Protein AF-0000000086876613 (afdb_homodimer)

pLDDT: mean 96.6, std 3.82, range [66.5, 98.94]

Sequence (530 aa):
MKITVQDLIHHLTAHVELRENTVDQLISGSMEQLVTGVIVTFMPSQHVIEQAIHQGANLIIAHEPPFYNHHSHTEWLTEDPVYQTKRSLIEKAGIAIYRCHDSIHQIQPDGITEGLIQALGWSSYVVQRKPEADIISFDDHMTVQRIAEHIKRTLGVEYVRIAGSLEMTCKRAAVLVGFRGNGNLTIPLLHNETLDLIIAGEGFEWETPEYIRDAVQQGKQKALIMMGHAESEAAGMKLLAARLDQAFPRLPVHFVGEQPVYKVLMKITVQDLIHHLTAHVELRENTVDQLISGSMEQLVTGVIVTFMPSQHVIEQAIHQGANLIIAHEPPFYNHHSHTEWLTEDPVYQTKRSLIEKAGIAIYRCHDSIHQIQPDGITEGLIQALGWSSYVVQRKPEADIISFDDHMTVQRIAEHIKRTLGVEYVRIAGSLEMTCKRAAVLVGFRGNGNLTIPLLHNETLDLIIAGEGFEWETPEYIRDAVQQGKQKALIMMGHAESEAAGMKLLAARLDQAFPRLPVHFVGEQPVYKVL

Nearest PDB structures (foldseek):
  2nyd-assembly1_A-3  TM=7.414E-01  e=5.413E-17  Staphylococcus aureus subsp. aureus N315
  2gx8-assembly1_C-2  TM=7.401E-01  e=8.948E-17  Bacillus cereus ATCC 14579
  2nyd-assembly1_B-3  TM=7.398E-01  e=1.389E-16  Staphylococcus aureus subsp. aureus N315
  2gx8-assembly1_B  TM=7.354E-01  e=1.080E-16  Bacillus cereus ATCC 14579
  3lnl-assembly1_B  TM=7.396E-01  e=2.297E-16  Staphylococcus aureus subsp. aureus N315

Organism: NCBI:txid248903

InterPro domains:
  IPR002678 DUF34/NIF3 [PF01784] (26-256)
  IPR002678 DUF34/NIF3 [PTHR13799] (30-250)
  IPR036069 DUF34/NIF3 superfamily [SSF102705] (26-256)

Structure (mmCIF, N/CA/C/O backbone):
data_AF-0000000086876613-model_v1
#
loop_
_entity.id
_entity.type
_entity.pdbx_description
1 polymer 'GTP cyclohydrolase 1 type 2 homolog'
#
loop_
_atom_site.group_PDB
_atom_site.id
_atom_site.type_symbol
_atom_site.label_atom_id
_atom_site.label_alt_id
_atom_site.label_comp_id
_atom_site.label_asym_id
_atom_site.label_entity_id
_atom_site.label_seq_id
_atom_site.pdbx_PDB_ins_code
_atom_site.Cartn_x
_atom_site.Cartn_y
_atom_site.Cartn_z
_atom_site.occupancy
_atom_site.B_iso_or_equiv
_atom_site.auth_seq_id
_atom_site.auth_comp_id
_atom_site.auth_asym_id
_atom_site.auth_atom_id
_atom_site.pdbx_PDB_model_num
ATOM 1 N N . MET A 1 1 ? -5.762 36.562 25.656 1 66.5 1 MET A N 1
ATOM 2 C CA . MET A 1 1 ? -5.188 35.562 26.547 1 66.5 1 MET A CA 1
ATOM 3 C C . MET A 1 1 ? -4.062 34.812 25.844 1 66.5 1 MET A C 1
ATOM 5 O O . MET A 1 1 ? -4.082 34.656 24.625 1 66.5 1 MET A O 1
ATOM 9 N N . LYS A 1 2 ? -2.816 34.594 26.422 1 91.56 2 LYS A N 1
ATOM 10 C CA . LYS A 1 2 ? -1.69 33.844 25.844 1 91.56 2 LYS A CA 1
ATOM 11 C C . LYS A 1 2 ? -2.01 32.375 25.703 1 91.56 2 LYS A C 1
ATOM 13 O O . LYS A 1 2 ? -2.541 31.75 26.641 1 91.56 2 LYS A O 1
ATOM 18 N N . ILE A 1 3 ? -1.967 31.859 24.531 1 97.06 3 ILE A N 1
ATOM 19 C CA . ILE A 1 3 ? -2.287 30.469 24.234 1 97.06 3 ILE A CA 1
ATOM 20 C C . ILE A 1 3 ? -1 29.656 24.125 1 97.06 3 ILE A C 1
ATOM 22 O O . ILE A 1 3 ? -0.06 30.062 23.438 1 97.06 3 ILE A O 1
ATOM 26 N N . THR A 1 4 ? -0.938 28.484 24.828 1 98.31 4 THR A N 1
ATOM 27 C CA . THR A 1 4 ? 0.245 27.641 24.797 1 98.31 4 THR A CA 1
ATOM 28 C C . THR A 1 4 ? -0.021 26.391 23.969 1 98.31 4 THR A C 1
ATOM 30 O O . THR A 1 4 ? -1.168 26.094 23.625 1 98.31 4 THR A O 1
ATOM 33 N N . VAL A 1 5 ? 1.027 25.688 23.672 1 98.69 5 VAL A N 1
ATOM 34 C CA . VAL A 1 5 ? 0.917 24.391 23 1 98.69 5 VAL A CA 1
ATOM 35 C C . VAL A 1 5 ? 0.046 23.453 23.828 1 98.69 5 VAL A C 1
ATOM 37 O O . VAL A 1 5 ? -0.807 22.75 23.281 1 98.69 5 VAL A O 1
ATOM 40 N N . GLN A 1 6 ? 0.227 23.516 25.094 1 98.31 6 GLN A N 1
ATOM 41 C CA . GLN A 1 6 ? -0.551 22.688 26 1 98.31 6 GLN A CA 1
ATOM 42 C C . GLN A 1 6 ? -2.045 22.969 25.875 1 98.31 6 GLN A C 1
ATOM 44 O O . GLN A 1 6 ? -2.863 22.047 25.891 1 98.31 6 GLN A O 1
ATOM 49 N N . ASP A 1 7 ? -2.371 24.188 25.797 1 98.12 7 ASP A N 1
ATOM 50 C CA . ASP A 1 7 ? -3.773 24.578 25.672 1 98.12 7 ASP A CA 1
ATOM 51 C C . ASP A 1 7 ? -4.41 23.938 24.453 1 98.12 7 ASP A C 1
ATOM 53 O O . ASP A 1 7 ? -5.531 23.438 24.516 1 98.12 7 ASP A O 1
ATOM 57 N N . LEU A 1 8 ? -3.713 23.984 23.344 1 98.44 8 LEU A N 1
ATOM 58 C CA . LEU A 1 8 ? -4.23 23.422 22.109 1 98.44 8 LEU A CA 1
ATOM 59 C C . LEU A 1 8 ? -4.332 21.906 22.203 1 98.44 8 LEU A C 1
ATOM 61 O O . LEU A 1 8 ? -5.332 21.312 21.797 1 98.44 8 LEU A O 1
ATOM 65 N N . ILE A 1 9 ? -3.322 21.266 22.781 1 98.31 9 ILE A N 1
ATOM 66 C CA . ILE A 1 9 ? -3.324 19.812 22.922 1 98.31 9 ILE A CA 1
ATOM 67 C C . ILE A 1 9 ? -4.477 19.391 23.828 1 98.31 9 ILE A C 1
ATOM 69 O O . ILE A 1 9 ? -5.172 18.406 23.547 1 98.31 9 ILE A O 1
ATOM 73 N N . HIS A 1 10 ? -4.656 20.141 24.875 1 97.69 10 HIS A N 1
ATOM 74 C CA . HIS A 1 10 ? -5.773 19.859 25.766 1 97.69 10 HIS A CA 1
ATOM 75 C C . HIS A 1 10 ? -7.105 19.969 25.031 1 97.69 10 HIS A C 1
ATOM 77 O O . HIS A 1 10 ? -7.992 19.125 25.219 1 97.69 10 HIS A O 1
ATOM 83 N N . HIS A 1 11 ? -7.238 20.984 24.297 1 97.75 11 HIS A N 1
ATOM 84 C CA . HIS A 1 11 ? -8.453 21.172 23.516 1 97.75 11 HIS A CA 1
ATOM 85 C C . HIS A 1 11 ? -8.695 19.984 22.594 1 97.75 11 HIS A C 1
ATOM 87 O O . HIS A 1 11 ? -9.82 19.484 22.484 1 97.75 11 HIS A O 1
ATOM 93 N N . LEU A 1 12 ? -7.676 19.484 21.953 1 97.94 12 LEU A N 1
ATOM 94 C CA . LEU A 1 12 ? -7.762 18.422 20.953 1 97.94 12 LEU A CA 1
ATOM 95 C C . LEU A 1 12 ? -8.086 17.078 21.625 1 97.94 12 LEU A C 1
ATOM 97 O O . LEU A 1 12 ? -8.656 16.188 21 1 97.94 12 LEU A O 1
ATOM 101 N N . THR A 1 13 ? -7.73 16.969 22.875 1 96.94 13 THR A N 1
ATOM 102 C CA . THR A 1 13 ? -7.824 15.656 23.5 1 96.94 13 THR A CA 1
ATOM 103 C C . THR A 1 13 ? -8.898 15.656 24.594 1 96.94 13 THR A C 1
ATOM 105 O O . THR A 1 13 ? -9.102 14.648 25.281 1 96.94 13 THR A O 1
ATOM 108 N N . ALA A 1 14 ? -9.555 16.719 24.766 1 94.81 14 ALA A N 1
ATOM 109 C CA . ALA A 1 14 ? -10.453 16.938 25.891 1 94.81 14 ALA A CA 1
ATOM 110 C C . ALA A 1 14 ? -11.578 15.906 25.891 1 94.81 14 ALA A C 1
ATOM 112 O O . ALA A 1 14 ? -12.078 15.523 26.953 1 94.81 14 ALA A O 1
ATOM 113 N N . HIS A 1 15 ? -11.914 15.383 24.781 1 92.12 15 HIS A N 1
ATOM 114 C CA . HIS A 1 15 ? -13.109 14.555 24.734 1 92.12 15 HIS A CA 1
ATOM 115 C C . HIS A 1 15 ? -12.766 13.109 24.391 1 92.12 15 HIS A C 1
ATOM 117 O O . HIS A 1 15 ? -13.625 12.336 23.969 1 92.12 15 HIS A O 1
ATOM 123 N N . VAL A 1 16 ? -11.492 12.812 24.484 1 94.31 16 VAL A N 1
ATOM 124 C CA . VAL A 1 16 ? -11.117 11.43 24.203 1 94.31 16 VAL A CA 1
ATOM 125 C C . VAL A 1 16 ? -10.164 10.922 25.281 1 94.31 16 VAL A C 1
ATOM 127 O O . VAL A 1 16 ? -9.516 11.711 25.969 1 94.31 16 VAL A O 1
ATOM 130 N N . GLU A 1 17 ? -10.227 9.641 25.484 1 92.69 17 GLU A N 1
ATOM 131 C CA . GLU A 1 17 ? -9.25 8.953 26.312 1 92.69 17 GLU A CA 1
ATOM 132 C C . GLU A 1 17 ? -8.203 8.242 25.469 1 92.69 17 GLU A C 1
ATOM 134 O O . GLU A 1 17 ? -8.492 7.211 24.844 1 92.69 17 GLU A O 1
ATOM 139 N N . LEU A 1 18 ? -7.074 8.797 25.469 1 92.12 18 LEU A N 1
ATOM 140 C CA . LEU A 1 18 ? -6.012 8.227 24.656 1 92.12 18 LEU A CA 1
ATOM 141 C C . LEU A 1 18 ? -5.457 6.953 25.281 1 92.12 18 LEU A C 1
ATOM 143 O O . LEU A 1 18 ? -5.32 6.871 26.5 1 92.12 18 LEU A O 1
ATOM 147 N N . ARG A 1 19 ? -5.188 5.941 24.453 1 88.94 19 ARG A N 1
ATOM 148 C CA . ARG A 1 19 ? -4.594 4.691 24.922 1 88.94 19 ARG A CA 1
ATOM 149 C C . ARG A 1 19 ? -3.131 4.887 25.297 1 88.94 19 ARG A C 1
ATOM 151 O O . ARG A 1 19 ? -2.494 5.848 24.875 1 88.94 19 ARG A O 1
ATOM 158 N N . GLU A 1 20 ? -2.715 3.922 26.062 1 89.31 20 GLU A N 1
ATOM 159 C CA . GLU A 1 20 ? -1.329 3.973 26.516 1 89.31 20 GLU A CA 1
ATOM 160 C C . GLU A 1 20 ? -0.358 3.941 25.344 1 89.31 20 GLU A C 1
ATOM 162 O O . GLU A 1 20 ? 0.686 4.598 25.375 1 89.31 20 GLU A O 1
ATOM 167 N N . ASN A 1 21 ? -0.734 3.254 24.281 1 91.69 21 ASN A N 1
ATOM 168 C CA . ASN A 1 21 ? 0.174 3.102 23.156 1 91.69 21 ASN A CA 1
ATOM 169 C C . ASN A 1 21 ? -0.148 4.094 22.047 1 91.69 21 ASN A C 1
ATOM 171 O O . ASN A 1 21 ? 0.181 3.854 20.875 1 91.69 21 ASN A O 1
ATOM 175 N N . THR A 1 22 ? -0.685 5.188 22.469 1 95 22 THR A N 1
ATOM 176 C CA . THR A 1 22 ? -1.024 6.207 21.484 1 95 22 THR A CA 1
ATOM 177 C C . THR A 1 22 ? 0.234 6.754 20.812 1 95 22 THR A C 1
ATOM 179 O O . THR A 1 22 ? 1.283 6.863 21.453 1 95 22 THR A O 1
ATOM 182 N N . VAL A 1 23 ? 0.011 7.062 19.531 1 95.88 23 VAL A N 1
ATOM 183 C CA . VAL A 1 23 ? 1.144 7.66 18.828 1 95.88 23 VAL A CA 1
ATOM 184 C C . VAL A 1 23 ? 1.046 9.18 18.875 1 95.88 23 VAL A C 1
ATOM 186 O O . VAL A 1 23 ? 1.945 9.883 18.422 1 95.88 23 VAL A O 1
ATOM 189 N N . ASP A 1 24 ? -0.09 9.711 19.453 1 97.31 24 ASP A N 1
ATOM 190 C CA . ASP A 1 24 ? -0.174 11.156 19.688 1 97.31 24 ASP A CA 1
ATOM 191 C C . ASP A 1 24 ? 0.939 11.625 20.609 1 97.31 24 ASP A C 1
ATOM 193 O O . ASP A 1 24 ? 1.152 11.047 21.688 1 97.31 24 ASP A O 1
ATOM 197 N N . GLN A 1 25 ? 1.639 12.641 20.203 1 96.75 25 GLN A N 1
ATOM 198 C CA . GLN A 1 25 ? 2.74 13.109 21.031 1 96.75 25 GLN A CA 1
ATOM 199 C C . GLN A 1 25 ? 3.293 14.43 20.516 1 96.75 25 GLN A C 1
ATOM 201 O O . GLN A 1 25 ? 3.23 14.711 19.328 1 96.75 25 GLN A O 1
ATOM 206 N N . LEU A 1 26 ? 3.752 15.211 21.438 1 97.75 26 LEU A N 1
ATOM 207 C CA . LEU A 1 26 ? 4.551 16.375 21.062 1 97.75 26 LEU A CA 1
ATOM 208 C C . LEU A 1 26 ? 5.941 15.945 20.609 1 97.75 26 LEU A C 1
ATOM 210 O O . LEU A 1 26 ? 6.742 15.453 21.406 1 97.75 26 LEU A O 1
ATOM 214 N N . ILE A 1 27 ? 6.23 16.141 19.375 1 97.06 27 ILE A N 1
ATOM 215 C CA . ILE A 1 27 ? 7.449 15.625 18.766 1 97.06 27 ILE A CA 1
ATOM 216 C C . ILE A 1 27 ? 8.586 16.625 18.969 1 97.06 27 ILE A C 1
ATOM 218 O O . ILE A 1 27 ? 9.734 16.234 19.172 1 97.06 27 ILE A O 1
ATOM 222 N N . SER A 1 28 ? 8.32 17.859 18.812 1 97.31 28 SER A N 1
ATOM 223 C CA . SER A 1 28 ? 9.258 18.953 19.062 1 97.31 28 SER A CA 1
ATOM 224 C C . SER A 1 28 ? 8.586 20.094 19.812 1 97.31 28 SER A C 1
ATOM 226 O O . SER A 1 28 ? 7.355 20.203 19.812 1 97.31 28 SER A O 1
ATOM 228 N N . GLY A 1 29 ? 9.375 20.906 20.469 1 97.88 29 GLY A N 1
ATOM 229 C CA . GLY A 1 29 ? 8.859 22.047 21.234 1 97.88 29 GLY A CA 1
ATOM 230 C C . GLY A 1 29 ? 8.508 21.688 22.672 1 97.88 29 GLY A C 1
ATOM 231 O O . GLY A 1 29 ? 9.008 20.688 23.203 1 97.88 29 GLY A O 1
ATOM 232 N N . SER A 1 30 ? 7.82 22.578 23.344 1 98.12 30 SER A N 1
ATOM 233 C CA . SER A 1 30 ? 7.449 22.359 24.734 1 98.12 30 SER A CA 1
ATOM 234 C C . SER A 1 30 ? 5.984 22.703 24.984 1 98.12 30 SER A C 1
ATOM 236 O O . SER A 1 30 ? 5.387 23.484 24.219 1 98.12 30 SER A O 1
ATOM 238 N N . MET A 1 31 ? 5.531 22.156 26.031 1 98.19 31 MET A N 1
ATOM 239 C CA . MET A 1 31 ? 4.133 22.359 26.391 1 98.19 31 MET A CA 1
ATOM 240 C C . MET A 1 31 ? 3.871 23.812 26.766 1 98.19 31 MET A C 1
ATOM 242 O O . MET A 1 31 ? 2.779 24.328 26.531 1 98.19 31 MET A O 1
ATOM 246 N N . GLU A 1 32 ? 4.867 24.453 27.188 1 98 32 GLU A N 1
ATOM 247 C CA . GLU A 1 32 ? 4.711 25.812 27.719 1 98 32 GLU A CA 1
ATOM 248 C C . GLU A 1 32 ? 4.918 26.859 26.625 1 98 32 GLU A C 1
ATOM 250 O O . GLU A 1 32 ? 4.613 28.031 26.828 1 98 32 GLU A O 1
ATOM 255 N N . GLN A 1 33 ? 5.312 26.406 25.531 1 97.94 33 GLN A N 1
ATOM 256 C CA . GLN A 1 33 ? 5.598 27.312 24.422 1 97.94 33 GLN A CA 1
ATOM 257 C C . GLN A 1 33 ? 4.359 28.125 24.047 1 97.94 33 GLN A C 1
ATOM 259 O O . GLN A 1 33 ? 3.268 27.562 23.922 1 97.94 33 GLN A O 1
ATOM 264 N N . LEU A 1 34 ? 4.559 29.5 23.953 1 98.19 34 LEU A N 1
ATOM 265 C CA . LEU A 1 34 ? 3.48 30.344 23.453 1 98.19 34 LEU A CA 1
ATOM 266 C C . LEU A 1 34 ? 3.291 30.172 21.953 1 98.19 34 LEU A C 1
ATOM 268 O O . LEU A 1 34 ? 4.27 30.109 21.203 1 98.19 34 LEU A O 1
ATOM 272 N N . VAL A 1 35 ? 2.043 30.125 21.547 1 98.5 35 VAL A N 1
ATOM 273 C CA . VAL A 1 35 ? 1.738 29.844 20.141 1 98.5 35 VAL A CA 1
ATOM 274 C C . VAL A 1 35 ? 1.438 31.141 19.406 1 98.5 35 VAL A C 1
ATOM 276 O O . VAL A 1 35 ? 0.6 31.938 19.844 1 98.5 35 VAL A O 1
ATOM 279 N N . THR A 1 36 ? 2.113 31.312 18.297 1 98.12 36 THR A N 1
ATOM 280 C CA . THR A 1 36 ? 1.916 32.531 17.484 1 98.12 36 THR A CA 1
ATOM 281 C C . THR A 1 36 ? 1.062 32.219 16.266 1 98.12 36 THR A C 1
ATOM 283 O O . THR A 1 36 ? 0.513 33.125 15.641 1 98.12 36 THR A O 1
ATOM 286 N N . GLY A 1 37 ? 0.945 31.078 15.867 1 98.38 37 GLY A N 1
ATOM 287 C CA . GLY A 1 37 ? 0.168 30.578 14.75 1 98.38 37 GLY A CA 1
ATOM 288 C C . GLY A 1 37 ? 0.213 29.062 14.625 1 98.38 37 GLY A C 1
ATOM 289 O O . GLY A 1 37 ? 1.131 28.422 15.141 1 98.38 37 GLY A O 1
ATOM 290 N N . VAL A 1 38 ? -0.82 28.516 13.953 1 98.88 38 VAL A N 1
ATOM 291 C CA . VAL A 1 38 ? -0.946 27.062 13.844 1 98.88 38 VAL A CA 1
ATOM 292 C C . VAL A 1 38 ? -1.085 26.656 12.375 1 98.88 38 VAL A C 1
ATOM 294 O O . VAL A 1 38 ? -1.87 27.266 11.633 1 98.88 38 VAL A O 1
ATOM 297 N N . ILE A 1 39 ? -0.288 25.734 11.977 1 98.88 39 ILE A N 1
ATOM 298 C CA . ILE A 1 39 ? -0.495 25.047 10.711 1 98.88 39 ILE A CA 1
ATOM 299 C C . ILE A 1 39 ? -1.024 23.641 10.969 1 98.88 39 ILE A C 1
ATOM 301 O O . ILE A 1 39 ? -0.466 22.891 11.789 1 98.88 39 ILE A O 1
ATOM 305 N N . VAL A 1 40 ? -2.145 23.297 10.367 1 98.94 40 VAL A N 1
ATOM 306 C CA . VAL A 1 40 ? -2.693 21.938 10.398 1 98.94 40 VAL A CA 1
ATOM 307 C C . VAL A 1 40 ? -2.426 21.234 9.07 1 98.94 40 VAL A C 1
ATOM 309 O O . VAL A 1 40 ? -2.592 21.844 8 1 98.94 40 VAL A O 1
ATOM 312 N N . THR A 1 41 ? -1.963 20.016 9.094 1 98.81 41 THR A N 1
ATOM 313 C CA . THR A 1 41 ? -1.574 19.312 7.875 1 98.81 41 THR A CA 1
ATOM 314 C C . THR A 1 41 ? -1.675 17.797 8.055 1 98.81 41 THR A C 1
ATOM 316 O O . THR A 1 41 ? -1.803 17.312 9.18 1 98.81 41 THR A O 1
ATOM 319 N N . PHE A 1 42 ? -1.713 17.125 6.953 1 98.38 42 PHE A N 1
ATOM 320 C CA . PHE A 1 42 ? -1.618 15.672 6.992 1 98.38 42 PHE A CA 1
ATOM 321 C C . PHE A 1 42 ? -0.217 15.234 7.398 1 98.38 42 PHE A C 1
ATOM 323 O O . PHE A 1 42 ? -0.055 14.438 8.328 1 98.38 42 PHE A O 1
ATOM 330 N N . MET A 1 43 ? 0.735 15.773 6.742 1 96.94 43 MET A N 1
ATOM 331 C CA . MET A 1 43 ? 2.145 15.43 6.902 1 96.94 43 MET A CA 1
ATOM 332 C C . MET A 1 43 ? 3.002 16.688 7.023 1 96.94 43 MET A C 1
ATOM 334 O O . MET A 1 43 ? 2.902 17.594 6.195 1 96.94 43 MET A O 1
ATOM 338 N N . PRO A 1 44 ? 3.811 16.75 8.125 1 97.69 44 PRO A N 1
ATOM 339 C CA . PRO A 1 44 ? 4.73 17.875 8.211 1 97.69 44 PRO A CA 1
ATOM 340 C C . PRO A 1 44 ? 5.945 17.719 7.301 1 97.69 44 PRO A C 1
ATOM 342 O O . PRO A 1 44 ? 7.074 17.625 7.781 1 97.69 44 PRO A O 1
ATOM 345 N N . SER A 1 45 ? 5.758 17.828 6.012 1 98 45 SER A N 1
ATOM 346 C CA . SER A 1 45 ? 6.812 17.734 5.004 1 98 45 SER A CA 1
ATOM 347 C C . SER A 1 45 ? 7.742 18.938 5.066 1 98 45 SER A C 1
ATOM 349 O O . SER A 1 45 ? 7.465 19.906 5.777 1 98 45 SER A O 1
ATOM 351 N N . GLN A 1 46 ? 8.859 18.875 4.336 1 98.19 46 GLN A N 1
ATOM 352 C CA . GLN A 1 46 ? 9.766 20.016 4.184 1 98.19 46 GLN A CA 1
ATOM 353 C C . GLN A 1 46 ? 9.016 21.266 3.74 1 98.19 46 GLN A C 1
ATOM 355 O O . GLN A 1 46 ? 9.203 22.344 4.309 1 98.19 46 GLN A O 1
ATOM 360 N N . HIS A 1 47 ? 8.164 21.094 2.807 1 97.94 47 HIS A N 1
ATOM 361 C CA . HIS A 1 47 ? 7.359 22.188 2.273 1 97.94 47 HIS A CA 1
ATOM 362 C C . HIS A 1 47 ? 6.469 22.797 3.354 1 97.94 47 HIS A C 1
ATOM 364 O O . HIS A 1 47 ? 6.414 24.016 3.508 1 97.94 47 HIS A O 1
ATOM 370 N N . VAL A 1 48 ? 5.797 22 4.133 1 98.44 48 VAL A N 1
ATOM 371 C CA . VAL A 1 48 ? 4.871 22.453 5.164 1 98.44 48 VAL A CA 1
ATOM 372 C C . VAL A 1 48 ? 5.633 23.219 6.238 1 98.44 48 VAL A C 1
ATOM 374 O O . VAL A 1 48 ? 5.176 24.266 6.699 1 98.44 48 VAL A O 1
ATOM 377 N N . ILE A 1 49 ? 6.754 22.703 6.605 1 98.56 49 ILE A N 1
ATOM 378 C CA . ILE A 1 49 ? 7.57 23.344 7.625 1 98.56 49 ILE A CA 1
ATOM 379 C C . ILE A 1 49 ? 8.023 24.719 7.129 1 98.56 49 ILE A C 1
ATOM 381 O O . ILE A 1 49 ? 7.945 25.703 7.863 1 98.56 49 ILE A O 1
ATOM 385 N N . GLU A 1 50 ? 8.453 24.797 5.91 1 98.5 50 GLU A N 1
ATOM 386 C CA . GLU A 1 50 ? 8.859 26.078 5.328 1 98.5 50 GLU A CA 1
ATOM 387 C C . GLU A 1 50 ? 7.695 27.047 5.27 1 98.5 50 GLU A C 1
ATOM 389 O O . GLU A 1 50 ? 7.871 28.25 5.523 1 98.5 50 GLU A O 1
ATOM 394 N N . GLN A 1 51 ? 6.52 26.578 4.961 1 98.31 51 GLN A N 1
ATOM 395 C CA . GLN A 1 51 ? 5.332 27.422 4.945 1 98.31 51 GLN A CA 1
ATOM 396 C C . GLN A 1 51 ? 5.016 27.953 6.344 1 98.31 51 GLN A C 1
ATOM 398 O O . GLN A 1 51 ? 4.621 29.109 6.5 1 98.31 51 GLN A O 1
ATOM 403 N N . ALA A 1 52 ? 5.129 27.094 7.324 1 98.38 52 ALA A N 1
ATOM 404 C CA . ALA A 1 52 ? 4.914 27.516 8.703 1 98.38 52 ALA A CA 1
ATOM 405 C C . ALA A 1 52 ? 5.844 28.672 9.078 1 98.38 52 ALA A C 1
ATOM 407 O O . ALA A 1 52 ? 5.402 29.672 9.625 1 98.38 52 ALA A O 1
ATOM 408 N N . ILE A 1 53 ? 7.105 28.516 8.734 1 98.25 53 ILE A N 1
ATOM 409 C CA . ILE A 1 53 ? 8.109 29.531 9.016 1 98.25 53 ILE A CA 1
ATOM 410 C C . ILE A 1 53 ? 7.73 30.828 8.305 1 98.25 53 ILE A C 1
ATOM 412 O O . ILE A 1 53 ? 7.715 31.906 8.922 1 98.25 53 ILE A O 1
ATOM 416 N N . HIS A 1 54 ? 7.383 30.719 7.051 1 98.12 54 HIS A N 1
ATOM 417 C CA . HIS A 1 54 ? 7.043 31.875 6.234 1 98.12 54 HIS A CA 1
ATOM 418 C C . HIS A 1 54 ? 5.836 32.625 6.805 1 98.12 54 HIS A C 1
ATOM 420 O O . HIS A 1 54 ? 5.766 33.844 6.734 1 98.12 54 HIS A O 1
ATOM 426 N N . GLN A 1 55 ? 4.91 31.906 7.41 1 97.56 55 GLN A N 1
ATOM 427 C CA . GLN A 1 55 ? 3.662 32.469 7.898 1 97.56 55 GLN A CA 1
ATOM 428 C C . GLN A 1 55 ? 3.783 32.906 9.359 1 97.56 55 GLN A C 1
ATOM 430 O O . GLN A 1 55 ? 2.83 33.406 9.945 1 97.56 55 GLN A O 1
ATOM 435 N N . GLY A 1 56 ? 4.898 32.594 9.938 1 97.5 56 GLY A N 1
ATOM 436 C CA . GLY A 1 56 ? 5.129 32.969 11.328 1 97.5 56 GLY A CA 1
ATOM 437 C C . GLY A 1 56 ? 4.43 32.031 12.312 1 97.5 56 GLY A C 1
ATOM 438 O O . GLY A 1 56 ? 4.207 32.406 13.461 1 97.5 56 GLY A O 1
ATOM 439 N N . ALA A 1 57 ? 3.986 30.906 11.82 1 98.5 57 ALA A N 1
ATOM 440 C CA . ALA A 1 57 ? 3.379 29.906 12.688 1 98.5 57 ALA A CA 1
ATOM 441 C C . ALA A 1 57 ? 4.445 29.078 13.391 1 98.5 57 ALA A C 1
ATOM 443 O O . ALA A 1 57 ? 5.402 28.609 12.766 1 98.5 57 ALA A O 1
ATOM 444 N N . ASN A 1 58 ? 4.246 28.875 14.703 1 98.69 58 ASN A N 1
ATOM 445 C CA . ASN A 1 58 ? 5.273 28.156 15.438 1 98.69 58 ASN A CA 1
ATOM 446 C C . ASN A 1 58 ? 4.727 26.859 16.031 1 98.69 58 ASN A C 1
ATOM 448 O O . ASN A 1 58 ? 5.355 26.25 16.906 1 98.69 58 ASN A O 1
ATOM 452 N N . LEU A 1 59 ? 3.52 26.391 15.609 1 98.88 59 LEU A N 1
ATOM 453 C CA . LEU A 1 59 ? 2.955 25.094 15.945 1 98.88 59 LEU A CA 1
ATOM 454 C C . LEU A 1 59 ? 2.385 24.406 14.703 1 98.88 59 LEU A C 1
ATOM 456 O O . LEU A 1 59 ? 1.59 25 13.977 1 98.88 59 LEU A O 1
ATOM 460 N N . ILE A 1 60 ? 2.836 23.219 14.469 1 98.88 60 ILE A N 1
ATOM 461 C CA . ILE A 1 60 ? 2.258 22.375 13.43 1 98.88 60 ILE A CA 1
ATOM 462 C C . ILE A 1 60 ? 1.504 21.203 14.078 1 98.88 60 ILE A C 1
ATOM 464 O O . ILE A 1 60 ? 2.062 20.469 14.898 1 98.88 60 ILE A O 1
ATOM 468 N N . ILE A 1 61 ? 0.252 21.094 13.812 1 98.88 61 ILE A N 1
ATOM 469 C CA . ILE A 1 61 ? -0.559 19.938 14.164 1 98.88 61 ILE A CA 1
ATOM 470 C C . ILE A 1 61 ? -0.707 19.031 12.953 1 98.88 61 ILE A C 1
ATOM 472 O O . ILE A 1 61 ? -1.334 19.391 11.961 1 98.88 61 ILE A O 1
ATOM 476 N N . ALA A 1 62 ? -0.113 17.859 13.031 1 98.62 62 ALA A N 1
ATOM 477 C CA . ALA A 1 62 ? -0.058 16.969 11.883 1 98.62 62 ALA A CA 1
ATOM 478 C C . ALA A 1 62 ? -0.672 15.609 12.219 1 98.62 62 ALA A C 1
ATOM 480 O O . ALA A 1 62 ? -0.625 15.172 13.367 1 98.62 62 ALA A O 1
ATOM 481 N N . HIS A 1 63 ? -1.2 14.953 11.188 1 98.56 63 HIS A N 1
ATOM 482 C CA . HIS A 1 63 ? -1.759 13.617 11.367 1 98.56 63 HIS A CA 1
ATOM 483 C C . HIS A 1 63 ? -0.659 12.562 11.414 1 98.56 63 HIS A C 1
ATOM 485 O O . HIS A 1 63 ? -0.686 11.672 12.266 1 98.56 63 HIS A O 1
ATOM 491 N N . GLU A 1 64 ? 0.274 12.602 10.477 1 97.75 64 GLU A N 1
ATOM 492 C CA . GLU A 1 64 ? 1.397 11.672 10.406 1 97.75 64 GLU A CA 1
ATOM 493 C C . GLU A 1 64 ? 2.666 12.297 10.977 1 97.75 64 GLU A C 1
ATOM 495 O O . GLU A 1 64 ? 2.76 13.516 11.109 1 97.75 64 GLU A O 1
ATOM 500 N N . PRO A 1 65 ? 3.656 11.516 11.352 1 95.56 65 PRO A N 1
ATOM 501 C CA . PRO A 1 65 ? 4.891 12.062 11.922 1 95.56 65 PRO A CA 1
ATOM 502 C C . PRO A 1 65 ? 5.812 12.664 10.859 1 95.56 65 PRO A C 1
ATOM 504 O O . PRO A 1 65 ? 5.695 12.336 9.68 1 95.56 65 PRO A O 1
ATOM 507 N N . PRO A 1 66 ? 6.73 13.43 11.336 1 96.12 66 PRO A N 1
ATOM 508 C CA . PRO A 1 66 ? 7.602 14.109 10.383 1 96.12 66 PRO A CA 1
ATOM 509 C C . PRO A 1 66 ? 8.68 13.203 9.805 1 96.12 66 PRO A C 1
ATOM 511 O O . PRO A 1 66 ? 9.273 13.516 8.766 1 96.12 66 PRO A O 1
ATOM 514 N N . PHE A 1 67 ? 9.016 12.016 10.461 1 95.38 67 PHE A N 1
ATOM 515 C CA . PHE A 1 67 ? 10.25 11.336 10.094 1 95.38 67 PHE A CA 1
ATOM 516 C C . PHE A 1 67 ? 9.977 9.891 9.703 1 95.38 67 PHE A C 1
ATOM 518 O O . PHE A 1 67 ? 10.648 8.969 10.18 1 95.38 67 PHE A O 1
ATOM 525 N N . TYR A 1 68 ? 9.086 9.555 8.945 1 93 68 TYR A N 1
ATOM 526 C CA . TYR A 1 68 ? 8.883 8.5 7.953 1 93 68 TYR A CA 1
ATOM 527 C C . TYR A 1 68 ? 8.672 7.152 8.625 1 93 68 TYR A C 1
ATOM 529 O O . TYR A 1 68 ? 9.148 6.125 8.133 1 93 68 TYR A O 1
ATOM 537 N N . ASN A 1 69 ? 8.211 7.055 9.758 1 85.44 69 ASN A N 1
ATOM 538 C CA . ASN A 1 69 ? 7.723 5.828 10.391 1 85.44 69 ASN A CA 1
ATOM 539 C C . ASN A 1 69 ? 6.586 6.113 11.367 1 85.44 69 ASN A C 1
ATOM 541 O O . ASN A 1 69 ? 6.512 7.203 11.945 1 85.44 69 ASN A O 1
ATOM 545 N N . HIS A 1 70 ? 5.867 5.109 11.602 1 81.81 70 HIS A N 1
ATOM 546 C CA . HIS A 1 70 ? 4.613 5.273 12.328 1 81.81 70 HIS A CA 1
ATOM 547 C C . HIS A 1 70 ? 4.867 5.598 13.797 1 81.81 70 HIS A C 1
ATOM 549 O O . HIS A 1 70 ? 4.141 6.398 14.398 1 81.81 70 HIS A O 1
ATOM 555 N N . HIS A 1 71 ? 5.906 5.07 14.352 1 80.62 71 HIS A N 1
ATOM 556 C CA . HIS A 1 71 ? 6.094 5.207 15.789 1 80.62 71 HIS A CA 1
ATOM 557 C C . HIS A 1 71 ? 7.09 6.316 16.109 1 80.62 71 HIS A C 1
ATOM 559 O O . HIS A 1 71 ? 7.5 6.473 17.266 1 80.62 71 HIS A O 1
ATOM 565 N N . SER A 1 72 ? 7.551 6.969 15.156 1 81.31 72 SER A N 1
ATOM 566 C CA . SER A 1 72 ? 8.367 8.172 15.289 1 81.31 72 SER A CA 1
ATOM 567 C C . SER A 1 72 ? 9.742 7.844 15.852 1 81.31 72 SER A C 1
ATOM 569 O O . SER A 1 72 ? 10.352 8.672 16.531 1 81.31 72 SER A O 1
ATOM 571 N N . HIS A 1 73 ? 10.141 6.609 15.609 1 83 73 HIS A N 1
ATOM 572 C CA . HIS A 1 73 ? 11.508 6.25 15.977 1 83 73 HIS A CA 1
ATOM 573 C C . HIS A 1 73 ? 12.516 6.84 14.992 1 83 73 HIS A C 1
ATOM 575 O O . HIS A 1 73 ? 12.344 6.715 13.773 1 83 73 HIS A O 1
ATOM 581 N N . THR A 1 74 ? 13.578 7.488 15.531 1 87.31 74 THR A N 1
ATOM 582 C CA . THR A 1 74 ? 14.477 8.18 14.609 1 87.31 74 THR A CA 1
ATOM 583 C C . THR A 1 74 ? 15.914 7.699 14.797 1 87.31 74 THR A C 1
ATOM 585 O O . THR A 1 74 ? 16.828 8.234 14.18 1 87.31 74 THR A O 1
ATOM 588 N N . GLU A 1 75 ? 16.062 6.703 15.602 1 88.81 75 GLU A N 1
ATOM 589 C CA . GLU A 1 75 ? 17.422 6.262 15.906 1 88.81 75 GLU A CA 1
ATOM 590 C C . GLU A 1 75 ? 18.156 5.797 14.648 1 88.81 75 GLU A C 1
ATOM 592 O O . GLU A 1 75 ? 19.359 6 14.508 1 88.81 75 GLU A O 1
ATOM 597 N N . TRP A 1 76 ? 17.453 5.234 13.797 1 89.31 76 TRP A N 1
ATOM 598 C CA . TRP A 1 76 ? 18.047 4.664 12.594 1 89.31 76 TRP A CA 1
ATOM 599 C C . TRP A 1 76 ? 18.25 5.73 11.523 1 89.31 76 TRP A C 1
ATOM 601 O O . TRP A 1 76 ? 18.875 5.469 10.492 1 89.31 76 TRP A O 1
ATOM 611 N N . LEU A 1 77 ? 17.766 6.98 11.828 1 92.56 77 LEU A N 1
ATOM 612 C CA . LEU A 1 77 ? 17.812 8.062 10.844 1 92.56 77 LEU A CA 1
ATOM 613 C C . LEU A 1 77 ? 18.906 9.07 11.188 1 92.56 77 LEU A C 1
ATOM 615 O O . LEU A 1 77 ? 19.156 9.992 10.422 1 92.56 77 LEU A O 1
ATOM 619 N N . THR A 1 78 ? 19.641 8.938 12.266 1 91.44 78 THR A N 1
ATOM 620 C CA . THR A 1 78 ? 20.438 9.992 12.867 1 91.44 78 THR A CA 1
ATOM 621 C C . THR A 1 78 ? 21.5 10.477 11.891 1 91.44 78 THR A C 1
ATOM 623 O O . THR A 1 78 ? 21.875 11.656 11.906 1 91.44 78 THR A O 1
ATOM 626 N N . GLU A 1 79 ? 21.953 9.648 11.016 1 92.69 79 GLU A N 1
ATOM 627 C CA . GLU A 1 79 ? 23.016 10.047 10.109 1 92.69 79 GLU A CA 1
ATOM 628 C C . GLU A 1 79 ? 22.469 10.383 8.727 1 92.69 79 GLU A C 1
ATOM 630 O O . GLU A 1 79 ? 23.234 10.727 7.82 1 92.69 79 GLU A O 1
ATOM 635 N N . ASP A 1 80 ? 21.219 10.297 8.562 1 95.56 80 ASP A N 1
ATOM 636 C CA . ASP A 1 80 ? 20.594 10.555 7.262 1 95.56 80 ASP A CA 1
ATOM 637 C C . ASP A 1 80 ? 20.531 12.047 6.969 1 95.56 80 ASP A C 1
ATOM 639 O O . ASP A 1 80 ? 20.031 12.828 7.781 1 95.56 80 ASP A O 1
ATOM 643 N N . PRO A 1 81 ? 21 12.438 5.836 1 96.12 81 PRO A N 1
ATOM 644 C CA . PRO A 1 81 ? 21.078 13.875 5.562 1 96.12 81 PRO A CA 1
ATOM 645 C C . PRO A 1 81 ? 19.719 14.539 5.414 1 96.12 81 PRO A C 1
ATOM 647 O O . PRO A 1 81 ? 19.547 15.703 5.77 1 96.12 81 PRO A O 1
ATOM 650 N N . VAL A 1 82 ? 18.734 13.828 4.836 1 97.38 82 VAL A N 1
ATOM 651 C CA . VAL A 1 82 ? 17.391 14.375 4.68 1 97.38 82 VAL A CA 1
ATOM 652 C C . VAL A 1 82 ? 16.766 14.617 6.051 1 97.38 82 VAL A C 1
ATOM 654 O O . VAL A 1 82 ? 16.188 15.688 6.301 1 97.38 82 VAL A O 1
ATOM 657 N N . TYR A 1 83 ? 16.922 13.633 6.93 1 97 83 TYR A N 1
ATOM 658 C CA . TYR A 1 83 ? 16.453 13.734 8.312 1 97 83 TYR A CA 1
ATOM 659 C C . TYR A 1 83 ? 17.125 14.898 9.031 1 97 83 TYR A C 1
ATOM 661 O O . TYR A 1 83 ? 16.453 15.727 9.656 1 97 83 TYR A O 1
ATOM 669 N N . GLN A 1 84 ? 18.453 15.008 8.922 1 97.38 84 GLN A N 1
ATOM 670 C CA . GLN A 1 84 ? 19.219 16.031 9.625 1 97.38 84 GLN A CA 1
ATOM 671 C C . GLN A 1 84 ? 18.828 17.438 9.164 1 97.38 84 GLN A C 1
ATOM 673 O O . GLN A 1 84 ? 18.672 18.344 9.977 1 97.38 84 GLN A O 1
ATOM 678 N N . THR A 1 85 ? 18.672 17.562 7.852 1 97.88 85 THR A N 1
ATOM 679 C CA . THR A 1 85 ? 18.297 18.859 7.297 1 97.88 85 THR A CA 1
ATOM 680 C C . THR A 1 85 ? 16.938 19.312 7.824 1 97.88 85 THR A C 1
ATOM 682 O O . THR A 1 85 ? 16.781 20.438 8.273 1 97.88 85 THR A O 1
ATOM 685 N N . LYS A 1 86 ? 16 18.484 7.797 1 97.75 86 LYS A N 1
ATOM 686 C CA . LYS A 1 86 ? 14.641 18.781 8.242 1 97.75 86 LYS A CA 1
ATOM 687 C C . LYS A 1 86 ? 14.602 19.047 9.742 1 97.75 86 LYS A C 1
ATOM 689 O O . LYS A 1 86 ? 13.969 20.016 10.188 1 97.75 86 LYS A O 1
ATOM 694 N N . ARG A 1 87 ? 15.25 18.156 10.484 1 97.06 87 ARG A N 1
ATOM 695 C CA . ARG A 1 87 ? 15.305 18.328 11.93 1 97.06 87 ARG A CA 1
ATOM 696 C C . ARG A 1 87 ? 15.93 19.656 12.305 1 97.06 87 ARG A C 1
ATOM 698 O O . ARG A 1 87 ? 15.414 20.375 13.172 1 97.06 87 ARG A O 1
ATOM 705 N N . SER A 1 88 ? 17.047 19.969 11.695 1 97.81 88 SER A N 1
ATOM 706 C CA . SER A 1 88 ? 17.719 21.234 11.953 1 97.81 88 SER A CA 1
ATOM 707 C C . SER A 1 88 ? 16.828 22.422 11.641 1 97.81 88 SER A C 1
ATOM 709 O O . SER A 1 88 ? 16.781 23.391 12.406 1 97.81 88 SER A O 1
ATOM 711 N N . LEU A 1 89 ? 16.109 22.344 10.562 1 98.25 89 LEU A N 1
ATOM 712 C CA . LEU A 1 89 ? 15.188 23.406 10.172 1 98.25 89 LEU A CA 1
ATOM 713 C C . LEU A 1 89 ? 14.117 23.625 11.242 1 98.25 89 LEU A C 1
ATOM 715 O O . LEU A 1 89 ? 13.828 24.75 11.617 1 98.25 89 LEU A O 1
ATOM 719 N N . ILE A 1 90 ? 13.539 22.547 11.742 1 98.12 90 ILE A N 1
ATOM 720 C CA . ILE A 1 90 ? 12.508 22.594 12.773 1 98.12 90 ILE A CA 1
ATOM 721 C C . ILE A 1 90 ? 13.062 23.234 14.039 1 98.12 90 ILE A C 1
ATOM 723 O O . ILE A 1 90 ? 12.438 24.141 14.609 1 98.12 90 ILE A O 1
ATOM 727 N N . GLU A 1 91 ? 14.219 22.812 14.438 1 97.5 91 GLU A N 1
ATOM 728 C CA . GLU A 1 91 ? 14.836 23.281 15.672 1 97.5 91 GLU A CA 1
ATOM 729 C C . GLU A 1 91 ? 15.188 24.766 15.57 1 97.5 91 GLU A C 1
ATOM 731 O O . GLU A 1 91 ? 14.898 25.531 16.484 1 97.5 91 GLU A O 1
ATOM 736 N N . LYS A 1 92 ? 15.82 25.125 14.523 1 98.06 92 LYS A N 1
ATOM 737 C CA . LYS A 1 92 ? 16.234 26.516 14.328 1 98.06 92 LYS A CA 1
ATOM 738 C C . LYS A 1 92 ? 15.039 27.453 14.297 1 98.06 92 LYS A C 1
ATOM 740 O O . LYS A 1 92 ? 15.109 28.594 14.781 1 98.06 92 LYS A O 1
ATOM 745 N N . ALA A 1 93 ? 13.938 27 13.766 1 98.06 93 ALA A N 1
ATOM 746 C CA . ALA A 1 93 ? 12.742 27.828 13.617 1 98.06 93 ALA A CA 1
ATOM 747 C C . ALA A 1 93 ? 11.945 27.859 14.914 1 98.06 93 ALA A C 1
ATOM 749 O O . ALA A 1 93 ? 11.047 28.703 15.07 1 98.06 93 ALA A O 1
ATOM 750 N N . GLY A 1 94 ? 12.242 26.953 15.781 1 98.06 94 GLY A N 1
ATOM 751 C CA . GLY A 1 94 ? 11.508 26.875 17.031 1 98.06 94 GLY A CA 1
ATOM 752 C C . GLY A 1 94 ? 10.07 26.422 16.859 1 98.06 94 GLY A C 1
ATOM 753 O O . GLY A 1 94 ? 9.164 26.922 17.547 1 98.06 94 GLY A O 1
ATOM 754 N N . ILE A 1 95 ? 9.859 25.578 15.945 1 98.5 95 ILE A N 1
ATOM 755 C CA . ILE A 1 95 ? 8.516 25.109 15.648 1 98.5 95 ILE A CA 1
ATOM 756 C C . ILE A 1 95 ? 8.188 23.891 16.5 1 98.5 95 ILE A C 1
ATOM 758 O O . ILE A 1 95 ? 8.984 22.953 16.594 1 98.5 95 ILE A O 1
ATOM 762 N N . ALA A 1 96 ? 7.078 23.953 17.172 1 98.81 96 ALA A N 1
ATOM 763 C CA . ALA A 1 96 ? 6.52 22.766 17.828 1 98.81 96 ALA A CA 1
ATOM 764 C C . ALA A 1 96 ? 5.695 21.938 16.844 1 98.81 96 ALA A C 1
ATOM 766 O O . ALA A 1 96 ? 4.965 22.484 16.016 1 98.81 96 ALA A O 1
ATOM 767 N N . ILE A 1 97 ? 5.848 20.609 16.938 1 98.75 97 ILE A N 1
ATOM 768 C CA . ILE A 1 97 ? 5.043 19.703 16.125 1 98.75 97 ILE A CA 1
ATOM 769 C C . ILE A 1 97 ? 4.293 18.719 17.031 1 98.75 97 ILE A C 1
ATOM 771 O O . ILE A 1 97 ? 4.906 17.984 17.812 1 98.75 97 ILE A O 1
ATOM 775 N N . TYR A 1 98 ? 2.998 18.75 16.953 1 98.69 98 TYR A N 1
ATOM 776 C CA . TYR A 1 98 ? 2.154 17.797 17.656 1 98.69 98 TYR A CA 1
ATOM 777 C C . TYR A 1 98 ? 1.518 16.812 16.688 1 98.69 98 TYR A C 1
ATOM 779 O O . TYR A 1 98 ? 0.837 17.203 15.734 1 98.69 98 TYR A O 1
ATOM 787 N N . ARG A 1 99 ? 1.854 15.57 16.891 1 98.12 99 ARG A N 1
ATOM 788 C CA . ARG A 1 99 ? 1.188 14.523 16.125 1 98.12 99 ARG A CA 1
ATOM 789 C C . ARG A 1 99 ? -0.197 14.227 16.688 1 98.12 99 ARG A C 1
ATOM 791 O O . ARG A 1 99 ? -0.32 13.695 17.797 1 98.12 99 ARG A O 1
ATOM 798 N N . CYS A 1 100 ? -1.175 14.617 15.984 1 98.12 100 CYS A N 1
ATOM 799 C CA . CYS A 1 100 ? -2.576 14.375 16.312 1 98.12 100 CYS A CA 1
ATOM 800 C C . CYS A 1 100 ? -3.17 13.289 15.43 1 98.12 100 CYS A C 1
ATOM 802 O O . CYS A 1 100 ? -3.74 13.586 14.375 1 98.12 100 CYS A O 1
ATOM 804 N N . HIS A 1 101 ? -3.025 12.047 15.852 1 98.12 101 HIS A N 1
ATOM 805 C CA . HIS A 1 101 ? -3.385 10.906 15.016 1 98.12 101 HIS A CA 1
ATOM 806 C C . HIS A 1 101 ? -4.559 10.133 15.609 1 98.12 101 HIS A C 1
ATOM 808 O O . HIS A 1 101 ? -5.625 10.047 14.992 1 98.12 101 HIS A O 1
ATOM 814 N N . ASP A 1 102 ? -4.363 9.656 16.797 1 97.31 102 ASP A N 1
ATOM 815 C CA . ASP A 1 102 ? -5.352 8.766 17.391 1 97.31 102 ASP A CA 1
ATOM 816 C C . ASP A 1 102 ? -6.551 9.547 17.922 1 97.31 102 ASP A C 1
ATOM 818 O O . ASP A 1 102 ? -7.699 9.133 17.766 1 97.31 102 ASP A O 1
ATOM 822 N N . SER A 1 103 ? -6.309 10.695 18.578 1 97.38 103 SER A N 1
ATOM 823 C CA . SER A 1 103 ? -7.371 11.477 19.203 1 97.38 103 SER A CA 1
ATOM 824 C C . SER A 1 103 ? -8.422 11.898 18.172 1 97.38 103 SER A C 1
ATOM 826 O O . SER A 1 103 ? -9.625 11.781 18.438 1 97.38 103 SER A O 1
ATOM 828 N N . ILE A 1 104 ? -7.984 12.344 17.047 1 97.94 104 ILE A N 1
ATOM 829 C CA . ILE A 1 104 ? -8.922 12.836 16.047 1 97.94 104 ILE A CA 1
ATOM 830 C C . ILE A 1 104 ? -9.742 11.672 15.492 1 97.94 104 ILE A C 1
ATOM 832 O O . ILE A 1 104 ? -10.898 11.844 15.117 1 97.94 104 ILE A O 1
ATOM 836 N N . HIS A 1 105 ? -9.18 10.484 15.438 1 97.62 105 HIS A N 1
ATOM 837 C CA . HIS A 1 105 ? -9.93 9.305 15.016 1 97.62 105 HIS A CA 1
ATOM 838 C C . HIS A 1 105 ? -10.93 8.875 16.078 1 97.62 105 HIS A C 1
ATOM 840 O O . HIS A 1 105 ? -11.898 8.172 15.781 1 97.62 105 HIS A O 1
ATOM 846 N N . GLN A 1 106 ? -10.727 9.281 17.281 1 95.88 106 GLN A N 1
ATOM 847 C CA . GLN A 1 106 ? -11.516 8.766 18.406 1 95.88 106 GLN A CA 1
ATOM 848 C C . GLN A 1 106 ? -12.711 9.664 18.688 1 95.88 106 GLN A C 1
ATOM 850 O O . GLN A 1 106 ? -13.633 9.266 19.406 1 95.88 106 GLN A O 1
ATOM 855 N N . ILE A 1 107 ? -12.695 10.883 18.219 1 95.19 107 ILE A N 1
ATOM 856 C CA . ILE A 1 107 ? -13.875 11.711 18.438 1 95.19 107 ILE A CA 1
ATOM 857 C C . ILE A 1 107 ? -15.047 11.18 17.609 1 95.19 107 ILE A C 1
ATOM 859 O O . ILE A 1 107 ? -14.852 10.383 16.688 1 95.19 107 ILE A O 1
ATOM 863 N N . GLN A 1 108 ? -16.219 11.602 17.984 1 93.31 108 GLN A N 1
ATOM 864 C CA . GLN A 1 108 ? -17.422 11.156 17.297 1 93.31 108 GLN A CA 1
ATOM 865 C C . GLN A 1 108 ? -18.203 12.336 16.734 1 93.31 108 GLN A C 1
ATOM 867 O O . GLN A 1 108 ? -18.625 13.234 17.469 1 93.31 108 GLN A O 1
ATOM 872 N N . PRO A 1 109 ? -18.438 12.281 15.492 1 95.62 109 PRO A N 1
ATOM 873 C CA . PRO A 1 109 ? -17.953 11.32 14.5 1 95.62 109 PRO A CA 1
ATOM 874 C C . PRO A 1 109 ? -16.438 11.391 14.297 1 95.62 109 PRO A C 1
ATOM 876 O O . PRO A 1 109 ? -15.812 12.391 14.672 1 95.62 109 PRO A O 1
ATOM 879 N N . ASP A 1 110 ? -15.82 10.242 13.781 1 97.75 110 ASP A N 1
ATOM 880 C CA . ASP A 1 110 ? -14.406 10.242 13.453 1 97.75 110 ASP A CA 1
ATOM 881 C C . ASP A 1 110 ? -14.016 11.5 12.68 1 97.75 110 ASP A C 1
ATOM 883 O O . ASP A 1 110 ? -14.555 11.758 11.594 1 97.75 110 ASP A O 1
ATOM 887 N N . GLY A 1 111 ? -13.078 12.266 13.219 1 98.06 111 GLY A N 1
ATOM 888 C CA . GLY A 1 111 ? -12.766 13.57 12.656 1 98.06 111 GLY A CA 1
ATOM 889 C C . GLY A 1 111 ? -12.18 13.492 11.258 1 98.06 111 GLY A C 1
ATOM 890 O O . GLY A 1 111 ? -12.422 14.375 10.43 1 98.06 111 GLY A O 1
ATOM 891 N N . ILE A 1 112 ? -11.43 12.461 10.992 1 98.75 112 ILE A N 1
ATOM 892 C CA . ILE A 1 112 ? -10.797 12.281 9.688 1 98.75 112 ILE A CA 1
ATOM 893 C C . ILE A 1 112 ? -11.844 11.859 8.656 1 98.75 112 ILE A C 1
ATOM 895 O O . ILE A 1 112 ? -11.977 12.484 7.602 1 98.75 112 ILE A O 1
ATOM 899 N N . THR A 1 113 ? -12.641 10.883 9.016 1 98.75 113 THR A N 1
ATOM 900 C CA . THR A 1 113 ? -13.664 10.383 8.102 1 98.75 113 THR A CA 1
ATOM 901 C C . THR A 1 113 ? -14.711 11.461 7.824 1 98.75 113 THR A C 1
ATOM 903 O O . THR A 1 113 ? -15.133 11.641 6.684 1 98.75 113 THR A O 1
ATOM 906 N N . GLU A 1 114 ? -15.062 12.188 8.852 1 98.56 114 GLU A N 1
ATOM 907 C CA . GLU A 1 114 ? -16.062 13.242 8.703 1 98.56 114 GLU A CA 1
ATOM 908 C C . GLU A 1 114 ? -15.586 14.305 7.711 1 98.56 114 GLU A C 1
ATOM 910 O O . GLU A 1 114 ? -16.375 14.773 6.879 1 98.56 114 GLU A O 1
ATOM 915 N N . GLY A 1 115 ? -14.336 14.695 7.84 1 98.75 115 GLY A N 1
ATOM 916 C CA . GLY A 1 115 ? -13.797 15.656 6.891 1 98.75 115 GLY A CA 1
ATOM 917 C C . GLY A 1 115 ? -13.875 15.188 5.449 1 98.75 115 GLY A C 1
ATOM 918 O O . GLY A 1 115 ? -14.227 15.961 4.555 1 98.75 115 GLY A O 1
ATOM 919 N N . LEU A 1 116 ? -13.602 13.938 5.223 1 98.88 116 LEU A N 1
ATOM 920 C CA . LEU A 1 116 ? -13.664 13.383 3.877 1 98.88 116 LEU A CA 1
ATOM 921 C C . LEU A 1 116 ? -15.102 13.336 3.371 1 98.88 116 LEU A C 1
ATOM 923 O O . LEU A 1 116 ? -15.375 13.742 2.24 1 98.88 116 LEU A O 1
ATOM 927 N N . ILE A 1 117 ? -16 12.852 4.195 1 98.81 117 ILE A N 1
ATOM 928 C CA . ILE A 1 117 ? -17.422 12.734 3.842 1 98.81 117 ILE A CA 1
ATOM 929 C C . ILE A 1 117 ? -17.969 14.109 3.475 1 98.81 117 ILE A C 1
ATOM 931 O O . ILE A 1 117 ? -18.656 14.258 2.455 1 98.81 117 ILE A O 1
ATOM 935 N N . GLN A 1 118 ? -17.625 15.117 4.293 1 98.75 118 GLN A N 1
ATOM 936 C CA . GLN A 1 118 ? -18.078 16.484 4.031 1 98.75 118 GLN A CA 1
ATOM 937 C C . GLN A 1 118 ? -17.484 17.016 2.732 1 98.75 118 GLN A C 1
ATOM 939 O O . GLN A 1 118 ? -18.203 17.609 1.917 1 98.75 118 GLN A O 1
ATOM 944 N N . ALA A 1 119 ? -16.25 16.812 2.559 1 98.62 119 ALA A N 1
ATOM 945 C CA . ALA A 1 119 ? -15.586 17.312 1.352 1 98.62 119 ALA A CA 1
ATOM 946 C C . ALA A 1 119 ? -16.219 16.719 0.098 1 98.62 119 ALA A C 1
ATOM 948 O O . ALA A 1 119 ? -16.375 17.406 -0.915 1 98.62 119 ALA A O 1
ATOM 949 N N . LEU A 1 120 ? -16.625 15.477 0.176 1 98.62 120 LEU A N 1
ATOM 950 C CA . LEU A 1 120 ? -17.172 14.773 -0.977 1 98.62 120 LEU A CA 1
ATOM 951 C C . LEU A 1 120 ? -18.656 15.094 -1.144 1 98.62 120 LEU A C 1
ATOM 953 O O . LEU A 1 120 ? -19.281 14.664 -2.117 1 98.62 120 LEU A O 1
ATOM 957 N N . GLY A 1 121 ? -19.219 15.789 -0.21 1 98.31 121 GLY A N 1
ATOM 958 C CA . GLY A 1 121 ? -20.641 16.109 -0.258 1 98.31 121 GLY A CA 1
ATOM 959 C C . GLY A 1 121 ? -21.531 14.914 0.034 1 98.31 121 GLY A C 1
ATOM 960 O O . GLY A 1 121 ? -22.625 14.797 -0.519 1 98.31 121 GLY A O 1
ATOM 961 N N . TRP A 1 122 ? -21.047 13.984 0.842 1 97.94 122 TRP A N 1
ATOM 962 C CA . TRP A 1 122 ? -21.75 12.719 1.021 1 97.94 122 TRP A CA 1
ATOM 963 C C . TRP A 1 122 ? -22.406 12.648 2.396 1 97.94 122 TRP A C 1
ATOM 965 O O . TRP A 1 122 ? -22.812 11.57 2.842 1 97.94 122 TRP A O 1
ATOM 975 N N . SER A 1 123 ? -22.516 13.758 3.115 1 98.25 123 SER A N 1
ATOM 976 C CA . SER A 1 123 ? -23.047 13.766 4.473 1 98.25 123 SER A CA 1
ATOM 977 C C . SER A 1 123 ? -24.453 13.188 4.516 1 98.25 123 SER A C 1
ATOM 979 O O . SER A 1 123 ? -24.797 12.422 5.422 1 98.25 123 SER A O 1
ATOM 981 N N . SER A 1 124 ? -25.234 13.508 3.531 1 97.31 124 SER A N 1
ATOM 982 C CA . SER A 1 124 ? -26.625 13.062 3.518 1 97.31 124 SER A CA 1
ATOM 983 C C . SER A 1 124 ? -26.734 11.586 3.141 1 97.31 124 SER A C 1
ATOM 985 O O . SER A 1 124 ? -27.781 10.969 3.318 1 97.31 124 SER A O 1
ATOM 987 N N . TYR A 1 125 ? -25.641 11.039 2.643 1 97.44 125 TYR A N 1
ATOM 988 C CA . TYR A 1 125 ? -25.656 9.656 2.199 1 97.44 125 TYR A CA 1
ATOM 989 C C . TYR A 1 125 ? -25.281 8.711 3.338 1 97.44 125 TYR A C 1
ATOM 991 O O . TYR A 1 125 ? -25.453 7.496 3.227 1 97.44 125 TYR A O 1
ATOM 999 N N . VAL A 1 126 ? -24.766 9.242 4.449 1 98.44 126 VAL A N 1
ATOM 1000 C CA . VAL A 1 126 ? -24.297 8.398 5.539 1 98.44 126 VAL A CA 1
ATOM 1001 C C . VAL A 1 126 ? -25.484 7.715 6.215 1 98.44 126 VAL A C 1
ATOM 1003 O O . VAL A 1 126 ? -26.422 8.383 6.66 1 98.44 126 VAL A O 1
ATOM 1006 N N . VAL A 1 127 ? -25.406 6.402 6.316 1 98.19 127 VAL A N 1
ATOM 1007 C CA . VAL A 1 127 ? -26.516 5.672 6.914 1 98.19 127 VAL A CA 1
ATOM 1008 C C . VAL A 1 127 ? -26.047 4.992 8.203 1 98.19 127 VAL A C 1
ATOM 1010 O O . VAL A 1 127 ? -26.875 4.586 9.031 1 98.19 127 VAL A O 1
ATOM 1013 N N . GLN A 1 128 ? -24.766 4.793 8.367 1 98.12 128 GLN A N 1
ATOM 1014 C CA . GLN A 1 128 ? -24.203 4.176 9.562 1 98.12 128 GLN A CA 1
ATOM 1015 C C . GLN A 1 128 ? -22.75 4.609 9.773 1 98.12 128 GLN A C 1
ATOM 1017 O O . GLN A 1 128 ? -21.984 4.699 8.82 1 98.12 128 GLN A O 1
ATOM 1022 N N . ARG A 1 129 ? -22.453 4.938 10.984 1 97.75 129 ARG A N 1
ATOM 1023 C CA . ARG A 1 129 ? -21.078 5.262 11.359 1 97.75 129 ARG A CA 1
ATOM 1024 C C . ARG A 1 129 ? -20.484 4.164 12.227 1 97.75 129 ARG A C 1
ATOM 1026 O O . ARG A 1 129 ? -21.047 3.807 13.266 1 97.75 129 ARG A O 1
ATOM 1033 N N . LYS A 1 130 ? -19.422 3.598 11.727 1 96.38 130 LYS A N 1
ATOM 1034 C CA . LYS A 1 130 ? -18.641 2.619 12.477 1 96.38 130 LYS A CA 1
ATOM 1035 C C . LYS A 1 130 ? -17.266 3.172 12.836 1 96.38 130 LYS A C 1
ATOM 1037 O O . LYS A 1 130 ? -16.797 4.137 12.227 1 96.38 130 LYS A O 1
ATOM 1042 N N . PRO A 1 131 ? -16.625 2.559 13.805 1 93.94 131 PRO A N 1
ATOM 1043 C CA . PRO A 1 131 ? -15.289 3.029 14.172 1 93.94 131 PRO A CA 1
ATOM 1044 C C . PRO A 1 131 ? -14.305 2.979 13 1 93.94 131 PRO A C 1
ATOM 1046 O O . PRO A 1 131 ? -13.469 3.869 12.859 1 93.94 131 PRO A O 1
ATOM 1049 N N . GLU A 1 132 ? -14.484 1.983 12.156 1 95.88 132 GLU A N 1
ATOM 1050 C CA . GLU A 1 132 ? -13.477 1.766 11.125 1 95.88 132 GLU A CA 1
ATOM 1051 C C . GLU A 1 132 ? -13.914 2.357 9.789 1 95.88 132 GLU A C 1
ATOM 1053 O O . GLU A 1 132 ? -13.109 2.494 8.867 1 95.88 132 GLU A O 1
ATOM 1058 N N . ALA A 1 133 ? -15.242 2.699 9.664 1 98 133 ALA A N 1
ATOM 1059 C CA . ALA A 1 133 ? -15.75 3.109 8.359 1 98 133 ALA A CA 1
ATOM 1060 C C . ALA A 1 133 ? -17.094 3.824 8.492 1 98 133 ALA A C 1
ATOM 1062 O O . ALA A 1 133 ? -17.844 3.584 9.438 1 98 133 ALA A O 1
ATOM 1063 N N . ASP A 1 134 ? -17.375 4.699 7.629 1 98.69 134 ASP A N 1
ATOM 1064 C CA . ASP A 1 134 ? -18.734 5.172 7.426 1 98.69 134 ASP A CA 1
ATOM 1065 C C . ASP A 1 134 ? -19.422 4.434 6.277 1 98.69 134 ASP A C 1
ATOM 1067 O O . ASP A 1 134 ? -18.828 4.277 5.203 1 98.69 134 ASP A O 1
ATOM 1071 N N . ILE A 1 135 ? -20.625 3.951 6.508 1 98.75 135 ILE A N 1
ATOM 1072 C CA . ILE A 1 135 ? -21.406 3.316 5.461 1 98.75 135 ILE A CA 1
ATOM 1073 C C . ILE A 1 135 ? -22.328 4.352 4.805 1 98.75 135 ILE A C 1
ATOM 1075 O O . ILE A 1 135 ? -23.031 5.098 5.496 1 98.75 135 ILE A O 1
ATOM 1079 N N . ILE A 1 136 ? -22.297 4.402 3.49 1 98.19 136 ILE A N 1
ATOM 1080 C CA . ILE A 1 136 ? -23.125 5.367 2.777 1 98.19 136 ILE A CA 1
ATOM 1081 C C . ILE A 1 136 ? -24.047 4.633 1.799 1 98.19 136 ILE A C 1
ATOM 1083 O O . ILE A 1 136 ? -23.734 3.529 1.352 1 98.19 136 ILE A O 1
ATOM 1087 N N . SER A 1 137 ? -25.156 5.23 1.53 1 97.5 137 SER A N 1
ATOM 1088 C CA . SER A 1 137 ? -26.109 4.766 0.524 1 97.5 137 SER A CA 1
ATOM 1089 C C . SER A 1 137 ? -26.391 5.852 -0.505 1 97.5 137 SER A C 1
ATOM 1091 O O . SER A 1 137 ? -26.906 6.918 -0.16 1 97.5 137 SER A O 1
ATOM 1093 N N . PHE A 1 138 ? -26.031 5.484 -1.732 1 95.69 138 PHE A N 1
ATOM 1094 C CA . PHE A 1 138 ? -26.281 6.441 -2.803 1 95.69 138 PHE A CA 1
ATOM 1095 C C . PHE A 1 138 ? -27.75 6.426 -3.209 1 95.69 138 PHE A C 1
ATOM 1097 O O . PHE A 1 138 ? -28.406 5.375 -3.17 1 95.69 138 PHE A O 1
ATOM 1104 N N . ASP A 1 139 ? -28.422 7.637 -3.543 1 84.12 139 ASP A N 1
ATOM 1105 C CA . ASP A 1 139 ? -29.812 7.73 -3.969 1 84.12 139 ASP A CA 1
ATOM 1106 C C . ASP A 1 139 ? -29.984 7.172 -5.379 1 84.12 139 ASP A C 1
ATOM 1108 O O . ASP A 1 139 ? -30.984 6.504 -5.664 1 84.12 139 ASP A O 1
ATOM 1112 N N . ASP A 1 140 ? -29.188 7.746 -6.344 1 76.31 140 ASP A N 1
ATOM 1113 C CA . ASP A 1 140 ? -29.344 7.398 -7.754 1 76.31 140 ASP A CA 1
ATOM 1114 C C . ASP A 1 140 ? -28.312 6.371 -8.188 1 76.31 140 ASP A C 1
ATOM 1116 O O . ASP A 1 140 ? -27.391 6.055 -7.438 1 76.31 140 ASP A O 1
ATOM 1120 N N . HIS A 1 141 ? -28.531 5.734 -9.297 1 77.5 141 HIS A N 1
ATOM 1121 C CA . HIS A 1 141 ? -27.656 4.707 -9.859 1 77.5 141 HIS A CA 1
ATOM 1122 C C . HIS A 1 141 ? -26.328 5.297 -10.312 1 77.5 141 HIS A C 1
ATOM 1124 O O . HIS A 1 141 ? -26.156 5.613 -11.492 1 77.5 141 HIS A O 1
ATOM 1130 N N . MET A 1 142 ? -25.453 5.484 -9.312 1 90.94 142 MET A N 1
ATOM 1131 C CA . MET A 1 142 ? -24.109 5.953 -9.617 1 90.94 142 MET A CA 1
ATOM 1132 C C . MET A 1 142 ? -23.188 4.781 -9.969 1 90.94 142 MET A C 1
ATOM 1134 O O . MET A 1 142 ? -23.156 3.785 -9.25 1 90.94 142 MET A O 1
ATOM 1138 N N . THR A 1 143 ? -22.562 4.926 -11.078 1 96.69 143 THR A N 1
ATOM 1139 C CA . THR A 1 143 ? -21.594 3.896 -11.445 1 96.69 143 THR A CA 1
ATOM 1140 C C . THR A 1 143 ? -20.281 4.094 -10.703 1 96.69 143 THR A C 1
ATOM 1142 O O . THR A 1 143 ? -20 5.18 -10.188 1 96.69 143 THR A O 1
ATOM 1145 N N . VAL A 1 144 ? -19.5 3.066 -10.586 1 97.69 144 VAL A N 1
ATOM 1146 C CA . VAL A 1 144 ? -18.188 3.141 -9.961 1 97.69 144 VAL A CA 1
ATOM 1147 C C . VAL A 1 144 ? -17.344 4.219 -10.648 1 97.69 144 VAL A C 1
ATOM 1149 O O . VAL A 1 144 ? -16.656 4.988 -9.992 1 97.69 144 VAL A O 1
ATOM 1152 N N . GLN A 1 145 ? -17.484 4.277 -11.961 1 97.69 145 GLN A N 1
ATOM 1153 C CA . GLN A 1 145 ? -16.75 5.277 -12.727 1 97.69 145 GLN A CA 1
ATOM 1154 C C . GLN A 1 145 ? -17.141 6.688 -12.289 1 97.69 145 GLN A C 1
ATOM 1156 O O . GLN A 1 145 ? -16.266 7.531 -12.07 1 97.69 145 GLN A O 1
ATOM 1161 N N . ARG A 1 146 ? -18.375 6.953 -12.18 1 97 146 ARG A N 1
ATOM 1162 C CA . ARG A 1 146 ? -18.844 8.281 -11.789 1 97 146 ARG A CA 1
ATOM 1163 C C . ARG A 1 146 ? -18.391 8.625 -10.375 1 97 146 ARG A C 1
ATOM 1165 O O . ARG A 1 146 ? -18.031 9.766 -10.094 1 97 146 ARG A O 1
ATOM 1172 N N . ILE A 1 147 ? -18.453 7.645 -9.523 1 98 147 ILE A N 1
ATOM 1173 C CA . ILE A 1 147 ? -18.031 7.844 -8.141 1 98 147 ILE A CA 1
ATOM 1174 C C . ILE A 1 147 ? -16.547 8.172 -8.109 1 98 147 ILE A C 1
ATOM 1176 O O . ILE A 1 147 ? -16.125 9.125 -7.434 1 98 147 ILE A O 1
ATOM 1180 N N . ALA A 1 148 ? -15.773 7.414 -8.852 1 98.38 148 ALA A N 1
ATOM 1181 C CA . ALA A 1 148 ? -14.328 7.633 -8.922 1 98.38 148 ALA A CA 1
ATOM 1182 C C . ALA A 1 148 ? -14.008 9.023 -9.469 1 98.38 148 ALA A C 1
ATOM 1184 O O . ALA A 1 148 ? -13.141 9.719 -8.938 1 98.38 148 ALA A O 1
ATOM 1185 N N . GLU A 1 149 ? -14.688 9.43 -10.477 1 98 149 GLU A N 1
ATOM 1186 C CA . GLU A 1 149 ? -14.477 10.742 -11.078 1 98 149 GLU A CA 1
ATOM 1187 C C . GLU A 1 149 ? -14.836 11.859 -10.102 1 98 149 GLU A C 1
ATOM 1189 O O . GLU A 1 149 ? -14.156 12.891 -10.047 1 98 149 GLU A O 1
ATOM 1194 N N . HIS A 1 150 ? -15.906 11.664 -9.406 1 97.75 150 HIS A N 1
ATOM 1195 C CA . HIS A 1 150 ? -16.312 12.633 -8.398 1 97.75 150 HIS A CA 1
ATOM 1196 C C . HIS A 1 150 ? -15.242 12.797 -7.328 1 97.75 150 HIS A C 1
ATOM 1198 O O . HIS A 1 150 ? -14.891 13.922 -6.961 1 97.75 150 HIS A O 1
ATOM 1204 N N . ILE A 1 151 ? -14.703 11.648 -6.879 1 98.44 151 ILE A N 1
ATOM 1205 C CA . ILE A 1 151 ? -13.648 11.656 -5.871 1 98.44 151 ILE A CA 1
ATOM 1206 C C . ILE A 1 151 ? -12.43 12.406 -6.402 1 98.44 151 ILE A C 1
ATOM 1208 O O . ILE A 1 151 ? -11.891 13.289 -5.73 1 98.44 151 ILE A O 1
ATOM 1212 N N . LYS A 1 152 ? -12.047 12.117 -7.641 1 97.81 152 LYS A N 1
ATOM 1213 C CA . LYS A 1 152 ? -10.883 12.75 -8.25 1 97.81 152 LYS A CA 1
ATOM 1214 C C . LYS A 1 152 ? -11.062 14.258 -8.344 1 97.81 152 LYS A C 1
ATOM 1216 O O . LYS A 1 152 ? -10.18 15.023 -7.945 1 97.81 152 LYS A O 1
ATOM 1221 N N . ARG A 1 153 ? -12.148 14.633 -8.797 1 97.5 153 ARG A N 1
ATOM 1222 C CA . ARG A 1 153 ? -12.43 16.047 -9.008 1 97.5 153 ARG A CA 1
ATOM 1223 C C . ARG A 1 153 ? -12.508 16.797 -7.68 1 97.5 153 ARG A C 1
ATOM 1225 O O . ARG A 1 153 ? -11.914 17.859 -7.531 1 97.5 153 ARG A O 1
ATOM 1232 N N . THR A 1 154 ? -13.203 16.219 -6.773 1 97.75 154 THR A N 1
ATOM 1233 C CA . THR A 1 154 ? -13.469 16.906 -5.512 1 97.75 154 THR A CA 1
ATOM 1234 C C . THR A 1 154 ? -12.195 17 -4.676 1 97.75 154 THR A C 1
ATOM 1236 O O . THR A 1 154 ? -11.945 18.031 -4.043 1 97.75 154 THR A O 1
ATOM 1239 N N . LEU A 1 155 ? -11.375 15.938 -4.719 1 97.25 155 LEU A N 1
ATOM 1240 C CA . LEU A 1 155 ? -10.18 15.93 -3.887 1 97.25 155 LEU A CA 1
ATOM 1241 C C . LEU A 1 155 ? -8.984 16.516 -4.641 1 97.25 155 LEU A C 1
ATOM 1243 O O . LEU A 1 155 ? -7.918 16.703 -4.062 1 97.25 155 LEU A O 1
ATOM 1247 N N . GLY A 1 156 ? -9.141 16.766 -5.883 1 95.5 156 GLY A N 1
ATOM 1248 C CA . GLY A 1 156 ? -8.062 17.328 -6.684 1 95.5 156 GLY A CA 1
ATOM 1249 C C . GLY A 1 156 ? -6.914 16.375 -6.898 1 95.5 156 GLY A C 1
ATOM 1250 O O . GLY A 1 156 ? -5.75 16.766 -6.816 1 95.5 156 GLY A O 1
ATOM 1251 N N . VAL A 1 157 ? -7.227 15.086 -7.059 1 95.31 157 VAL A N 1
ATOM 1252 C CA . VAL A 1 157 ? -6.184 14.094 -7.301 1 95.31 157 VAL A CA 1
ATOM 1253 C C . VAL A 1 157 ? -6.211 13.656 -8.766 1 95.31 157 VAL A C 1
ATOM 1255 O O . VAL A 1 157 ? -7.266 13.664 -9.398 1 95.31 157 VAL A O 1
ATOM 1258 N N . GLU A 1 158 ? -5.086 13.273 -9.234 1 94.56 158 GLU A N 1
ATOM 1259 C CA . GLU A 1 158 ? -4.938 12.992 -10.656 1 94.56 158 GLU A CA 1
ATOM 1260 C C . GLU A 1 158 ? -5.426 11.594 -11 1 94.56 158 GLU A C 1
ATOM 1262 O O . GLU A 1 158 ? -5.785 11.32 -12.148 1 94.56 158 GLU A O 1
ATOM 1267 N N . TYR A 1 159 ? -5.426 10.742 -10 1 96.62 159 TYR A N 1
ATOM 1268 C CA . TYR A 1 159 ? -5.809 9.367 -10.312 1 96.62 159 TYR A CA 1
ATOM 1269 C C . TYR A 1 159 ? -6.371 8.672 -9.086 1 96.62 159 TYR A C 1
ATOM 1271 O O . TYR A 1 159 ? -6.16 9.117 -7.957 1 96.62 159 TYR A O 1
ATOM 1279 N N . VAL A 1 160 ? -7.121 7.68 -9.281 1 98.25 160 VAL A N 1
ATOM 1280 C CA . VAL A 1 160 ? -7.492 6.672 -8.289 1 98.25 160 VAL A CA 1
ATOM 1281 C C . VAL A 1 160 ? -7.332 5.277 -8.891 1 98.25 160 VAL A C 1
ATOM 1283 O O . VAL A 1 160 ? -7.277 5.121 -10.117 1 98.25 160 VAL A O 1
ATOM 1286 N N . ARG A 1 161 ? -7.121 4.293 -8.125 1 98.38 161 ARG A N 1
ATOM 1287 C CA . ARG A 1 161 ? -7.016 2.904 -8.562 1 98.38 161 ARG A CA 1
ATOM 1288 C C . ARG A 1 161 ? -8.312 2.145 -8.289 1 98.38 161 ARG A C 1
ATOM 1290 O O . ARG A 1 161 ? -8.891 2.262 -7.211 1 98.38 161 ARG A O 1
ATOM 1297 N N . ILE A 1 162 ? -8.734 1.43 -9.234 1 98.5 162 ILE A N 1
ATOM 1298 C CA . ILE A 1 162 ? -10.031 0.778 -9.141 1 98.5 162 ILE A CA 1
ATOM 1299 C C . ILE A 1 162 ? -9.883 -0.714 -9.43 1 98.5 162 ILE A C 1
ATOM 1301 O O . ILE A 1 162 ? -9.219 -1.104 -10.391 1 98.5 162 ILE A O 1
ATOM 1305 N N . ALA A 1 163 ? -10.383 -1.532 -8.594 1 98.31 163 ALA A N 1
ATOM 1306 C CA . ALA A 1 163 ? -10.617 -2.947 -8.875 1 98.31 163 ALA A CA 1
ATOM 1307 C C . ALA A 1 163 ? -12.102 -3.229 -9.062 1 98.31 163 ALA A C 1
ATOM 1309 O O . ALA A 1 163 ? -12.938 -2.707 -8.328 1 98.31 163 ALA A O 1
ATOM 1310 N N . GLY A 1 164 ? -12.453 -4.082 -9.992 1 97.25 164 GLY A N 1
ATOM 1311 C CA . GLY A 1 164 ? -13.844 -4.34 -10.328 1 97.25 164 GLY A CA 1
ATOM 1312 C C . GLY A 1 164 ? -14.297 -3.598 -11.57 1 97.25 164 GLY A C 1
ATOM 1313 O O . GLY A 1 164 ? -13.477 -3.021 -12.297 1 97.25 164 GLY A O 1
ATOM 1314 N N . SER A 1 165 ? -15.586 -3.609 -11.836 1 95.06 165 SER A N 1
ATOM 1315 C CA . SER A 1 165 ? -16.125 -3.029 -13.062 1 95.06 165 SER A CA 1
ATOM 1316 C C . SER A 1 165 ? -16.453 -1.552 -12.875 1 95.06 165 SER A C 1
ATOM 1318 O O . SER A 1 165 ? -17.188 -1.185 -11.953 1 95.06 165 SER A O 1
ATOM 1320 N N . LEU A 1 166 ? -16.016 -0.77 -13.789 1 95.88 166 LEU A N 1
ATOM 1321 C CA . LEU A 1 166 ? -16.266 0.667 -13.773 1 95.88 166 LEU A CA 1
ATOM 1322 C C . LEU A 1 166 ? -17.734 0.963 -14.047 1 95.88 166 LEU A C 1
ATOM 1324 O O . LEU A 1 166 ? -18.281 1.974 -13.586 1 95.88 166 LEU A O 1
ATOM 1328 N N . GLU A 1 167 ? -18.375 0.027 -14.703 1 95.25 167 GLU A N 1
ATOM 1329 C CA . GLU A 1 167 ? -19.734 0.265 -15.172 1 95.25 167 GLU A CA 1
ATOM 1330 C C . GLU A 1 167 ? -20.766 -0.17 -14.133 1 95.25 167 GLU A C 1
ATOM 1332 O O . GLU A 1 167 ? -21.938 0.16 -14.242 1 95.25 167 GLU A O 1
ATOM 1337 N N . MET A 1 168 ? -20.281 -0.872 -13.18 1 94.5 168 MET A N 1
ATOM 1338 C CA . MET A 1 168 ? -21.219 -1.383 -12.188 1 94.5 168 MET A CA 1
ATOM 1339 C C . MET A 1 168 ? -21.875 -0.24 -11.414 1 94.5 168 MET A C 1
ATOM 1341 O O . MET A 1 168 ? -21.219 0.749 -11.094 1 94.5 168 MET A O 1
ATOM 1345 N N . THR A 1 169 ? -23.141 -0.409 -11.164 1 94.88 169 THR A N 1
ATOM 1346 C CA . THR A 1 169 ? -23.859 0.558 -10.344 1 94.88 169 THR A CA 1
ATOM 1347 C C . THR A 1 169 ? -23.688 0.236 -8.859 1 94.88 169 THR A C 1
ATOM 1349 O O . THR A 1 169 ? -23.703 -0.933 -8.469 1 94.88 169 THR A O 1
ATOM 1352 N N . CYS A 1 170 ? -23.578 1.274 -8.109 1 95.75 170 CYS A N 1
ATOM 1353 C CA . CYS A 1 170 ? -23.359 1.132 -6.672 1 95.75 170 CYS A CA 1
ATOM 1354 C C . CYS A 1 170 ? -24.484 1.801 -5.887 1 95.75 170 CYS A C 1
ATOM 1356 O O . CYS A 1 170 ? -24.906 2.904 -6.227 1 95.75 170 CYS A O 1
ATOM 1358 N N . LYS A 1 171 ? -24.922 1.12 -4.934 1 95.62 171 LYS A N 1
ATOM 1359 C CA . LYS A 1 171 ? -25.922 1.673 -4.023 1 95.62 171 LYS A CA 1
ATOM 1360 C C . LYS A 1 171 ? -25.344 1.908 -2.635 1 95.62 171 LYS A C 1
ATOM 1362 O O . LYS A 1 171 ? -25.594 2.943 -2.016 1 95.62 171 LYS A O 1
ATOM 1367 N N . ARG A 1 172 ? -24.625 0.928 -2.117 1 97.19 172 ARG A N 1
ATOM 1368 C CA . ARG A 1 172 ? -24.062 1.007 -0.773 1 97.19 172 ARG A CA 1
ATOM 1369 C C . ARG A 1 172 ? -22.547 0.882 -0.809 1 97.19 172 ARG A C 1
ATOM 1371 O O . ARG A 1 172 ? -22 0.055 -1.544 1 97.19 172 ARG A O 1
ATOM 1378 N N . ALA A 1 173 ? -21.891 1.725 -0.075 1 98.31 173 ALA A N 1
ATOM 1379 C CA . ALA A 1 173 ? -20.422 1.727 -0.022 1 98.31 173 ALA A CA 1
ATOM 1380 C C . ALA A 1 173 ? -19.922 1.972 1.4 1 98.31 173 ALA A C 1
ATOM 1382 O O . ALA A 1 173 ? -20.656 2.506 2.236 1 98.31 173 ALA A O 1
ATOM 1383 N N . ALA A 1 174 ? -18.781 1.506 1.705 1 98.81 174 ALA A N 1
ATOM 1384 C CA . ALA A 1 174 ? -18.062 1.883 2.924 1 98.81 174 ALA A CA 1
ATOM 1385 C C . ALA A 1 174 ? -16.875 2.795 2.607 1 98.81 174 ALA A C 1
ATOM 1387 O O . ALA A 1 174 ? -16.141 2.557 1.648 1 98.81 174 ALA A O 1
ATOM 1388 N N . VAL A 1 175 ? -16.75 3.838 3.352 1 98.94 175 VAL A N 1
ATOM 1389 C CA . VAL A 1 175 ? -15.641 4.766 3.238 1 98.94 175 VAL A CA 1
ATOM 1390 C C . VAL A 1 175 ? -14.648 4.531 4.379 1 98.94 175 VAL A C 1
ATOM 1392 O O . VAL A 1 175 ? -15 4.688 5.551 1 98.94 175 VAL A O 1
ATOM 1395 N N . LEU A 1 176 ? -13.469 4.074 4.055 1 98.81 176 LEU A N 1
ATOM 1396 C CA . LEU A 1 176 ? -12.406 3.803 5.016 1 98.81 176 LEU A CA 1
ATOM 1397 C C . LEU A 1 176 ? -11.18 4.66 4.73 1 98.81 176 LEU A C 1
ATOM 1399 O O . LEU A 1 176 ? -10.641 4.629 3.623 1 98.81 176 LEU A O 1
ATOM 1403 N N . VAL A 1 177 ? -10.695 5.434 5.68 1 98.75 177 VAL A N 1
ATOM 1404 C CA . VAL A 1 177 ? -9.594 6.367 5.465 1 98.75 177 VAL A CA 1
ATOM 1405 C C . VAL A 1 177 ? -8.281 5.73 5.922 1 98.75 177 VAL A C 1
ATOM 1407 O O . VAL A 1 177 ? -8.289 4.785 6.711 1 98.75 177 VAL A O 1
ATOM 1410 N N . GLY A 1 178 ? -7.141 6.289 5.422 1 98.25 178 GLY A N 1
ATOM 1411 C CA . GLY A 1 178 ? -5.824 5.832 5.84 1 98.25 178 GLY A CA 1
ATOM 1412 C C . GLY A 1 178 ? -5.508 4.422 5.375 1 98.25 178 GLY A C 1
ATOM 1413 O O . GLY A 1 178 ? -5.652 4.105 4.195 1 98.25 178 GLY A O 1
ATOM 1414 N N . PHE A 1 179 ? -4.969 3.629 6.246 1 98.12 179 PHE A N 1
ATOM 1415 C CA . PHE A 1 179 ? -4.535 2.275 5.922 1 98.12 179 PHE A CA 1
ATOM 1416 C C . PHE A 1 179 ? -5.566 1.252 6.391 1 98.12 179 PHE A C 1
ATOM 1418 O O . PHE A 1 179 ? -5.207 0.224 6.969 1 98.12 179 PHE A O 1
ATOM 1425 N N . ARG A 1 180 ? -6.832 1.585 6.16 1 98.56 180 ARG A N 1
ATOM 1426 C CA . ARG A 1 180 ? -7.906 0.729 6.648 1 98.56 180 ARG A CA 1
ATOM 1427 C C . ARG A 1 180 ? -8.5 -0.107 5.52 1 98.56 180 ARG A C 1
ATOM 1429 O O . ARG A 1 180 ? -9.586 -0.673 5.66 1 98.56 180 ARG A O 1
ATOM 1436 N N . GLY A 1 181 ? -7.801 -0.189 4.367 1 98.5 181 GLY A N 1
ATOM 1437 C CA . GLY A 1 181 ? -8.305 -0.92 3.215 1 98.5 181 GLY A CA 1
ATOM 1438 C C . GLY A 1 181 ? -7.914 -2.385 3.219 1 98.5 181 GLY A C 1
ATOM 1439 O O . GLY A 1 181 ? -7.957 -3.047 2.18 1 98.5 181 GLY A O 1
ATOM 1440 N N . ASN A 1 182 ? -7.574 -2.961 4.348 1 97.88 182 ASN A N 1
ATOM 1441 C CA . ASN A 1 182 ? -7.082 -4.328 4.453 1 97.88 182 ASN A CA 1
ATOM 1442 C C . ASN A 1 182 ? -8.227 -5.336 4.488 1 97.88 182 ASN A C 1
ATOM 1444 O O . ASN A 1 182 ? -9.32 -5.023 4.965 1 97.88 182 ASN A O 1
ATOM 1448 N N . GLY A 1 183 ? -7.918 -6.504 4.066 1 97.06 183 GLY A N 1
ATOM 1449 C CA . GLY A 1 183 ? -8.93 -7.527 3.84 1 97.06 183 GLY A CA 1
ATOM 1450 C C . GLY A 1 183 ? -9.688 -7.902 5.094 1 97.06 183 GLY A C 1
ATOM 1451 O O . GLY A 1 183 ? -10.898 -8.125 5.047 1 97.06 183 GLY A O 1
ATOM 1452 N N . ASN A 1 184 ? -8.984 -7.949 6.234 1 95 184 ASN A N 1
ATOM 1453 C CA . ASN A 1 184 ? -9.617 -8.375 7.477 1 95 184 ASN A CA 1
ATOM 1454 C C . ASN A 1 184 ? -10.719 -7.414 7.902 1 95 184 ASN A C 1
ATOM 1456 O O . ASN A 1 184 ? -11.617 -7.789 8.664 1 95 184 ASN A O 1
ATOM 1460 N N . LEU A 1 185 ? -10.672 -6.195 7.398 1 96.62 185 LEU A N 1
ATOM 1461 C CA . LEU A 1 185 ? -11.688 -5.191 7.691 1 96.62 185 LEU A CA 1
ATOM 1462 C C . LEU A 1 185 ? -12.711 -5.105 6.562 1 96.62 185 LEU A C 1
ATOM 1464 O O . LEU A 1 185 ? -13.922 -5.168 6.809 1 96.62 185 LEU A O 1
ATOM 1468 N N . THR A 1 186 ? -12.297 -5.098 5.371 1 98.25 186 THR A N 1
ATOM 1469 C CA . THR A 1 186 ? -13.141 -4.73 4.238 1 98.25 186 THR A CA 1
ATOM 1470 C C . THR A 1 186 ? -14.008 -5.91 3.801 1 98.25 186 THR A C 1
ATOM 1472 O O . THR A 1 186 ? -15.164 -5.73 3.418 1 98.25 186 THR A O 1
ATOM 1475 N N . ILE A 1 187 ? -13.453 -7.109 3.828 1 97.69 187 ILE A N 1
ATOM 1476 C CA . ILE A 1 187 ? -14.164 -8.266 3.289 1 97.69 187 ILE A CA 1
ATOM 1477 C C . ILE A 1 187 ? -15.375 -8.586 4.168 1 97.69 187 ILE A C 1
ATOM 1479 O O . ILE A 1 187 ? -16.484 -8.75 3.666 1 97.69 187 ILE A O 1
ATOM 1483 N N . PRO A 1 188 ? -15.188 -8.617 5.52 1 96.56 188 PRO A N 1
ATOM 1484 C CA . PRO A 1 188 ? -16.375 -8.773 6.355 1 96.56 188 PRO A CA 1
ATOM 1485 C C . PRO A 1 188 ? -17.391 -7.652 6.16 1 96.56 188 PRO A C 1
ATOM 1487 O O . PRO A 1 188 ? -18.609 -7.898 6.172 1 96.56 188 PRO A O 1
ATOM 1490 N N . LEU A 1 189 ? -16.969 -6.426 5.98 1 97.06 189 LEU A N 1
ATOM 1491 C CA . LEU A 1 189 ? -17.875 -5.301 5.75 1 97.06 189 LEU A CA 1
ATOM 1492 C C . LEU A 1 189 ? -18.688 -5.512 4.484 1 97.06 189 LEU A C 1
ATOM 1494 O O . LEU A 1 189 ? -19.891 -5.242 4.465 1 97.06 189 LEU A O 1
ATOM 1498 N N . LEU A 1 190 ? -18.047 -5.988 3.389 1 97.5 190 LEU A N 1
ATOM 1499 C CA . LEU A 1 190 ? -18.719 -6.238 2.121 1 97.5 190 LEU A CA 1
ATOM 1500 C C . LEU A 1 190 ? -19.891 -7.203 2.307 1 97.5 190 LEU A C 1
ATOM 1502 O O . LEU A 1 190 ? -20.969 -6.973 1.781 1 97.5 190 LEU A O 1
ATOM 1506 N N . HIS A 1 191 ? -19.625 -8.203 3.059 1 94.75 191 HIS A N 1
ATOM 1507 C CA . HIS A 1 191 ? -20.625 -9.242 3.266 1 94.75 191 HIS A CA 1
ATOM 1508 C C . HIS A 1 191 ? -21.688 -8.797 4.262 1 94.75 191 HIS A C 1
ATOM 1510 O O . HIS A 1 191 ? -22.875 -8.805 3.949 1 94.75 191 HIS A O 1
ATOM 1516 N N . ASN A 1 192 ? -21.25 -8.32 5.457 1 95.5 192 ASN A N 1
ATOM 1517 C CA . ASN A 1 192 ? -22.156 -8.039 6.574 1 95.5 192 ASN A CA 1
ATOM 1518 C C . ASN A 1 192 ? -23.047 -6.832 6.281 1 95.5 192 ASN A C 1
ATOM 1520 O O . ASN A 1 192 ? -24.172 -6.762 6.758 1 95.5 192 ASN A O 1
ATOM 1524 N N . GLU A 1 193 ? -22.531 -5.914 5.508 1 96.44 193 GLU A N 1
ATOM 1525 C CA . GLU A 1 193 ? -23.266 -4.684 5.258 1 96.44 193 GLU A CA 1
ATOM 1526 C C . GLU A 1 193 ? -23.828 -4.652 3.842 1 96.44 193 GLU A C 1
ATOM 1528 O O . GLU A 1 193 ? -24.359 -3.627 3.396 1 96.44 193 GLU A O 1
ATOM 1533 N N . THR A 1 194 ? -23.703 -5.766 3.111 1 95.5 194 THR A N 1
ATOM 1534 C CA . THR A 1 194 ? -24.203 -5.914 1.752 1 95.5 194 THR A CA 1
ATOM 1535 C C . THR A 1 194 ? -23.734 -4.758 0.872 1 95.5 194 THR A C 1
ATOM 1537 O O . THR A 1 194 ? -24.547 -4.117 0.204 1 95.5 194 THR A O 1
ATOM 1540 N N . LEU A 1 195 ? -22.484 -4.523 0.935 1 97.5 195 LEU A N 1
ATOM 1541 C CA . LEU A 1 195 ? -21.906 -3.412 0.19 1 97.5 195 LEU A CA 1
ATOM 1542 C C . LEU A 1 195 ? -21.641 -3.805 -1.261 1 97.5 195 LEU A C 1
ATOM 1544 O O . LEU A 1 195 ? -21.359 -4.969 -1.552 1 97.5 195 LEU A O 1
ATOM 1548 N N . ASP A 1 196 ? -21.703 -2.777 -2.166 1 97.38 196 ASP A N 1
ATOM 1549 C CA . ASP A 1 196 ? -21.281 -2.91 -3.559 1 97.38 196 ASP A CA 1
ATOM 1550 C C . ASP A 1 196 ? -19.844 -2.439 -3.75 1 97.38 196 ASP A C 1
ATOM 1552 O O . ASP A 1 196 ? -19.141 -2.906 -4.656 1 97.38 196 ASP A O 1
ATOM 1556 N N . LEU A 1 197 ? -19.438 -1.483 -2.883 1 98.38 197 LEU A N 1
ATOM 1557 C CA . LEU A 1 197 ? -18.219 -0.738 -3.148 1 98.38 197 LEU A CA 1
ATOM 1558 C C . LEU A 1 197 ? -17.469 -0.432 -1.853 1 98.38 197 LEU A C 1
ATOM 1560 O O . LEU A 1 197 ? -18.094 -0.05 -0.855 1 98.38 197 LEU A O 1
ATOM 1564 N N . ILE A 1 198 ? -16.188 -0.745 -1.856 1 98.88 198 ILE A N 1
ATOM 1565 C CA . ILE A 1 198 ? -15.281 -0.235 -0.84 1 98.88 198 ILE A CA 1
ATOM 1566 C C . ILE A 1 198 ? -14.539 0.986 -1.378 1 98.88 198 ILE A C 1
ATOM 1568 O O . ILE A 1 198 ? -14.008 0.957 -2.49 1 98.88 198 ILE A O 1
ATOM 1572 N N . ILE A 1 199 ? -14.555 2.07 -0.694 1 98.94 199 ILE A N 1
ATOM 1573 C CA . ILE A 1 199 ? -13.727 3.244 -0.941 1 98.94 199 ILE A CA 1
ATOM 1574 C C . ILE A 1 199 ? -12.719 3.41 0.193 1 98.94 199 ILE A C 1
ATOM 1576 O O . ILE A 1 199 ? -13.094 3.666 1.338 1 98.94 199 ILE A O 1
ATOM 1580 N N . ALA A 1 200 ? -11.461 3.232 -0.11 1 98.88 200 ALA A N 1
ATOM 1581 C CA . ALA A 1 200 ? -10.469 3.213 0.962 1 98.88 200 ALA A CA 1
ATOM 1582 C C . ALA A 1 200 ? -9.242 4.039 0.59 1 98.88 200 ALA A C 1
ATOM 1584 O O . ALA A 1 200 ? -9.078 4.43 -0.568 1 98.88 200 ALA A O 1
ATOM 1585 N N . GLY A 1 201 ? -8.438 4.398 1.576 1 98.62 201 GLY A N 1
ATOM 1586 C CA . GLY A 1 201 ? -7.184 5.098 1.334 1 98.62 201 GLY A CA 1
ATOM 1587 C C . GLY A 1 201 ? -6.082 4.191 0.826 1 98.62 201 GLY A C 1
ATOM 1588 O O . GLY A 1 201 ? -5.609 4.352 -0.301 1 98.62 201 GLY A O 1
ATOM 1589 N N . GLU A 1 202 ? -5.711 3.295 1.646 1 98.44 202 GLU A N 1
ATOM 1590 C CA . GLU A 1 202 ? -4.586 2.408 1.378 1 98.44 202 GLU A CA 1
ATOM 1591 C C . GLU A 1 202 ? -4.805 1.032 2.002 1 98.44 202 GLU A C 1
ATOM 1593 O O . GLU A 1 202 ? -5.523 0.902 2.992 1 98.44 202 GLU A O 1
ATOM 1598 N N . GLY A 1 203 ? -4.273 0.019 1.443 1 98.19 203 GLY A N 1
ATOM 1599 C CA . GLY A 1 203 ? -4.309 -1.354 1.922 1 98.19 203 GLY A CA 1
ATOM 1600 C C . GLY A 1 203 ? -3.387 -2.277 1.146 1 98.19 203 GLY A C 1
ATOM 1601 O O . GLY A 1 203 ? -2.779 -1.868 0.155 1 98.19 203 GLY A O 1
ATOM 1602 N N . PHE A 1 204 ? -3.373 -3.488 1.604 1 97.94 204 PHE A N 1
ATOM 1603 C CA . PHE A 1 204 ? -2.527 -4.473 0.938 1 97.94 204 PHE A CA 1
ATOM 1604 C C . PHE A 1 204 ? -3.121 -4.879 -0.404 1 97.94 204 PHE A C 1
ATOM 1606 O O . PHE A 1 204 ? -4.309 -5.203 -0.49 1 97.94 204 PHE A O 1
ATOM 1613 N N . GLU A 1 205 ? -2.248 -4.934 -1.398 1 97.44 205 GLU A N 1
ATOM 1614 C CA . GLU A 1 205 ? -2.725 -5.191 -2.754 1 97.44 205 GLU A CA 1
ATOM 1615 C C . GLU A 1 205 ? -3.111 -6.656 -2.934 1 97.44 205 GLU A C 1
ATOM 1617 O O . GLU A 1 205 ? -3.844 -7.004 -3.863 1 97.44 205 GLU A O 1
ATOM 1622 N N . TRP A 1 206 ? -2.682 -7.57 -2.045 1 95.81 206 TRP A N 1
ATOM 1623 C CA . TRP A 1 206 ? -2.906 -9 -2.223 1 95.81 206 TRP A CA 1
ATOM 1624 C C . TRP A 1 206 ? -4.102 -9.469 -1.401 1 95.81 206 TRP A C 1
ATOM 1626 O O . TRP A 1 206 ? -4.348 -10.672 -1.286 1 95.81 206 TRP A O 1
ATOM 1636 N N . GLU A 1 207 ? -4.812 -8.547 -0.777 1 97.38 207 GLU A N 1
ATOM 1637 C CA . GLU A 1 207 ? -5.965 -8.906 0.046 1 97.38 207 GLU A CA 1
ATOM 1638 C C . GLU A 1 207 ? -7.27 -8.438 -0.597 1 97.38 207 GLU A C 1
ATOM 1640 O O . GLU A 1 207 ? -7.797 -9.102 -1.489 1 97.38 207 GLU A O 1
ATOM 1645 N N . THR A 1 208 ? -7.754 -7.195 -0.332 1 98.44 208 THR A N 1
ATOM 1646 C CA . THR A 1 208 ? -9.055 -6.719 -0.789 1 98.44 208 THR A CA 1
ATOM 1647 C C . THR A 1 208 ? -9.102 -6.66 -2.312 1 98.44 208 THR A C 1
ATOM 1649 O O . THR A 1 208 ? -10.078 -7.102 -2.926 1 98.44 208 THR A O 1
ATOM 1652 N N . PRO A 1 209 ? -8.07 -6.148 -2.984 1 98.38 209 PRO A N 1
ATOM 1653 C CA . PRO A 1 209 ? -8.141 -6.094 -4.445 1 98.38 209 PRO A CA 1
ATOM 1654 C C . PRO A 1 209 ? -8.312 -7.473 -5.082 1 98.38 209 PRO A C 1
ATOM 1656 O O . PRO A 1 209 ? -9.094 -7.633 -6.02 1 98.38 209 PRO A O 1
ATOM 1659 N N . GLU A 1 210 ? -7.602 -8.422 -4.574 1 97.88 210 GLU A N 1
ATOM 1660 C CA . GLU A 1 210 ? -7.68 -9.773 -5.117 1 97.88 210 GLU A CA 1
ATOM 1661 C C . GLU A 1 210 ? -9.023 -10.414 -4.801 1 97.88 210 GLU A C 1
ATOM 1663 O O . GLU A 1 210 ? -9.555 -11.195 -5.598 1 97.88 210 GLU A O 1
ATOM 1668 N N . TYR A 1 211 ? -9.57 -10.117 -3.602 1 98.38 211 TYR A N 1
ATOM 1669 C CA . TYR A 1 211 ? -10.922 -10.57 -3.271 1 98.38 211 TYR A CA 1
ATOM 1670 C C . TYR A 1 211 ? -11.938 -10.031 -4.273 1 98.38 211 TYR A C 1
ATOM 1672 O O . TYR A 1 211 ? -12.781 -10.773 -4.766 1 98.38 211 TYR A O 1
ATOM 1680 N N . ILE A 1 212 ? -11.859 -8.734 -4.555 1 98.62 212 ILE A N 1
ATOM 1681 C CA . ILE A 1 212 ? -12.766 -8.086 -5.5 1 98.62 212 ILE A CA 1
ATOM 1682 C C . ILE A 1 212 ? -12.633 -8.742 -6.871 1 98.62 212 ILE A C 1
ATOM 1684 O O . ILE A 1 212 ? -13.633 -9 -7.543 1 98.62 212 ILE A O 1
ATOM 1688 N N . ARG A 1 213 ? -11.414 -9.023 -7.293 1 97.81 213 ARG A N 1
ATOM 1689 C CA . ARG A 1 213 ? -11.172 -9.688 -8.57 1 97.81 213 ARG A CA 1
ATOM 1690 C C . ARG A 1 213 ? -11.906 -11.023 -8.633 1 97.81 213 ARG A C 1
ATOM 1692 O O . ARG A 1 213 ? -12.602 -11.305 -9.609 1 97.81 213 ARG A O 1
ATOM 1699 N N . ASP A 1 214 ? -11.688 -11.844 -7.602 1 98.19 214 ASP A N 1
ATOM 1700 C CA . ASP A 1 214 ? -12.352 -13.141 -7.566 1 98.19 214 ASP A CA 1
ATOM 1701 C C . ASP A 1 214 ? -13.867 -12.984 -7.582 1 98.19 214 ASP A C 1
ATOM 1703 O O . ASP A 1 214 ? -14.57 -13.734 -8.258 1 98.19 214 ASP A O 1
ATOM 1707 N N . ALA A 1 215 ? -14.359 -12 -6.789 1 98.06 215 ALA A N 1
ATOM 1708 C CA . ALA A 1 215 ? -15.805 -11.742 -6.773 1 98.06 215 ALA A CA 1
ATOM 1709 C C . ALA A 1 215 ? -16.328 -11.445 -8.172 1 98.06 215 ALA A C 1
ATOM 1711 O O . ALA A 1 215 ? -17.312 -12.039 -8.617 1 98.06 215 ALA A O 1
ATOM 1712 N N . VAL A 1 216 ? -15.672 -10.617 -8.891 1 97.44 216 VAL A N 1
ATOM 1713 C CA . VAL A 1 216 ? -16.078 -10.219 -10.234 1 97.44 216 VAL A CA 1
ATOM 1714 C C . VAL A 1 216 ? -16 -11.43 -11.172 1 97.44 216 VAL A C 1
ATOM 1716 O O . VAL A 1 216 ? -16.922 -11.656 -11.969 1 97.44 216 VAL A O 1
ATOM 1719 N N . GLN A 1 217 ? -14.953 -12.188 -11.094 1 96.94 217 GLN A N 1
ATOM 1720 C CA . GLN A 1 217 ? -14.773 -13.352 -11.945 1 96.94 217 GLN A CA 1
ATOM 1721 C C . GLN A 1 217 ? -15.844 -14.406 -11.672 1 96.94 217 GLN A C 1
ATOM 1723 O O . GLN A 1 217 ? -16.172 -15.203 -12.547 1 96.94 217 GLN A O 1
ATOM 1728 N N . GLN A 1 218 ? -16.422 -14.391 -10.484 1 97.75 218 GLN A N 1
ATOM 1729 C CA . GLN A 1 218 ? -17.484 -15.305 -10.102 1 97.75 218 GLN A CA 1
ATOM 1730 C C . GLN A 1 218 ? -18.859 -14.734 -10.461 1 97.75 218 GLN A C 1
ATOM 1732 O O . GLN A 1 218 ? -19.891 -15.336 -10.156 1 97.75 218 GLN A O 1
ATOM 1737 N N . GLY A 1 219 ? -18.844 -13.547 -11.023 1 96.5 219 GLY A N 1
ATOM 1738 C CA . GLY A 1 219 ? -20.078 -12.938 -11.477 1 96.5 219 GLY A CA 1
ATOM 1739 C C . GLY A 1 219 ? -20.734 -12.047 -10.43 1 96.5 219 GLY A C 1
ATOM 1740 O O . GLY A 1 219 ? -21.891 -11.648 -10.578 1 96.5 219 GLY A O 1
ATOM 1741 N N . LYS A 1 220 ? -19.984 -11.805 -9.391 1 95.25 220 LYS A N 1
ATOM 1742 C CA . LYS A 1 220 ? -20.5 -10.922 -8.352 1 95.25 220 LYS A CA 1
ATOM 1743 C C . LYS A 1 220 ? -20.094 -9.469 -8.602 1 95.25 220 LYS A C 1
ATOM 1745 O O . LYS A 1 220 ? -18.969 -9.203 -9.039 1 95.25 220 LYS A O 1
ATOM 1750 N N . GLN A 1 221 ? -20.969 -8.586 -8.391 1 93.56 221 GLN A N 1
ATOM 1751 C CA . GLN A 1 221 ? -20.75 -7.176 -8.656 1 93.56 221 GLN A CA 1
ATOM 1752 C C . GLN A 1 221 ? -20.188 -6.465 -7.426 1 93.56 221 GLN A C 1
ATOM 1754 O O . GLN A 1 221 ? -20.953 -6.012 -6.57 1 93.56 221 GLN A O 1
ATOM 1759 N N . LYS A 1 222 ? -18.906 -6.414 -7.301 1 97.69 222 LYS A N 1
ATOM 1760 C CA . LYS A 1 222 ? -18.188 -5.719 -6.238 1 97.69 222 LYS A CA 1
ATOM 1761 C C . LYS A 1 222 ? -17.078 -4.84 -6.812 1 97.69 222 LYS A C 1
ATOM 1763 O O . LYS A 1 222 ? -16.547 -5.125 -7.887 1 97.69 222 LYS A O 1
ATOM 1768 N N . ALA A 1 223 ? -16.75 -3.77 -6.09 1 98.62 223 ALA A N 1
ATOM 1769 C CA . ALA A 1 223 ? -15.688 -2.895 -6.559 1 98.62 223 ALA A CA 1
ATOM 1770 C C . ALA A 1 223 ? -14.914 -2.289 -5.391 1 98.62 223 ALA A C 1
ATOM 1772 O O . ALA A 1 223 ? -15.359 -2.363 -4.242 1 98.62 223 ALA A O 1
ATOM 1773 N N . LEU A 1 224 ? -13.75 -1.844 -5.684 1 98.88 224 LEU A N 1
ATOM 1774 C CA . LEU A 1 224 ? -12.844 -1.175 -4.762 1 98.88 224 LEU A CA 1
ATOM 1775 C C . LEU A 1 224 ? -12.242 0.076 -5.395 1 98.88 224 LEU A C 1
ATOM 1777 O O . LEU A 1 224 ? -11.781 0.037 -6.535 1 98.88 224 LEU A O 1
ATOM 1781 N N . ILE A 1 225 ? -12.336 1.211 -4.73 1 98.88 225 ILE A N 1
ATOM 1782 C CA . ILE A 1 225 ? -11.617 2.422 -5.105 1 98.88 225 ILE A CA 1
ATOM 1783 C C . ILE A 1 225 ? -10.57 2.75 -4.035 1 98.88 225 ILE A C 1
ATOM 1785 O O . ILE A 1 225 ? -10.914 2.928 -2.865 1 98.88 225 ILE A O 1
ATOM 1789 N N . MET A 1 226 ? -9.336 2.748 -4.43 1 98.75 226 MET A N 1
ATOM 1790 C CA . MET A 1 226 ? -8.25 3.209 -3.572 1 98.75 226 MET A CA 1
ATOM 1791 C C . MET A 1 226 ? -7.867 4.648 -3.902 1 98.75 226 MET A C 1
ATOM 1793 O O . MET A 1 226 ? -7.32 4.918 -4.973 1 98.75 226 MET A O 1
ATOM 1797 N N . MET A 1 227 ? -8.023 5.566 -2.965 1 98.06 227 MET A N 1
ATOM 1798 C CA . MET A 1 227 ? -7.855 6.992 -3.238 1 98.06 227 MET A CA 1
ATOM 1799 C C . MET A 1 227 ? -6.434 7.445 -2.92 1 98.06 227 MET A C 1
ATOM 1801 O O . MET A 1 227 ? -5.996 8.5 -3.383 1 98.06 227 MET A O 1
ATOM 1805 N N . GLY A 1 228 ? -5.754 6.664 -2.104 1 97.94 228 GLY A N 1
ATOM 1806 C CA . GLY A 1 228 ? -4.48 7.086 -1.546 1 97.94 228 GLY A CA 1
ATOM 1807 C C . GLY A 1 228 ? -4.547 7.383 -0.06 1 97.94 228 GLY A C 1
ATOM 1808 O O 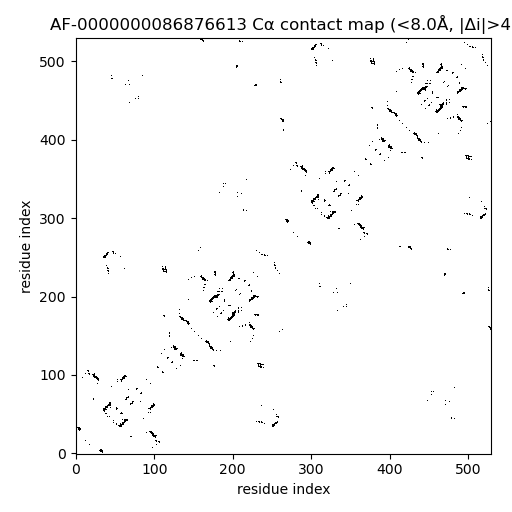. GLY A 1 228 ? -5.59 7.789 0.451 1 97.94 228 GLY A O 1
ATOM 1809 N N . HIS A 1 229 ? -3.428 7.172 0.605 1 98.38 229 HIS A N 1
ATOM 1810 C CA . HIS A 1 229 ? -3.375 7.344 2.053 1 98.38 229 HIS A CA 1
ATOM 1811 C C . HIS A 1 229 ? -3.6 8.797 2.445 1 98.38 229 HIS A C 1
ATOM 1813 O O . HIS A 1 229 ? -4.578 9.117 3.123 1 98.38 229 HIS A O 1
ATOM 1819 N N . ALA A 1 230 ? -2.756 9.641 2.01 1 98.12 230 ALA A N 1
ATOM 1820 C CA . ALA A 1 230 ? -2.844 11.07 2.32 1 98.12 230 ALA A CA 1
ATOM 1821 C C . ALA A 1 230 ? -4.137 11.672 1.78 1 98.12 230 ALA A C 1
ATOM 1823 O O . ALA A 1 230 ? -4.805 12.445 2.469 1 98.12 230 ALA A O 1
ATOM 1824 N N . GLU A 1 231 ? -4.5 11.242 0.572 1 98.12 231 GLU A N 1
ATOM 1825 C CA . GLU A 1 231 ? -5.668 11.789 -0.115 1 98.12 231 GLU A CA 1
ATOM 1826 C C . GLU A 1 231 ? -6.953 11.477 0.651 1 98.12 231 GLU A C 1
ATOM 1828 O O . GLU A 1 231 ? -7.895 12.273 0.642 1 98.12 231 GLU A O 1
ATOM 1833 N N . SER A 1 232 ? -6.934 10.398 1.375 1 98.62 232 SER A N 1
ATOM 1834 C CA . SER A 1 232 ? -8.125 10 2.115 1 98.62 232 SER A CA 1
ATOM 1835 C C . SER A 1 232 ? -8.211 10.727 3.455 1 98.62 232 SER A C 1
ATOM 1837 O O . SER A 1 232 ? -9.266 10.727 4.098 1 98.62 232 SER A O 1
ATOM 1839 N N . GLU A 1 233 ? -7.102 11.391 3.873 1 98.69 233 GLU A N 1
ATOM 1840 C CA . GLU A 1 233 ? -7.105 11.875 5.25 1 98.69 233 GLU A CA 1
ATOM 1841 C C . GLU A 1 233 ? -6.918 13.391 5.301 1 98.69 233 GLU A C 1
ATOM 1843 O O . GLU A 1 233 ? -7.207 14.016 6.32 1 98.69 233 GLU A O 1
ATOM 1848 N N . ALA A 1 234 ? -6.496 13.977 4.215 1 98.56 234 ALA A N 1
ATOM 1849 C CA . ALA A 1 234 ? -6.172 15.406 4.195 1 98.56 234 ALA A CA 1
ATOM 1850 C C . ALA A 1 234 ? -7.406 16.25 4.488 1 98.56 234 ALA A C 1
ATOM 1852 O O . ALA A 1 234 ? -7.32 17.266 5.195 1 98.56 234 ALA A O 1
ATOM 1853 N N . ALA A 1 235 ? -8.516 15.836 3.998 1 98.69 235 ALA A N 1
ATOM 1854 C CA . ALA A 1 235 ? -9.742 16.594 4.203 1 98.69 235 ALA A CA 1
ATOM 1855 C C . ALA A 1 235 ? -10.117 16.656 5.684 1 98.69 235 ALA A C 1
ATOM 1857 O O . ALA A 1 235 ? -10.672 17.656 6.156 1 98.69 235 ALA A O 1
ATOM 1858 N N . GLY A 1 236 ? -9.836 15.57 6.398 1 98.75 236 GLY A N 1
ATOM 1859 C CA . GLY A 1 236 ? -10.07 15.57 7.832 1 98.75 236 GLY A CA 1
ATOM 1860 C C . GLY A 1 236 ? -9.234 16.594 8.578 1 98.75 236 GLY A C 1
ATOM 1861 O O . GLY A 1 236 ? -9.734 17.266 9.484 1 98.75 236 GLY A O 1
ATOM 1862 N N . MET A 1 237 ? -8.047 16.766 8.164 1 98.88 237 MET A N 1
ATOM 1863 C CA . MET A 1 237 ? -7.172 17.75 8.797 1 98.88 237 MET A CA 1
ATOM 1864 C C . MET A 1 237 ? -7.594 19.156 8.422 1 98.88 237 MET A C 1
ATOM 1866 O O . MET A 1 237 ? -7.465 20.078 9.227 1 98.88 237 MET A O 1
ATOM 1870 N N . LYS A 1 238 ? -8.062 19.297 7.219 1 98.81 238 LYS A N 1
ATOM 1871 C CA . LYS A 1 238 ? -8.602 20.594 6.816 1 98.81 238 LYS A CA 1
ATOM 1872 C C . LYS A 1 238 ? -9.797 20.984 7.672 1 98.81 238 LYS A C 1
ATOM 1874 O O . LYS A 1 238 ? -9.906 22.141 8.109 1 98.81 238 LYS A O 1
ATOM 1879 N N . LEU A 1 239 ? -10.648 20.031 7.918 1 98.75 239 LEU A N 1
ATOM 1880 C CA . LEU A 1 239 ? -11.789 20.281 8.797 1 98.75 239 LEU A CA 1
ATOM 1881 C C . LEU A 1 239 ? -11.32 20.641 10.203 1 98.75 239 LEU A C 1
ATOM 1883 O O . LEU A 1 239 ? -11.883 21.547 10.828 1 98.75 239 LEU A O 1
ATOM 1887 N N . LEU A 1 240 ? -10.312 19.969 10.664 1 98.75 240 LEU A N 1
ATOM 1888 C CA . LEU A 1 240 ? -9.766 20.281 11.984 1 98.75 240 LEU A CA 1
ATOM 1889 C C . LEU A 1 240 ? -9.266 21.719 12.031 1 98.75 240 LEU A C 1
ATOM 1891 O O . LEU A 1 240 ? -9.477 22.422 13.031 1 98.75 240 LEU A O 1
ATOM 1895 N N . ALA A 1 241 ? -8.586 22.141 11 1 98.81 241 ALA A N 1
ATOM 1896 C CA . ALA A 1 241 ? -8.109 23.516 10.938 1 98.81 241 ALA A CA 1
ATOM 1897 C C . ALA A 1 241 ? -9.258 24.5 11.086 1 98.81 241 ALA A C 1
ATOM 1899 O O . ALA A 1 241 ? -9.164 25.484 11.836 1 98.81 241 ALA A O 1
ATOM 1900 N N . ALA A 1 242 ? -10.305 24.234 10.406 1 98.62 242 ALA A N 1
ATOM 1901 C CA . ALA A 1 242 ? -11.484 25.109 10.477 1 98.62 242 ALA A CA 1
ATOM 1902 C C . ALA A 1 242 ? -12.062 25.141 11.883 1 98.62 242 ALA A C 1
ATOM 1904 O O . ALA A 1 242 ? -12.445 26.203 12.383 1 98.62 242 ALA A O 1
ATOM 1905 N N . ARG A 1 243 ? -12.117 24.047 12.5 1 98.12 243 ARG A N 1
ATOM 1906 C CA . ARG A 1 243 ? -12.656 23.953 13.859 1 98.12 243 ARG A CA 1
ATOM 1907 C C . ARG A 1 243 ? -11.766 24.688 14.852 1 98.12 243 ARG A C 1
ATOM 1909 O O . ARG A 1 243 ? -12.266 25.375 15.75 1 98.12 243 ARG A O 1
ATOM 1916 N N . LEU A 1 244 ? -10.484 24.531 14.711 1 98.5 244 LEU A N 1
ATOM 1917 C CA . LEU A 1 244 ? -9.547 25.234 15.578 1 98.5 244 LEU A CA 1
ATOM 1918 C C . LEU A 1 244 ? -9.633 26.734 15.383 1 98.5 244 LEU A C 1
ATOM 1920 O O . LEU A 1 244 ? -9.547 27.5 16.344 1 98.5 244 LEU A O 1
ATOM 1924 N N . ASP A 1 245 ? -9.773 27.109 14.125 1 98.06 245 ASP A N 1
ATOM 1925 C CA . ASP A 1 245 ? -9.914 28.531 13.82 1 98.06 245 ASP A CA 1
ATOM 1926 C C . ASP A 1 245 ? -11.133 29.125 14.516 1 98.06 245 ASP A C 1
ATOM 1928 O O . ASP A 1 245 ? -11.094 30.266 14.984 1 98.06 245 ASP A O 1
ATOM 1932 N N . GLN A 1 246 ? -12.156 28.391 14.594 1 97.94 246 GLN A N 1
ATOM 1933 C CA . GLN A 1 246 ? -13.375 28.828 15.266 1 97.94 246 GLN A CA 1
ATOM 1934 C C . GLN A 1 246 ? -13.195 28.844 16.781 1 97.94 246 GLN A C 1
ATOM 1936 O O . GLN A 1 246 ? -13.672 29.766 17.453 1 97.94 246 GLN A O 1
ATOM 1941 N N . ALA A 1 247 ? -12.547 27.89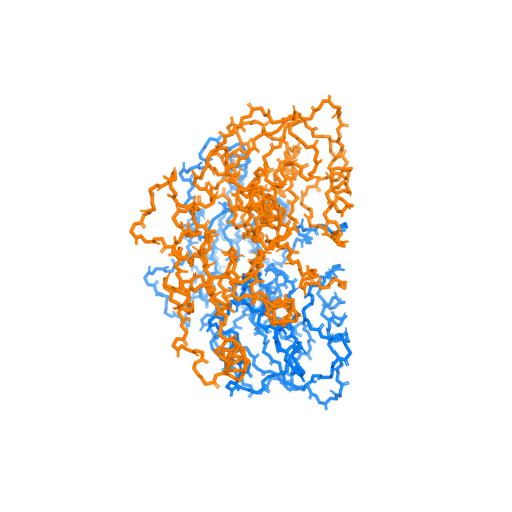1 17.297 1 97.38 247 ALA A N 1
ATOM 1942 C CA . ALA A 1 247 ? -12.375 27.75 18.75 1 97.38 247 ALA A CA 1
ATOM 1943 C C . ALA A 1 247 ? -11.406 28.781 19.297 1 97.38 247 ALA A C 1
ATOM 1945 O O . ALA A 1 247 ? -11.523 29.203 20.453 1 97.38 247 ALA A O 1
ATOM 1946 N N . PHE A 1 248 ? -10.445 29.125 18.453 1 97.5 248 PHE A N 1
ATOM 1947 C CA . PHE A 1 248 ? -9.438 30.094 18.859 1 97.5 248 PHE A CA 1
ATOM 1948 C C . PHE A 1 248 ? -9.391 31.266 17.875 1 97.5 248 PHE A C 1
ATOM 1950 O O . PHE A 1 248 ? -8.414 31.438 17.156 1 97.5 248 PHE A O 1
ATOM 1957 N N . PRO A 1 249 ? -10.297 32.188 17.953 1 95.38 249 PRO A N 1
ATOM 1958 C CA . PRO A 1 249 ? -10.469 33.219 16.938 1 95.38 249 PRO A CA 1
ATOM 1959 C C . PRO A 1 249 ? -9.305 34.219 16.906 1 95.38 249 PRO A C 1
ATOM 1961 O O . PRO A 1 249 ? -9.102 34.906 15.898 1 95.38 249 PRO A O 1
ATOM 1964 N N . ARG A 1 250 ? -8.531 34.375 17.922 1 95 250 ARG A N 1
ATOM 1965 C CA . ARG A 1 250 ? -7.438 35.344 17.938 1 95 250 ARG A CA 1
ATOM 1966 C C . ARG A 1 250 ? -6.125 34.688 17.516 1 95 250 ARG A C 1
ATOM 1968 O O . ARG A 1 250 ? -5.094 35.344 17.438 1 95 250 ARG A O 1
ATOM 1975 N N . LEU A 1 251 ? -6.117 33.406 17.266 1 96.81 251 LEU A N 1
ATOM 1976 C CA . LEU A 1 251 ? -4.957 32.656 16.844 1 96.81 251 LEU A CA 1
ATOM 1977 C C . LEU A 1 251 ? -5.055 32.312 15.352 1 96.81 251 LEU A C 1
ATOM 1979 O O . LEU A 1 251 ? -6.039 31.719 14.914 1 96.81 251 LEU A O 1
ATOM 1983 N N . PRO A 1 252 ? -4.09 32.812 14.539 1 97.69 252 PRO A N 1
ATOM 1984 C CA . PRO A 1 252 ? -4.117 32.406 13.141 1 97.69 252 PRO A CA 1
ATOM 1985 C C . PRO A 1 252 ? -3.988 30.891 12.977 1 97.69 252 PRO A C 1
ATOM 1987 O O . PRO A 1 252 ? -3.035 30.281 13.484 1 97.69 252 PRO A O 1
ATOM 1990 N N . VAL A 1 253 ? -4.941 30.219 12.344 1 98.62 253 VAL A N 1
ATOM 1991 C CA . VAL A 1 253 ? -4.938 28.797 12.055 1 98.62 253 VAL A CA 1
ATOM 1992 C C . VAL A 1 253 ? -5.148 28.562 10.555 1 98.62 253 VAL A C 1
ATOM 1994 O O . VAL A 1 253 ? -6.098 29.094 9.969 1 98.62 253 VAL A O 1
ATOM 1997 N N . HIS A 1 254 ? -4.242 27.812 9.922 1 98.25 254 HIS A N 1
ATOM 1998 C CA . HIS A 1 254 ? -4.344 27.547 8.492 1 98.25 254 HIS A CA 1
ATOM 1999 C C . HIS A 1 254 ? -4.059 26.078 8.188 1 98.25 254 HIS A C 1
ATOM 2001 O O . HIS A 1 254 ? -3.215 25.453 8.836 1 98.25 254 HIS A O 1
ATOM 2007 N N . PHE A 1 255 ? -4.781 25.578 7.215 1 98.75 255 PHE A N 1
ATOM 2008 C CA . PHE A 1 255 ? -4.445 24.266 6.652 1 98.75 255 PHE A CA 1
ATOM 2009 C C . PHE A 1 255 ? -3.43 24.406 5.523 1 98.75 255 PHE A C 1
ATOM 2011 O O . PHE A 1 255 ? -3.562 25.297 4.672 1 98.75 255 PHE A O 1
ATOM 2018 N N . VAL A 1 256 ? -2.393 23.625 5.562 1 98.5 256 VAL A N 1
ATOM 2019 C CA . VAL A 1 256 ? -1.445 23.547 4.457 1 98.5 256 VAL A CA 1
ATOM 2020 C C . VAL A 1 256 ? -1.38 22.125 3.93 1 98.5 256 VAL A C 1
ATOM 2022 O O . VAL A 1 256 ? -1.055 21.188 4.676 1 98.5 256 VAL A O 1
ATOM 2025 N N . GLY A 1 257 ? -1.761 21.922 2.676 1 96.06 257 GLY A N 1
ATOM 2026 C CA . GLY A 1 257 ? -1.711 20.625 2.031 1 96.06 257 GLY A CA 1
ATOM 2027 C C . GLY A 1 257 ? -0.47 20.422 1.182 1 96.06 257 GLY A C 1
ATOM 2028 O O . GLY A 1 257 ? 0.39 21.312 1.113 1 96.06 257 GLY A O 1
ATOM 2029 N N . GLU A 1 258 ? -0.252 19.281 0.679 1 94.31 258 GLU A N 1
ATOM 2030 C CA . GLU A 1 258 ? 0.792 18.906 -0.273 1 94.31 258 GLU A CA 1
ATOM 2031 C C . GLU A 1 258 ? 0.195 18.312 -1.54 1 94.31 258 GLU A C 1
ATOM 2033 O O . GLU A 1 258 ? -0.918 17.781 -1.516 1 94.31 258 GLU A O 1
ATOM 2038 N N . GLN A 1 259 ? 0.896 18.5 -2.609 1 92.31 259 GLN A N 1
ATOM 2039 C CA . GLN A 1 259 ? 0.516 17.781 -3.818 1 92.31 259 GLN A CA 1
ATOM 2040 C C . GLN A 1 259 ? 0.662 16.266 -3.627 1 92.31 259 GLN A C 1
ATOM 2042 O O . GLN A 1 259 ? 1.441 15.82 -2.787 1 92.31 259 GLN A O 1
ATOM 2047 N N . PRO A 1 260 ? -0.098 15.523 -4.445 1 95.06 260 PRO A N 1
ATOM 2048 C CA . PRO A 1 260 ? 0.106 14.078 -4.359 1 95.06 260 PRO A CA 1
ATOM 2049 C C . PRO A 1 260 ? 1.568 13.68 -4.539 1 95.06 260 PRO A C 1
ATOM 2051 O O . PRO A 1 260 ? 2.275 14.266 -5.359 1 95.06 260 PRO A O 1
ATOM 2054 N N . VAL A 1 261 ? 1.981 12.719 -3.727 1 96.56 261 VAL A N 1
ATOM 2055 C CA . VAL A 1 261 ? 3.393 12.352 -3.715 1 96.56 261 VAL A CA 1
ATOM 2056 C C . VAL A 1 261 ? 3.732 11.562 -4.977 1 96.56 261 VAL A C 1
ATOM 2058 O O . VAL A 1 261 ? 4.863 11.617 -5.465 1 96.56 261 VAL A O 1
ATOM 2061 N N . TYR A 1 262 ? 2.734 10.844 -5.516 1 97.5 262 TYR A N 1
ATOM 2062 C CA . TYR A 1 262 ? 2.973 10.008 -6.684 1 97.5 262 TYR A CA 1
ATOM 2063 C C . TYR A 1 262 ? 2.545 10.711 -7.965 1 97.5 262 TYR A C 1
ATOM 2065 O O . TYR A 1 262 ? 1.508 11.383 -7.996 1 97.5 262 TYR A O 1
ATOM 2073 N N . LYS A 1 263 ? 3.342 10.625 -8.914 1 95.56 263 LYS A N 1
ATOM 2074 C CA . LYS A 1 263 ? 2.943 10.773 -10.312 1 95.56 263 LYS A CA 1
ATOM 2075 C C . LYS A 1 263 ? 2.756 9.406 -10.977 1 95.56 263 LYS A C 1
ATOM 2077 O O . LYS A 1 263 ? 3.479 8.461 -10.672 1 95.56 263 LYS A O 1
ATOM 2082 N N . VAL A 1 264 ? 1.737 9.344 -11.812 1 96.12 264 VAL A N 1
ATOM 2083 C CA . VAL A 1 264 ? 1.479 8.07 -12.492 1 96.12 264 VAL A CA 1
ATOM 2084 C C . VAL A 1 264 ? 1.976 8.148 -13.93 1 96.12 264 VAL A C 1
ATOM 2086 O O . VAL A 1 264 ? 1.734 9.141 -14.625 1 96.12 264 VAL A O 1
ATOM 2089 N N . LEU A 1 265 ? 2.715 7.238 -14.344 1 94.56 265 LEU A N 1
ATOM 2090 C CA . LEU A 1 265 ? 3.156 7.105 -15.727 1 94.56 265 LEU A CA 1
ATOM 2091 C C . LEU A 1 265 ? 2.574 5.848 -16.359 1 94.56 265 LEU A C 1
ATOM 2093 O O . LEU A 1 265 ? 2.646 4.762 -15.781 1 94.56 265 LEU A O 1
ATOM 2097 N N . MET B 1 1 ? 8.398 -42.188 -14.383 1 66.56 1 MET B N 1
ATOM 2098 C CA . MET B 1 1 ? 8.281 -42.281 -12.93 1 66.56 1 MET B CA 1
ATOM 2099 C C . MET B 1 1 ? 7.125 -41.438 -12.422 1 66.56 1 MET B C 1
ATOM 2101 O O . MET B 1 1 ? 6.793 -40.406 -13.016 1 66.56 1 MET B O 1
ATOM 2105 N N . LYS B 1 2 ? 6.152 -41.906 -11.523 1 91.56 2 LYS B N 1
ATOM 2106 C CA . LYS B 1 2 ? 5.023 -41.156 -10.969 1 91.56 2 LYS B CA 1
ATOM 2107 C C . LYS B 1 2 ? 5.504 -40.062 -10.031 1 91.56 2 LYS B C 1
ATOM 2109 O O . LYS B 1 2 ? 6.383 -40.281 -9.195 1 91.56 2 LYS B O 1
ATOM 2114 N N . ILE B 1 3 ? 5.18 -38.844 -10.312 1 97.06 3 ILE B N 1
ATOM 2115 C CA . ILE B 1 3 ? 5.594 -37.688 -9.547 1 97.06 3 ILE B CA 1
ATOM 2116 C C . ILE B 1 3 ? 4.473 -37.25 -8.594 1 97.06 3 ILE B C 1
ATOM 2118 O O . ILE B 1 3 ? 3.312 -37.156 -9.008 1 97.06 3 ILE B O 1
ATOM 2122 N N . THR B 1 4 ? 4.809 -37.062 -7.297 1 98.38 4 THR B N 1
ATOM 2123 C CA . THR B 1 4 ? 3.816 -36.656 -6.309 1 98.38 4 THR B CA 1
ATOM 2124 C C . THR B 1 4 ? 3.99 -35.188 -5.934 1 98.38 4 THR B C 1
ATOM 2126 O O . THR B 1 4 ? 5 -34.562 -6.281 1 98.38 4 THR B O 1
ATOM 2129 N N . VAL B 1 5 ? 3.02 -34.688 -5.238 1 98.75 5 VAL B N 1
ATOM 2130 C CA . VAL B 1 5 ? 3.104 -33.344 -4.699 1 98.75 5 VAL B CA 1
ATOM 2131 C C . VAL B 1 5 ? 4.324 -33.219 -3.789 1 98.75 5 VAL B C 1
ATOM 2133 O O . VAL B 1 5 ? 5.059 -32.219 -3.854 1 98.75 5 VAL B O 1
ATOM 2136 N N . GLN B 1 6 ? 4.543 -34.219 -3.043 1 98.31 6 GLN B N 1
ATOM 2137 C CA . GLN B 1 6 ? 5.684 -34.25 -2.135 1 98.31 6 GLN B CA 1
ATOM 2138 C C . GLN B 1 6 ? 7 -34.125 -2.898 1 98.31 6 GLN B C 1
ATOM 2140 O O . GLN B 1 6 ? 7.91 -33.406 -2.453 1 98.31 6 GLN B O 1
ATOM 2145 N N . ASP B 1 7 ? 7.102 -34.812 -3.955 1 98.12 7 ASP B N 1
ATOM 2146 C CA . ASP B 1 7 ? 8.32 -34.75 -4.762 1 98.12 7 ASP B CA 1
ATOM 2147 C C . ASP B 1 7 ? 8.617 -33.312 -5.203 1 98.12 7 ASP B C 1
ATOM 2149 O O . ASP B 1 7 ? 9.766 -32.875 -5.141 1 98.12 7 ASP B O 1
ATOM 2153 N N . LEU B 1 8 ? 7.613 -32.625 -5.66 1 98.44 8 LEU B N 1
ATOM 2154 C CA . LEU B 1 8 ? 7.793 -31.266 -6.121 1 98.44 8 LEU B CA 1
ATOM 2155 C C . LEU B 1 8 ? 8.148 -30.344 -4.961 1 98.44 8 LEU B C 1
ATOM 2157 O O . LEU B 1 8 ? 9.039 -29.5 -5.082 1 98.44 8 LEU B O 1
ATOM 2161 N N . ILE B 1 9 ? 7.48 -30.516 -3.83 1 98.25 9 ILE B N 1
ATOM 2162 C CA . ILE B 1 9 ? 7.742 -29.688 -2.66 1 98.25 9 ILE B CA 1
ATOM 2163 C C . ILE B 1 9 ? 9.172 -29.922 -2.174 1 98.25 9 ILE B C 1
ATOM 2165 O O . ILE B 1 9 ? 9.883 -28.969 -1.833 1 98.25 9 ILE B O 1
ATOM 2169 N N . HIS B 1 10 ? 9.562 -31.156 -2.193 1 97.69 10 HIS B N 1
ATOM 2170 C CA . HIS B 1 10 ? 10.93 -31.469 -1.811 1 97.69 10 HIS B CA 1
ATOM 2171 C C . HIS B 1 10 ? 11.938 -30.781 -2.738 1 97.69 10 HIS B C 1
ATOM 2173 O O . HIS B 1 10 ? 12.953 -30.266 -2.283 1 97.69 10 HIS B O 1
ATOM 2179 N N . HIS B 1 11 ? 11.664 -30.891 -3.98 1 97.81 11 HIS B N 1
ATOM 2180 C CA . HIS B 1 11 ? 12.531 -30.234 -4.949 1 97.81 11 HIS B CA 1
ATOM 2181 C C . HIS B 1 11 ? 12.641 -28.734 -4.672 1 97.81 11 HIS B C 1
ATOM 2183 O O . HIS B 1 11 ? 13.734 -28.172 -4.723 1 97.81 11 HIS B O 1
ATOM 2189 N N . LEU B 1 12 ? 11.555 -28.078 -4.359 1 97.94 12 LEU B N 1
ATOM 2190 C CA . LEU B 1 12 ? 11.484 -26.641 -4.156 1 97.94 12 LEU B CA 1
ATOM 2191 C C . LEU B 1 12 ? 12.195 -26.234 -2.873 1 97.94 12 LEU B C 1
ATOM 2193 O O . LEU B 1 12 ? 12.664 -25.094 -2.75 1 97.94 12 LEU B O 1
ATOM 2197 N N . THR B 1 13 ? 12.281 -27.141 -1.951 1 96.94 13 THR B N 1
ATOM 2198 C CA . THR B 1 13 ? 12.766 -26.766 -0.629 1 96.94 13 THR B CA 1
ATOM 2199 C C . THR B 1 13 ? 14.109 -27.422 -0.338 1 96.94 13 THR B C 1
ATOM 2201 O O . THR B 1 13 ? 14.664 -27.266 0.753 1 96.94 13 THR B O 1
ATOM 2204 N N . ALA B 1 14 ? 14.625 -28.125 -1.258 1 94.75 14 ALA B N 1
ATOM 2205 C CA . ALA B 1 14 ? 15.797 -28.969 -1.049 1 94.75 14 ALA B CA 1
ATOM 2206 C C . ALA B 1 14 ? 17 -28.141 -0.622 1 94.75 14 ALA B C 1
ATOM 2208 O O . ALA B 1 14 ? 17.859 -28.625 0.122 1 94.75 14 ALA B O 1
ATOM 2209 N N . HIS B 1 15 ? 17.031 -26.938 -0.979 1 92.06 15 HIS B N 1
ATOM 2210 C CA . HIS B 1 15 ? 18.266 -26.172 -0.757 1 92.06 15 HIS B CA 1
ATOM 2211 C C . HIS B 1 15 ? 18.047 -25.047 0.242 1 92.06 15 HIS B C 1
ATOM 2213 O O . HIS B 1 15 ? 18.828 -24.094 0.299 1 92.06 15 HIS B O 1
ATOM 2219 N N . VAL B 1 16 ? 16.922 -25.125 0.914 1 94.31 16 VAL B N 1
ATOM 2220 C CA . VAL B 1 16 ? 16.672 -24.062 1.898 1 94.31 16 VAL B CA 1
ATOM 2221 C C . VAL B 1 16 ? 16.203 -24.688 3.211 1 94.31 16 VAL B C 1
ATOM 2223 O O . VAL B 1 16 ? 15.711 -25.812 3.227 1 94.31 16 VAL B O 1
ATOM 2226 N N . GLU B 1 17 ? 16.516 -24.016 4.277 1 92.75 17 GLU B N 1
ATOM 2227 C CA . GLU B 1 17 ? 15.969 -24.344 5.586 1 92.75 17 GLU B CA 1
ATOM 2228 C C . GLU B 1 17 ? 14.828 -23.391 5.957 1 92.75 17 GLU B C 1
ATOM 2230 O O . GLU B 1 17 ? 15.062 -22.219 6.273 1 92.75 17 GLU B O 1
ATOM 2235 N N . LEU B 1 18 ? 13.695 -23.938 5.902 1 92.19 18 LEU B N 1
ATOM 2236 C CA . LEU B 1 18 ? 12.523 -23.109 6.184 1 92.19 18 LEU B CA 1
ATOM 2237 C C . LEU B 1 18 ? 12.391 -22.844 7.684 1 92.19 18 LEU B C 1
ATOM 2239 O O . LEU B 1 18 ? 12.664 -23.734 8.5 1 92.19 18 LEU B O 1
ATOM 2243 N N . ARG B 1 19 ? 12.047 -21.609 8.055 1 89.06 19 ARG B N 1
ATOM 2244 C CA . ARG B 1 19 ? 11.828 -21.234 9.445 1 89.06 19 ARG B CA 1
ATOM 2245 C C . ARG B 1 19 ? 10.539 -21.859 9.984 1 89.06 19 ARG B C 1
ATOM 2247 O O . ARG B 1 19 ? 9.664 -22.25 9.211 1 89.06 19 ARG B O 1
ATOM 2254 N N . GLU B 1 20 ? 10.516 -21.875 11.273 1 89.38 20 GLU B N 1
ATOM 2255 C CA . GLU B 1 20 ? 9.352 -22.453 11.945 1 89.38 20 GLU B CA 1
ATOM 2256 C C . GLU B 1 20 ? 8.078 -21.688 11.578 1 89.38 20 GLU B C 1
ATOM 2258 O O . GLU B 1 20 ? 7.008 -22.281 11.438 1 89.38 20 GLU B O 1
ATOM 2263 N N . ASN B 1 21 ? 8.203 -20.391 11.352 1 91.69 21 ASN B N 1
ATOM 2264 C CA . ASN B 1 21 ? 7.02 -19.578 11.094 1 91.69 21 ASN B CA 1
ATOM 2265 C C . ASN B 1 21 ? 6.824 -19.328 9.594 1 91.69 21 ASN B C 1
ATOM 2267 O O . ASN B 1 21 ? 6.191 -18.359 9.195 1 91.69 21 ASN B O 1
ATOM 2271 N N . THR B 1 22 ? 7.301 -20.281 8.859 1 95.06 22 THR B N 1
ATOM 2272 C CA . THR B 1 22 ? 7.16 -20.156 7.418 1 95.06 22 THR B CA 1
ATOM 2273 C C . THR B 1 22 ? 5.688 -20.188 7.016 1 95.06 22 THR B C 1
ATOM 2275 O O . THR B 1 22 ? 4.887 -20.891 7.637 1 95.06 22 THR B O 1
ATOM 2278 N N . VAL B 1 23 ? 5.438 -19.391 5.957 1 95.94 23 VAL B N 1
ATOM 2279 C CA . VAL B 1 23 ? 4.066 -19.422 5.457 1 95.94 23 VAL B CA 1
ATOM 2280 C C . VAL B 1 23 ? 3.953 -20.438 4.32 1 95.94 23 VAL B C 1
ATOM 2282 O O . VAL B 1 23 ? 2.861 -20.688 3.805 1 95.94 23 VAL B O 1
ATOM 2285 N N . ASP B 1 24 ? 5.117 -21.047 3.9 1 97.38 24 ASP B N 1
ATOM 2286 C CA . ASP B 1 24 ? 5.055 -22.141 2.928 1 97.38 24 ASP B CA 1
ATOM 2287 C C . ASP B 1 24 ? 4.242 -23.312 3.465 1 97.38 24 ASP B C 1
ATOM 2289 O O . ASP B 1 24 ? 4.473 -23.766 4.586 1 97.38 24 ASP B O 1
ATOM 2293 N N . GLN B 1 25 ? 3.301 -23.75 2.695 1 96.75 25 GLN B N 1
ATOM 2294 C CA . GLN B 1 25 ? 2.469 -24.844 3.172 1 96.75 25 GLN B CA 1
ATOM 2295 C C . GLN B 1 25 ? 1.587 -25.391 2.053 1 96.75 25 GLN B C 1
ATOM 2297 O O . GLN B 1 25 ? 1.224 -24.672 1.128 1 96.75 25 GLN B O 1
ATOM 2302 N N . LEU B 1 26 ? 1.333 -26.656 2.15 1 97.75 26 LEU B N 1
ATOM 2303 C CA . LEU B 1 26 ? 0.29 -27.234 1.315 1 97.75 26 LEU B CA 1
ATOM 2304 C C . LEU B 1 26 ? -1.095 -26.828 1.804 1 97.75 26 LEU B C 1
ATOM 2306 O O . LEU B 1 26 ? -1.516 -27.219 2.893 1 97.75 26 LEU B O 1
ATOM 2310 N N . ILE B 1 27 ? -1.782 -26.078 1.043 1 97.12 27 ILE B N 1
ATOM 2311 C CA . ILE B 1 27 ? -3.043 -25.469 1.453 1 97.12 27 ILE B CA 1
ATOM 2312 C C . ILE B 1 27 ? -4.195 -26.438 1.181 1 97.12 27 ILE B C 1
ATOM 2314 O O . ILE B 1 27 ? -5.145 -26.516 1.964 1 97.12 27 ILE B O 1
ATOM 2318 N N . SER B 1 28 ? -4.18 -27.078 0.085 1 97.38 28 SER B N 1
ATOM 2319 C CA . SER B 1 28 ? -5.141 -28.109 -0.298 1 97.38 28 SER B CA 1
ATOM 2320 C C . SER B 1 28 ? -4.449 -29.312 -0.933 1 97.38 28 SER B C 1
ATOM 2322 O O . SER B 1 28 ? -3.314 -29.203 -1.402 1 97.38 28 SER B O 1
ATOM 2324 N N . GLY B 1 29 ? -5.098 -30.438 -0.9 1 97.94 29 GLY B N 1
ATOM 2325 C CA . GLY B 1 29 ? -4.539 -31.656 -1.464 1 97.94 29 GLY B CA 1
ATOM 2326 C C . GLY B 1 29 ? -3.709 -32.469 -0.47 1 97.94 29 GLY B C 1
ATOM 2327 O O . GLY B 1 29 ? -3.863 -32.281 0.742 1 97.94 29 GLY B O 1
ATOM 2328 N N . SER B 1 30 ? -2.977 -33.438 -0.958 1 98.12 30 SER B N 1
ATOM 2329 C CA . SER B 1 30 ? -2.154 -34.281 -0.101 1 98.12 30 SER B CA 1
ATOM 2330 C C . SER B 1 30 ? -0.756 -34.469 -0.684 1 98.12 30 SER B C 1
ATOM 2332 O O . SER B 1 30 ? -0.556 -34.312 -1.891 1 98.12 30 SER B O 1
ATOM 2334 N N . MET B 1 31 ? 0.077 -34.844 0.191 1 98.25 31 MET B N 1
ATOM 2335 C CA . MET B 1 31 ? 1.472 -35.031 -0.197 1 98.25 31 MET B CA 1
ATOM 2336 C C . MET B 1 31 ? 1.611 -36.219 -1.151 1 98.25 31 MET B C 1
ATOM 2338 O O . MET B 1 31 ? 2.48 -36.219 -2.023 1 98.25 31 MET B O 1
ATOM 2342 N N . GLU B 1 32 ? 0.714 -37.094 -1.056 1 98 32 GLU B N 1
ATOM 2343 C CA . GLU B 1 32 ? 0.825 -38.344 -1.808 1 98 32 GLU B CA 1
ATOM 2344 C C . GLU B 1 32 ? 0.13 -38.219 -3.162 1 98 32 GLU B C 1
ATOM 2346 O O . GLU B 1 32 ? 0.301 -39.094 -4.023 1 98 32 GLU B O 1
ATOM 2351 N N . GLN B 1 33 ? -0.516 -37.156 -3.35 1 98 33 GLN B N 1
ATOM 2352 C CA . GLN B 1 33 ? -1.268 -36.969 -4.586 1 98 33 GLN B CA 1
ATOM 2353 C C . GLN B 1 33 ? -0.347 -37.031 -5.801 1 98 33 GLN B C 1
ATOM 2355 O O . GLN B 1 33 ? 0.719 -36.406 -5.805 1 98 33 GLN B O 1
ATOM 2360 N N . LEU B 1 34 ? -0.778 -37.875 -6.82 1 98.19 34 LEU B N 1
ATOM 2361 C CA . LEU B 1 34 ? -0.048 -37.906 -8.078 1 98.19 34 LEU B CA 1
ATOM 2362 C C . LEU B 1 34 ? -0.32 -36.625 -8.891 1 98.19 34 LEU B C 1
ATOM 2364 O O . LEU B 1 34 ? -1.464 -36.188 -8.984 1 98.19 34 LEU B O 1
ATOM 2368 N N . VAL B 1 35 ? 0.731 -36.125 -9.484 1 98.56 35 VAL B N 1
ATOM 2369 C CA . VAL B 1 35 ? 0.615 -34.844 -10.188 1 98.56 35 VAL B CA 1
ATOM 2370 C C . VAL B 1 35 ? 0.467 -35.094 -11.688 1 98.56 35 VAL B C 1
ATOM 2372 O O . VAL B 1 35 ? 1.27 -35.812 -12.289 1 98.56 35 VAL B O 1
ATOM 2375 N N . THR B 1 36 ? -0.547 -34.438 -12.242 1 98.12 36 THR B N 1
ATOM 2376 C CA . THR B 1 36 ? -0.797 -34.594 -13.672 1 98.12 36 THR B CA 1
ATOM 2377 C C . THR B 1 36 ? -0.338 -33.375 -14.438 1 98.12 36 THR B C 1
ATOM 2379 O O . THR B 1 36 ? -0.156 -33.406 -15.656 1 98.12 36 THR B O 1
ATOM 2382 N N . GLY B 1 37 ? -0.183 -32.312 -13.859 1 98.38 37 GLY B N 1
ATOM 2383 C CA . GLY B 1 37 ? 0.27 -31.031 -14.375 1 98.38 37 GLY B CA 1
ATOM 2384 C C . GLY B 1 37 ? 0.415 -29.969 -13.297 1 98.38 37 GLY B C 1
ATOM 2385 O O . GLY B 1 37 ? -0.185 -30.078 -12.227 1 98.38 37 GLY B O 1
ATOM 2386 N N . VAL B 1 38 ? 1.251 -28.953 -13.609 1 98.88 38 VAL B N 1
ATOM 2387 C CA . VAL B 1 38 ? 1.551 -27.922 -12.625 1 98.88 38 VAL B CA 1
ATOM 2388 C C . VAL B 1 38 ? 1.275 -26.547 -13.227 1 98.88 38 VAL B C 1
ATOM 2390 O O . VAL B 1 38 ? 1.688 -26.25 -14.352 1 98.88 38 VAL B O 1
ATOM 2393 N N . ILE B 1 39 ? 0.546 -25.766 -12.516 1 98.88 39 ILE B N 1
ATO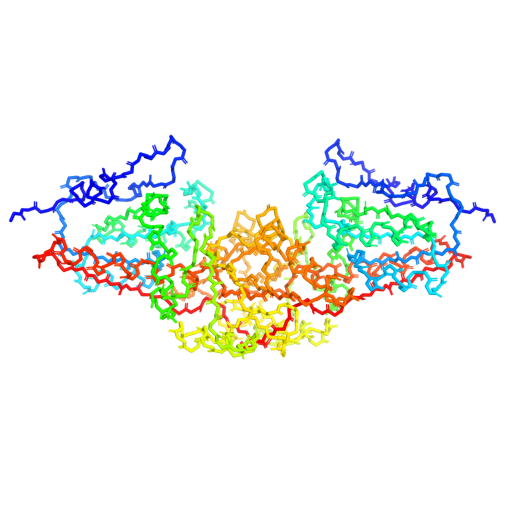M 2394 C CA . ILE B 1 39 ? 0.442 -24.344 -12.805 1 98.88 39 ILE B CA 1
ATOM 2395 C C . ILE B 1 39 ? 1.229 -23.547 -11.766 1 98.88 39 ILE B C 1
ATOM 2397 O O . ILE B 1 39 ? 1.068 -23.75 -10.562 1 98.88 39 ILE B O 1
ATOM 2401 N N . VAL B 1 40 ? 2.145 -22.719 -12.219 1 98.94 40 VAL B N 1
ATOM 2402 C CA . VAL B 1 40 ? 2.869 -21.781 -11.359 1 98.94 40 VAL B CA 1
ATOM 2403 C C . VAL B 1 40 ? 2.299 -20.375 -11.523 1 98.94 40 VAL B C 1
ATOM 2405 O O . VAL B 1 40 ? 2.023 -19.938 -12.648 1 98.94 40 VAL B O 1
ATOM 2408 N N . THR B 1 41 ? 2.062 -19.672 -10.438 1 98.81 41 THR B N 1
ATOM 2409 C CA . THR B 1 41 ? 1.417 -18.359 -10.508 1 98.81 41 THR B CA 1
ATOM 2410 C C . THR B 1 41 ? 1.795 -17.5 -9.305 1 98.81 41 THR B C 1
ATOM 2412 O O . THR B 1 41 ? 2.354 -18 -8.328 1 98.81 41 THR B O 1
ATOM 2415 N N . PHE B 1 42 ? 1.584 -16.234 -9.461 1 98.38 42 PHE B N 1
ATOM 2416 C CA . PHE B 1 42 ? 1.727 -15.344 -8.312 1 98.38 42 PHE B CA 1
ATOM 2417 C C . PHE B 1 42 ? 0.613 -15.578 -7.301 1 98.38 42 PHE B C 1
ATOM 2419 O O . PHE B 1 42 ? 0.879 -15.766 -6.113 1 98.38 42 PHE B O 1
ATOM 2426 N N . MET B 1 43 ? -0.573 -15.586 -7.793 1 96.88 43 MET B N 1
ATOM 2427 C CA . MET B 1 43 ? -1.785 -15.703 -6.984 1 96.88 43 MET B CA 1
ATOM 2428 C C . MET B 1 43 ? -2.744 -16.719 -7.586 1 96.88 43 MET B C 1
ATOM 2430 O O . MET B 1 43 ? -3.057 -16.656 -8.781 1 96.88 43 MET B O 1
ATOM 2434 N N . PRO B 1 44 ? -3.164 -17.719 -6.734 1 97.69 44 PRO B N 1
ATOM 2435 C CA . PRO B 1 44 ? -4.172 -18.641 -7.246 1 97.69 44 PRO B CA 1
ATOM 2436 C C . PRO B 1 44 ? -5.574 -18.031 -7.273 1 97.69 44 PRO B C 1
ATOM 2438 O O . PRO B 1 44 ? -6.469 -18.5 -6.562 1 97.69 44 PRO B O 1
ATOM 2441 N N . SER B 1 45 ? -5.812 -17.109 -8.164 1 98 45 SER B N 1
ATOM 2442 C CA . SER B 1 45 ? -7.105 -16.453 -8.344 1 98 45 SER B CA 1
ATOM 2443 C C . SER B 1 45 ? -8.141 -17.422 -8.922 1 98 45 SER B C 1
ATOM 2445 O O . SER B 1 45 ? -7.797 -18.531 -9.32 1 98 45 SER B O 1
ATOM 2447 N N . GLN B 1 46 ? -9.406 -16.984 -8.938 1 98.12 46 GLN B N 1
ATOM 2448 C CA . GLN B 1 46 ? -10.477 -17.75 -9.586 1 98.12 46 GLN B CA 1
ATOM 2449 C C . GLN B 1 46 ? -10.094 -18.109 -11.023 1 98.12 46 GLN B C 1
ATOM 2451 O O . GLN B 1 46 ? -10.258 -19.25 -11.445 1 98.12 46 GLN B O 1
ATOM 2456 N N . HIS B 1 47 ? -9.578 -17.172 -11.711 1 97.81 47 HIS B N 1
ATOM 2457 C CA . HIS B 1 47 ? -9.148 -17.359 -13.094 1 97.81 47 HIS B CA 1
ATOM 2458 C C . HIS B 1 47 ? -8.062 -18.422 -13.203 1 97.81 47 HIS B C 1
ATOM 2460 O O . HIS B 1 47 ? -8.148 -19.328 -14.047 1 97.81 47 HIS B O 1
ATOM 2466 N N . VAL B 1 48 ? -7.078 -18.391 -12.359 1 98.44 48 VAL B N 1
ATOM 2467 C CA . VAL B 1 48 ? -5.953 -19.312 -12.391 1 98.44 48 VAL B CA 1
ATOM 2468 C C . VAL B 1 48 ? -6.441 -20.734 -12.102 1 98.44 48 VAL B C 1
ATOM 2470 O O . VAL B 1 48 ? -6.023 -21.688 -12.766 1 98.44 48 VAL B O 1
ATOM 2473 N N . ILE B 1 49 ? -7.301 -20.844 -11.148 1 98.56 49 ILE B N 1
ATOM 2474 C CA . ILE B 1 49 ? -7.84 -22.141 -10.781 1 98.56 49 ILE B CA 1
ATOM 2475 C C . ILE B 1 49 ? -8.625 -22.734 -11.953 1 98.56 49 ILE B C 1
ATOM 2477 O O . ILE B 1 49 ? -8.469 -23.906 -12.297 1 98.56 49 ILE B O 1
ATOM 2481 N N . GLU B 1 50 ? -9.414 -21.922 -12.586 1 98.5 50 GLU B N 1
ATOM 2482 C CA . GLU B 1 50 ? -10.172 -22.359 -13.75 1 98.5 50 GLU B CA 1
ATOM 2483 C C . GLU B 1 50 ? -9.25 -22.781 -14.891 1 98.5 50 GLU B C 1
ATOM 2485 O O . GLU B 1 50 ? -9.508 -23.766 -15.578 1 98.5 50 GLU B O 1
ATOM 2490 N N . GLN B 1 51 ? -8.172 -22.062 -15.078 1 98.25 51 GLN B N 1
ATOM 2491 C CA . GLN B 1 51 ? -7.191 -22.422 -16.094 1 98.25 51 GLN B CA 1
ATOM 2492 C C . GLN B 1 51 ? -6.531 -23.766 -15.781 1 98.25 51 GLN B C 1
ATOM 2494 O O . GLN B 1 51 ? -6.289 -24.578 -16.672 1 98.25 51 GLN B O 1
ATOM 2499 N N . ALA B 1 52 ? -6.199 -23.953 -14.523 1 98.38 52 ALA B N 1
ATOM 2500 C CA . ALA B 1 52 ? -5.621 -25.234 -14.109 1 98.38 52 ALA B CA 1
ATOM 2501 C C . ALA B 1 52 ? -6.551 -26.391 -14.461 1 98.38 52 ALA B C 1
ATOM 2503 O O . ALA B 1 52 ? -6.113 -27.391 -15.039 1 98.38 52 ALA B O 1
ATOM 2504 N N . ILE B 1 53 ? -7.816 -26.234 -14.148 1 98.25 53 ILE B N 1
ATOM 2505 C CA . ILE B 1 53 ? -8.82 -27.25 -14.438 1 98.25 53 ILE B CA 1
ATOM 2506 C C . ILE B 1 53 ? -8.883 -27.5 -15.945 1 98.25 53 ILE B C 1
ATOM 2508 O O . ILE B 1 53 ? -8.836 -28.656 -16.391 1 98.25 53 ILE B O 1
ATOM 2512 N N . HIS B 1 54 ? -8.945 -26.438 -16.688 1 98.12 54 HIS B N 1
ATOM 2513 C CA . HIS B 1 54 ? -9.055 -26.531 -18.141 1 98.12 54 HIS B CA 1
ATOM 2514 C C . HIS B 1 54 ? -7.855 -27.25 -18.75 1 98.12 54 HIS B C 1
ATOM 2516 O O . HIS B 1 54 ? -7.996 -27.984 -19.734 1 98.12 54 HIS B O 1
ATOM 2522 N N . GLN B 1 55 ? -6.684 -27.109 -18.156 1 97.56 55 GLN B N 1
ATOM 2523 C CA . GLN B 1 55 ? -5.449 -27.656 -18.703 1 97.56 55 GLN B CA 1
ATOM 2524 C C . GLN B 1 55 ? -5.16 -29.047 -18.125 1 97.56 55 GLN B C 1
ATOM 2526 O O . GLN B 1 55 ? -4.164 -29.672 -18.469 1 97.56 55 GLN B O 1
ATOM 2531 N N . GLY B 1 56 ? -5.973 -29.453 -17.203 1 97.5 56 GLY B N 1
ATOM 2532 C CA . GLY B 1 56 ? -5.805 -30.75 -16.609 1 97.5 56 GLY B CA 1
ATOM 2533 C C . GLY B 1 56 ? -4.703 -30.797 -15.562 1 97.5 56 GLY B C 1
ATOM 2534 O O . GLY B 1 56 ? -4.188 -31.859 -15.234 1 97.5 56 GLY B O 1
ATOM 2535 N N . ALA B 1 57 ? -4.281 -29.625 -15.133 1 98.5 57 ALA B N 1
ATOM 2536 C CA . ALA B 1 57 ? -3.289 -29.547 -14.07 1 98.5 57 ALA B CA 1
ATOM 2537 C C . ALA B 1 57 ? -3.943 -29.703 -12.695 1 98.5 57 ALA B C 1
ATOM 2539 O O . ALA B 1 57 ? -4.98 -29.094 -12.422 1 98.5 57 ALA B O 1
ATOM 2540 N N . ASN B 1 58 ? -3.305 -30.516 -11.844 1 98.69 58 ASN B N 1
ATOM 2541 C CA . ASN B 1 58 ? -3.93 -30.75 -10.547 1 98.69 58 ASN B CA 1
ATOM 2542 C C . ASN B 1 58 ? -3.035 -30.281 -9.406 1 98.69 58 ASN B C 1
ATOM 2544 O O . ASN B 1 58 ? -3.262 -30.641 -8.25 1 98.69 58 ASN B O 1
ATOM 2548 N N . LEU B 1 59 ? -1.97 -29.469 -9.688 1 98.88 59 LEU B N 1
ATOM 2549 C CA . LEU B 1 59 ? -1.142 -28.797 -8.695 1 98.88 59 LEU B CA 1
ATOM 2550 C C . LEU B 1 59 ? -0.895 -27.344 -9.086 1 98.88 59 LEU B C 1
ATOM 2552 O O . LEU B 1 59 ? -0.471 -27.062 -10.211 1 98.88 59 LEU B O 1
ATOM 2556 N N . ILE B 1 60 ? -1.215 -26.469 -8.195 1 98.94 60 ILE B N 1
ATOM 2557 C CA . ILE B 1 60 ? -0.872 -25.047 -8.344 1 98.94 60 ILE B CA 1
ATOM 2558 C C . ILE B 1 60 ? 0.212 -24.672 -7.336 1 98.94 60 ILE B C 1
ATOM 2560 O O . ILE B 1 60 ? 0.057 -24.906 -6.133 1 98.94 60 ILE B O 1
ATOM 2564 N N . ILE B 1 61 ? 1.312 -24.219 -7.809 1 98.88 61 ILE B N 1
ATOM 2565 C CA . ILE B 1 61 ? 2.357 -23.625 -6.988 1 98.88 61 ILE B CA 1
ATOM 2566 C C . ILE B 1 61 ? 2.252 -22.094 -7.059 1 98.88 61 ILE B C 1
ATOM 2568 O O . ILE B 1 61 ? 2.473 -21.5 -8.117 1 98.88 61 ILE B O 1
ATOM 2572 N N . ALA B 1 62 ? 1.893 -21.484 -5.953 1 98.69 62 ALA B N 1
ATOM 2573 C CA . ALA B 1 62 ? 1.617 -20.062 -5.93 1 98.69 62 ALA B CA 1
ATOM 2574 C C . ALA B 1 62 ? 2.502 -19.344 -4.91 1 98.69 62 ALA B C 1
ATOM 2576 O O . ALA B 1 62 ? 2.889 -19.938 -3.898 1 98.69 62 ALA B O 1
ATOM 2577 N N . HIS B 1 63 ? 2.77 -18.062 -5.195 1 98.56 63 HIS B N 1
ATOM 2578 C CA . HIS B 1 63 ? 3.549 -17.25 -4.266 1 98.56 63 HIS B CA 1
ATOM 2579 C C . HIS B 1 63 ? 2.689 -16.781 -3.102 1 98.56 63 HIS B C 1
ATOM 2581 O O . HIS B 1 63 ? 3.117 -16.828 -1.946 1 98.56 63 HIS B O 1
ATOM 2587 N N . GLU B 1 64 ? 1.51 -16.234 -3.393 1 97.75 64 GLU B N 1
ATOM 2588 C CA . GLU B 1 64 ? 0.572 -15.758 -2.383 1 97.75 64 GLU B CA 1
ATOM 2589 C C . GLU B 1 64 ? -0.53 -16.781 -2.119 1 97.75 64 GLU B C 1
ATOM 2591 O O . GLU B 1 64 ? -0.756 -17.672 -2.932 1 97.75 64 GLU B O 1
ATOM 2596 N N . PRO B 1 65 ? -1.223 -16.703 -0.998 1 95.81 65 PRO B N 1
ATOM 2597 C CA . PRO B 1 65 ? -2.279 -17.672 -0.691 1 95.81 65 PRO B CA 1
ATOM 2598 C C . PRO B 1 65 ? -3.568 -17.406 -1.467 1 95.81 65 PRO B C 1
ATOM 2600 O O . PRO B 1 65 ? -3.775 -16.297 -1.959 1 95.81 65 PRO B O 1
ATOM 2603 N N . PRO B 1 66 ? -4.398 -18.391 -1.467 1 96.31 66 PRO B N 1
ATOM 2604 C CA . PRO B 1 66 ? -5.617 -18.25 -2.268 1 96.31 66 PRO B CA 1
ATOM 2605 C C . PRO B 1 66 ? -6.672 -17.375 -1.585 1 96.31 66 PRO B C 1
ATOM 2607 O O . PRO B 1 66 ? -7.598 -16.906 -2.242 1 96.31 66 PRO B O 1
ATOM 2610 N N . PHE B 1 67 ? -6.598 -17.156 -0.2 1 95.62 67 PHE B N 1
ATOM 2611 C CA . PHE B 1 67 ? -7.773 -16.625 0.481 1 95.62 67 PHE B CA 1
ATOM 2612 C C . PHE B 1 67 ? -7.422 -15.352 1.244 1 95.62 67 PHE B C 1
ATOM 2614 O O . PHE B 1 67 ? -7.762 -15.219 2.42 1 95.62 67 PHE B O 1
ATOM 2621 N N . TYR B 1 68 ? -6.785 -14.445 0.771 1 93.56 68 TYR B N 1
ATOM 2622 C CA . TYR B 1 68 ? -6.75 -12.992 0.908 1 93.56 68 TYR B CA 1
ATOM 2623 C C . TYR B 1 68 ? -6.133 -12.586 2.24 1 93.56 68 TYR B C 1
ATOM 2625 O O . TYR B 1 68 ? -6.586 -11.625 2.875 1 93.56 68 TYR B O 1
ATOM 2633 N N . ASN B 1 69 ? -5.316 -13.297 2.818 1 86.56 69 ASN B N 1
ATOM 2634 C CA . ASN B 1 69 ? -4.477 -12.898 3.947 1 86.56 69 ASN B CA 1
ATOM 2635 C C . ASN B 1 69 ? -3.148 -13.648 3.945 1 86.56 69 ASN B C 1
ATOM 2637 O O . ASN B 1 69 ? -3.062 -14.773 3.445 1 86.56 69 ASN B O 1
ATOM 2641 N N . HIS B 1 70 ? -2.248 -13.07 4.602 1 82.62 70 HIS B N 1
ATOM 2642 C CA . HIS B 1 70 ? -0.871 -13.539 4.504 1 82.62 70 HIS B CA 1
ATOM 2643 C C . HIS B 1 70 ? -0.693 -14.883 5.207 1 82.62 70 HIS B C 1
ATOM 2645 O O . HIS B 1 70 ? 0.043 -15.75 4.727 1 82.62 70 HIS B O 1
ATOM 2651 N N . HIS B 1 71 ? -1.401 -15.109 6.254 1 81.31 71 HIS B N 1
ATOM 2652 C CA . HIS B 1 71 ? -1.14 -16.297 7.062 1 81.31 71 HIS B CA 1
ATOM 2653 C C . HIS B 1 71 ? -2.139 -17.406 6.75 1 81.31 71 HIS B C 1
ATOM 2655 O O . HIS B 1 71 ? -2.172 -18.422 7.438 1 81.31 71 HIS B O 1
ATOM 2661 N N . SER B 1 72 ? -2.965 -17.188 5.875 1 81.12 72 SER B N 1
ATOM 2662 C CA . SER B 1 72 ? -3.859 -18.188 5.309 1 81.12 72 SER B CA 1
ATOM 2663 C C . SER B 1 72 ? -4.922 -18.625 6.316 1 81.12 72 SER B C 1
ATOM 2665 O O . SER B 1 72 ? -5.406 -19.75 6.273 1 81.12 72 SER B O 1
ATOM 2667 N N . HIS B 1 73 ? -5.195 -17.719 7.23 1 84.25 73 HIS B N 1
ATOM 2668 C CA . HIS B 1 73 ? -6.316 -17.969 8.133 1 84.25 73 HIS B CA 1
ATOM 2669 C C . HIS B 1 73 ? -7.648 -17.734 7.43 1 84.25 73 HIS B C 1
ATOM 2671 O O . HIS B 1 73 ? -7.832 -16.734 6.742 1 84.25 73 HIS B O 1
ATOM 2677 N N . THR B 1 74 ? -8.578 -18.719 7.59 1 88.19 74 THR B N 1
ATOM 2678 C CA . THR B 1 74 ? -9.805 -18.594 6.816 1 88.19 74 THR B CA 1
ATOM 2679 C C . THR B 1 74 ? -11.031 -18.625 7.727 1 88.19 74 THR B C 1
ATOM 2681 O O . THR B 1 74 ? -12.164 -18.656 7.25 1 88.19 74 THR B O 1
ATOM 2684 N N . GLU B 1 75 ? -10.789 -18.609 9.008 1 89.75 75 GLU B N 1
ATOM 2685 C CA . GLU B 1 75 ? -11.906 -18.75 9.938 1 89.75 75 GLU B CA 1
ATOM 2686 C C . GLU B 1 75 ? -12.906 -17.625 9.773 1 89.75 75 GLU B C 1
ATOM 2688 O O . GLU B 1 75 ? -14.117 -17.828 9.898 1 89.75 75 GLU B O 1
ATOM 2693 N N . TRP B 1 76 ? -12.438 -16.516 9.484 1 90.06 76 TRP B N 1
ATOM 2694 C CA . TRP B 1 76 ? -13.297 -15.336 9.398 1 90.06 76 TRP B CA 1
ATOM 2695 C C . TRP B 1 76 ? -13.977 -15.258 8.039 1 90.06 76 TRP B C 1
ATOM 2697 O O . TRP B 1 76 ? -14.852 -14.414 7.816 1 90.06 76 TRP B O 1
ATOM 2707 N N . LEU B 1 77 ? -13.609 -16.219 7.129 1 93.12 77 LEU B N 1
ATOM 2708 C CA . LEU B 1 77 ? -14.117 -16.188 5.762 1 93.12 77 LEU B CA 1
ATOM 2709 C C . LEU B 1 77 ? -15.18 -17.266 5.559 1 93.12 77 LEU B C 1
ATOM 2711 O O . LEU B 1 77 ? -15.805 -17.328 4.5 1 93.12 77 LEU B O 1
ATOM 2715 N N . THR B 1 78 ? -15.508 -18.094 6.527 1 92.06 78 THR B N 1
ATOM 2716 C CA . THR B 1 78 ? -16.234 -19.344 6.348 1 92.06 78 THR B CA 1
ATOM 2717 C C . THR B 1 78 ? -17.609 -19.094 5.75 1 92.06 78 THR B C 1
ATOM 2719 O O . THR B 1 78 ? -18.125 -19.922 4.996 1 92.06 78 THR B O 1
ATOM 2722 N N . GLU B 1 79 ? -18.172 -17.984 5.992 1 93.06 79 GLU B N 1
ATOM 2723 C CA . GLU B 1 79 ? -19.531 -17.719 5.504 1 93.06 79 GLU B CA 1
ATOM 2724 C C . GLU B 1 79 ? -19.5 -16.812 4.273 1 93.06 79 GLU B C 1
ATOM 2726 O O . GLU B 1 79 ? -20.562 -16.484 3.725 1 93.06 79 GLU B O 1
ATOM 2731 N N . ASP B 1 80 ? -18.375 -16.438 3.834 1 95.88 80 ASP B N 1
ATOM 2732 C CA . ASP B 1 80 ? -18.25 -15.547 2.691 1 95.88 80 ASP B CA 1
ATOM 2733 C C . ASP B 1 80 ? -18.5 -16.281 1.38 1 95.88 80 ASP B C 1
ATOM 2735 O O . ASP B 1 80 ? -17.891 -17.312 1.115 1 95.88 80 ASP B O 1
ATOM 2739 N N . PRO B 1 81 ? -19.359 -15.75 0.574 1 96.31 81 PRO B N 1
ATOM 2740 C CA . PRO B 1 81 ? -19.734 -16.484 -0.63 1 96.31 81 PRO B CA 1
ATOM 2741 C C . PRO B 1 81 ? -18.594 -16.594 -1.643 1 96.31 81 PRO B C 1
ATOM 2743 O O . PRO B 1 81 ? -18.5 -17.594 -2.361 1 96.31 81 PRO B O 1
ATOM 2746 N N . VAL B 1 82 ? -17.75 -15.57 -1.76 1 97.5 82 VAL B N 1
ATOM 2747 C CA . VAL B 1 82 ? -16.625 -15.609 -2.689 1 97.5 82 VAL B CA 1
ATOM 2748 C C . VAL B 1 82 ? -15.648 -16.688 -2.266 1 97.5 82 VAL B C 1
ATOM 2750 O O . VAL B 1 82 ? -15.195 -17.484 -3.096 1 97.5 82 VAL B O 1
ATOM 2753 N N . TYR B 1 83 ? -15.367 -16.734 -0.963 1 97.12 83 TYR B N 1
ATOM 2754 C CA . TYR B 1 83 ? -14.508 -17.766 -0.382 1 97.12 83 TYR B CA 1
ATOM 2755 C C . TYR B 1 83 ? -15.078 -19.156 -0.622 1 97.12 83 TYR B C 1
ATOM 2757 O O . TYR B 1 83 ? -14.375 -20.047 -1.085 1 97.12 83 TYR B O 1
ATOM 2765 N N . GLN B 1 84 ? -16.375 -19.344 -0.353 1 97.5 84 GLN B N 1
ATOM 2766 C CA . GLN B 1 84 ? -17.016 -20.641 -0.467 1 97.5 84 GLN B CA 1
ATOM 2767 C C . GLN B 1 84 ? -17 -21.141 -1.909 1 97.5 84 GLN B C 1
ATOM 2769 O O . GLN B 1 84 ? -16.734 -22.312 -2.162 1 97.5 84 GLN B O 1
ATOM 2774 N N . THR B 1 85 ? -17.297 -20.234 -2.824 1 97.94 85 THR B N 1
ATOM 2775 C CA . THR B 1 85 ? -17.312 -20.594 -4.234 1 97.94 85 THR B CA 1
ATOM 2776 C C . THR B 1 85 ? -15.938 -21.078 -4.688 1 97.94 85 THR B C 1
ATOM 2778 O O . THR B 1 85 ? -15.82 -22.125 -5.328 1 97.94 85 THR B O 1
ATOM 2781 N N . LYS B 1 86 ? -14.953 -20.391 -4.371 1 97.81 86 LYS B N 1
ATOM 2782 C CA . LYS B 1 86 ? -13.586 -20.703 -4.762 1 97.81 86 LYS B CA 1
ATOM 2783 C C . LYS B 1 86 ? -13.117 -22 -4.105 1 97.81 86 LYS B C 1
ATOM 2785 O O . LYS B 1 86 ? -12.531 -22.859 -4.766 1 97.81 86 LYS B O 1
ATOM 2790 N N . ARG B 1 87 ? -13.352 -22.078 -2.801 1 97.19 87 ARG B N 1
ATOM 2791 C CA . ARG B 1 87 ? -12.969 -23.281 -2.062 1 97.19 87 ARG B CA 1
ATOM 2792 C C . ARG B 1 87 ? -13.633 -24.516 -2.65 1 97.19 87 ARG B C 1
ATOM 2794 O O . ARG B 1 87 ? -12.977 -25.547 -2.838 1 97.19 87 ARG B O 1
ATOM 2801 N N . SER B 1 88 ? -14.914 -24.422 -2.887 1 97.88 88 SER B N 1
ATOM 2802 C CA . SER B 1 88 ? -15.664 -25.531 -3.469 1 97.88 88 SER B CA 1
ATOM 2803 C C . SER B 1 88 ? -15.086 -25.938 -4.824 1 97.88 88 SER B C 1
ATOM 2805 O O . SER B 1 88 ? -14.953 -27.125 -5.121 1 97.88 88 SER B O 1
ATOM 2807 N N . LEU B 1 89 ? -14.75 -24.969 -5.617 1 98.31 89 LEU B N 1
ATOM 2808 C CA . LEU B 1 89 ? -14.172 -25.234 -6.93 1 98.31 89 LEU B CA 1
ATOM 2809 C C . LEU B 1 89 ? -12.867 -26 -6.801 1 98.31 89 LEU B C 1
ATOM 2811 O O . LEU B 1 89 ? -12.648 -26.984 -7.523 1 98.31 89 LEU B O 1
ATOM 2815 N N . ILE B 1 90 ? -12.008 -25.609 -5.902 1 98.12 90 ILE B N 1
ATOM 2816 C CA . ILE B 1 90 ? -10.719 -26.25 -5.656 1 98.12 90 ILE B CA 1
ATOM 2817 C C . ILE B 1 90 ? -10.93 -27.688 -5.23 1 98.12 90 ILE B C 1
ATOM 2819 O O . ILE B 1 90 ? -10.297 -28.609 -5.766 1 98.12 90 ILE B O 1
ATOM 2823 N N . GLU B 1 91 ? -11.828 -27.891 -4.305 1 97.56 91 GLU B N 1
ATOM 2824 C CA . GLU B 1 91 ? -12.094 -29.203 -3.744 1 97.56 91 GLU B CA 1
ATOM 2825 C C . GLU B 1 91 ? -12.672 -30.141 -4.797 1 97.56 91 GLU B C 1
ATOM 2827 O O . GLU B 1 91 ? -12.227 -31.281 -4.938 1 97.56 91 GLU B O 1
ATOM 2832 N N . LYS B 1 92 ? -13.641 -29.688 -5.488 1 98.06 92 LYS B N 1
ATOM 2833 C CA . LYS B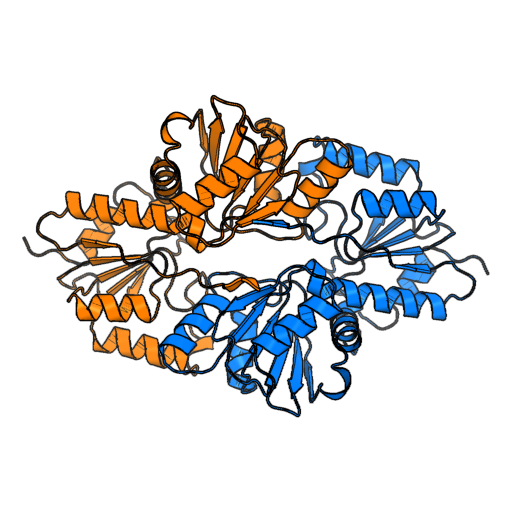 1 92 ? -14.305 -30.5 -6.504 1 98.06 92 LYS B CA 1
ATOM 2834 C C . LYS B 1 92 ? -13.328 -30.891 -7.609 1 98.06 92 LYS B C 1
ATOM 2836 O O . LYS B 1 92 ? -13.414 -32 -8.148 1 98.06 92 LYS B O 1
ATOM 2841 N N . ALA B 1 93 ? -12.398 -30.047 -7.922 1 98.06 93 ALA B N 1
ATOM 2842 C CA . ALA B 1 93 ? -11.453 -30.297 -9.008 1 98.06 93 ALA B CA 1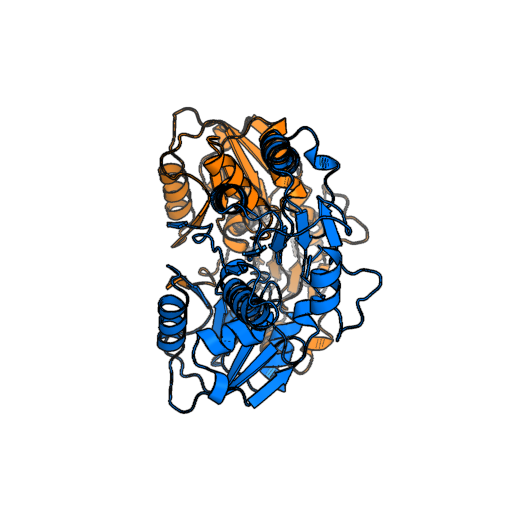
ATOM 2843 C C . ALA B 1 93 ? -10.297 -31.172 -8.531 1 98.06 93 ALA B C 1
ATOM 2845 O O . ALA B 1 93 ? -9.531 -31.688 -9.352 1 98.06 93 ALA B O 1
ATOM 2846 N N . GLY B 1 94 ? -10.164 -31.266 -7.25 1 98.06 94 GLY B N 1
ATOM 2847 C CA . GLY B 1 94 ? -9.062 -32.062 -6.699 1 98.06 94 GLY B CA 1
ATOM 2848 C C . GLY B 1 94 ? -7.707 -31.406 -6.922 1 98.06 94 GLY B C 1
ATOM 2849 O O . GLY B 1 94 ? -6.723 -32.094 -7.18 1 98.06 94 GLY B O 1
ATOM 2850 N N . ILE B 1 95 ? -7.684 -30.141 -6.883 1 98.5 95 ILE B N 1
ATOM 2851 C CA . ILE B 1 95 ? -6.445 -29.406 -7.133 1 98.5 95 ILE B CA 1
ATOM 2852 C C . ILE B 1 95 ? -5.688 -29.219 -5.82 1 98.5 95 ILE B C 1
ATOM 2854 O O . ILE B 1 95 ? -6.266 -28.781 -4.82 1 98.5 95 ILE B O 1
ATOM 2858 N N . ALA B 1 96 ? -4.445 -29.594 -5.82 1 98.81 96 ALA B N 1
ATOM 2859 C CA . ALA B 1 96 ? -3.541 -29.234 -4.73 1 98.81 96 ALA B CA 1
ATOM 2860 C C . ALA B 1 96 ? -2.951 -27.844 -4.941 1 98.81 96 ALA B C 1
ATOM 2862 O O . ALA B 1 96 ? -2.609 -27.469 -6.066 1 98.81 96 ALA B O 1
ATOM 2863 N N . ILE B 1 97 ? -2.873 -27.062 -3.852 1 98.75 97 ILE B N 1
ATOM 2864 C CA . ILE B 1 97 ? -2.238 -25.75 -3.896 1 98.75 97 ILE B CA 1
ATOM 2865 C C . ILE B 1 97 ? -1.104 -25.688 -2.877 1 98.75 97 ILE B C 1
ATOM 2867 O O . ILE B 1 97 ? -1.324 -25.891 -1.68 1 98.75 97 ILE B O 1
ATOM 2871 N N . TYR B 1 98 ? 0.084 -25.453 -3.354 1 98.75 98 TYR B N 1
ATOM 2872 C CA . TYR B 1 98 ? 1.24 -25.25 -2.492 1 98.75 98 TYR B CA 1
ATOM 2873 C C . TYR B 1 98 ? 1.677 -23.781 -2.516 1 98.75 98 TYR B C 1
ATOM 2875 O O . TYR B 1 98 ? 1.955 -23.234 -3.582 1 98.75 98 TYR B O 1
ATOM 2883 N N . ARG B 1 99 ? 1.613 -23.188 -1.366 1 98.19 99 ARG B N 1
ATOM 2884 C CA . ARG B 1 99 ? 2.15 -21.828 -1.244 1 98.19 99 ARG B CA 1
ATOM 2885 C C . ARG B 1 99 ? 3.67 -21.859 -1.127 1 98.19 99 ARG B C 1
ATOM 2887 O O . ARG B 1 99 ? 4.215 -22.328 -0.126 1 98.19 99 ARG B O 1
ATOM 2894 N N . CYS B 1 100 ? 4.309 -21.438 -2.133 1 98.12 100 CYS B N 1
ATOM 2895 C CA . CYS B 1 100 ? 5.762 -21.328 -2.205 1 98.12 100 CYS B CA 1
ATOM 2896 C C . CYS B 1 100 ? 6.203 -19.875 -2.096 1 98.12 100 CYS B C 1
ATOM 2898 O O . CYS B 1 100 ? 6.363 -19.188 -3.107 1 98.12 100 CYS B O 1
ATOM 2900 N N . HIS B 1 101 ? 6.391 -19.406 -0.861 1 98.12 101 HIS B N 1
ATOM 2901 C CA . HIS B 1 101 ? 6.633 -17.984 -0.61 1 98.12 101 HIS B CA 1
ATOM 2902 C C . HIS B 1 101 ? 8.031 -17.766 -0.054 1 98.12 101 HIS B C 1
ATOM 2904 O O . HIS B 1 101 ? 8.852 -17.078 -0.678 1 98.12 101 HIS B O 1
ATOM 2910 N N . ASP B 1 102 ? 8.297 -18.375 1.048 1 97.31 102 ASP B N 1
ATOM 2911 C CA . ASP B 1 102 ? 9.547 -18.109 1.756 1 97.31 102 ASP B CA 1
ATOM 2912 C C . ASP B 1 102 ? 10.719 -18.828 1.104 1 97.31 102 ASP B C 1
ATOM 2914 O O . ASP B 1 102 ? 11.805 -18.266 0.955 1 97.31 102 ASP B O 1
ATOM 2918 N N . SER B 1 103 ? 10.523 -20.094 0.702 1 97.38 103 SER B N 1
ATOM 2919 C CA . SER B 1 103 ? 11.602 -20.906 0.146 1 97.38 103 SER B CA 1
ATOM 2920 C C . SER B 1 103 ? 12.203 -20.25 -1.095 1 97.38 103 SER B C 1
ATOM 2922 O O . SER B 1 103 ? 13.43 -20.188 -1.238 1 97.38 103 SER B O 1
ATOM 2924 N N . ILE B 1 104 ? 11.367 -19.766 -1.948 1 97.94 104 ILE B N 1
ATOM 2925 C CA . ILE B 1 104 ? 11.859 -19.188 -3.197 1 97.94 104 ILE B CA 1
ATOM 2926 C C . ILE B 1 104 ? 12.617 -17.906 -2.91 1 97.94 104 ILE B C 1
ATOM 2928 O O . ILE B 1 104 ? 13.57 -17.562 -3.621 1 97.94 104 ILE B O 1
ATOM 2932 N N . HIS B 1 105 ? 12.258 -17.172 -1.873 1 97.62 105 HIS B N 1
ATOM 2933 C CA . HIS B 1 105 ? 13 -15.984 -1.479 1 97.62 105 HIS B CA 1
ATOM 2934 C C . HIS B 1 105 ? 14.344 -16.359 -0.854 1 97.62 105 HIS B C 1
ATOM 2936 O O . HIS B 1 105 ? 15.266 -15.531 -0.809 1 97.62 105 HIS B O 1
ATOM 2942 N N . GLN B 1 106 ? 14.469 -17.547 -0.394 1 95.88 106 GLN B N 1
ATOM 2943 C CA . GLN B 1 106 ? 15.633 -17.938 0.392 1 95.88 106 GLN B CA 1
ATOM 2944 C C . GLN B 1 106 ? 16.719 -18.562 -0.492 1 95.88 106 GLN B C 1
ATOM 2946 O O . GLN B 1 106 ? 17.859 -18.688 -0.073 1 95.88 106 GLN B O 1
ATOM 2951 N N . ILE B 1 107 ? 16.359 -19 -1.672 1 95.19 107 ILE B N 1
ATOM 2952 C CA . ILE B 1 107 ? 17.406 -19.516 -2.541 1 95.19 107 ILE B CA 1
ATOM 2953 C C . ILE B 1 107 ? 18.312 -18.391 -2.992 1 95.19 107 ILE B C 1
ATOM 2955 O O . ILE B 1 107 ? 17.969 -17.203 -2.871 1 95.19 107 ILE B O 1
ATOM 2959 N N . GLN B 1 108 ? 19.484 -18.766 -3.461 1 93.31 108 GLN B N 1
ATOM 2960 C CA . GLN B 1 108 ? 20.469 -17.781 -3.902 1 93.31 108 GLN B CA 1
ATOM 2961 C C . GLN B 1 108 ? 20.828 -17.984 -5.367 1 93.31 108 GLN B C 1
ATOM 2963 O O . GLN B 1 108 ? 21.312 -19.062 -5.742 1 93.31 108 GLN B O 1
ATOM 2968 N N . PRO B 1 109 ? 20.688 -16.984 -6.117 1 95.62 109 PRO B N 1
ATOM 2969 C CA . PRO B 1 109 ? 20.062 -15.695 -5.816 1 95.62 109 PRO B CA 1
ATOM 2970 C C . PRO B 1 109 ? 18.562 -15.82 -5.512 1 95.62 109 PRO B C 1
ATOM 2972 O O . PRO B 1 109 ? 17.953 -16.844 -5.832 1 95.62 109 PRO B O 1
ATOM 2975 N N . ASP B 1 110 ? 17.984 -14.781 -4.758 1 97.75 110 ASP B N 1
ATOM 2976 C CA . ASP B 1 110 ? 16.547 -14.742 -4.508 1 97.75 110 ASP B CA 1
ATOM 2977 C C . ASP B 1 110 ? 15.758 -15.039 -5.781 1 97.75 110 ASP B C 1
ATOM 2979 O O . ASP B 1 110 ? 15.883 -14.32 -6.773 1 97.75 110 ASP B O 1
ATOM 2983 N N . GLY B 1 111 ? 14.945 -16.078 -5.742 1 98.06 111 GLY B N 1
ATOM 2984 C CA . GLY B 1 111 ? 14.281 -16.547 -6.949 1 98.06 111 GLY B CA 1
ATOM 2985 C C . GLY B 1 111 ? 13.297 -15.547 -7.52 1 98.06 111 GLY B C 1
ATOM 2986 O O . GLY B 1 111 ? 13.133 -15.453 -8.742 1 98.06 111 GLY B O 1
ATOM 2987 N N . ILE B 1 112 ? 12.648 -14.789 -6.668 1 98.75 112 ILE B N 1
ATOM 2988 C CA . ILE B 1 112 ? 11.672 -13.797 -7.098 1 98.75 112 ILE B CA 1
ATOM 2989 C C . ILE B 1 112 ? 12.391 -12.594 -7.711 1 98.75 112 ILE B C 1
ATOM 2991 O O . ILE B 1 112 ? 12.094 -12.188 -8.836 1 98.75 112 ILE B O 1
ATOM 2995 N N . THR B 1 113 ? 13.398 -12.109 -7.02 1 98.75 113 THR B N 1
ATOM 2996 C CA . THR B 1 113 ? 14.141 -10.953 -7.504 1 98.75 113 THR B CA 1
ATOM 2997 C C . THR B 1 113 ? 14.875 -11.289 -8.805 1 98.75 113 THR B C 1
ATOM 2999 O O . THR B 1 113 ? 14.883 -10.484 -9.734 1 98.75 113 THR B O 1
ATOM 3002 N N . GLU B 1 114 ? 15.422 -12.477 -8.859 1 98.56 114 GLU B N 1
ATOM 3003 C CA . GLU B 1 114 ? 16.156 -12.898 -10.055 1 98.56 114 GLU B CA 1
ATOM 3004 C C . GLU B 1 114 ? 15.242 -12.906 -11.281 1 98.56 114 GLU B C 1
ATOM 3006 O O . GLU B 1 114 ? 15.641 -12.469 -12.359 1 98.56 114 GLU B O 1
ATOM 3011 N N . GLY B 1 115 ? 14.047 -13.445 -11.102 1 98.75 115 GLY B N 1
ATOM 3012 C CA . GLY B 1 115 ? 13.102 -13.438 -12.203 1 98.75 115 GLY B CA 1
ATOM 3013 C C . GLY B 1 115 ? 12.797 -12.039 -12.711 1 98.75 115 GLY B C 1
ATOM 3014 O O . GLY B 1 115 ? 12.727 -11.82 -13.922 1 98.75 115 GLY B O 1
ATOM 3015 N N . LEU B 1 116 ? 12.648 -11.109 -11.828 1 98.88 116 LEU B N 1
ATOM 3016 C CA . LEU B 1 116 ? 12.359 -9.727 -12.211 1 98.88 116 LEU B CA 1
ATOM 3017 C C . LEU B 1 116 ? 13.555 -9.109 -12.93 1 98.88 116 LEU B C 1
ATOM 3019 O O . LEU B 1 116 ? 13.398 -8.484 -13.984 1 98.88 116 LEU B O 1
ATOM 3023 N N . ILE B 1 117 ? 14.742 -9.273 -12.367 1 98.81 117 ILE B N 1
ATOM 3024 C CA . ILE B 1 117 ? 15.969 -8.727 -12.93 1 98.81 117 ILE B CA 1
ATOM 3025 C C . ILE B 1 117 ? 16.172 -9.25 -14.352 1 98.81 117 ILE B C 1
ATOM 3027 O O . ILE B 1 117 ? 16.469 -8.484 -15.266 1 98.81 117 ILE B O 1
ATOM 3031 N N . GLN B 1 118 ? 15.945 -10.57 -14.516 1 98.75 118 GLN B N 1
ATOM 3032 C CA . GLN B 1 118 ? 16.094 -11.188 -15.836 1 98.75 118 GLN B CA 1
ATOM 3033 C C . GLN B 1 118 ? 15.047 -10.648 -16.812 1 98.75 118 GLN B C 1
ATOM 3035 O O . GLN B 1 118 ? 15.375 -10.312 -17.953 1 98.75 118 GLN B O 1
ATOM 3040 N N . ALA B 1 119 ? 13.867 -10.578 -16.375 1 98.69 119 ALA B N 1
ATOM 3041 C CA . ALA B 1 119 ? 12.789 -10.086 -17.234 1 98.69 119 ALA B CA 1
ATOM 3042 C C . ALA B 1 119 ? 13.078 -8.672 -17.719 1 98.69 119 ALA B C 1
ATOM 3044 O O . ALA B 1 119 ? 12.797 -8.336 -18.875 1 98.69 119 ALA B O 1
ATOM 3045 N N . LEU B 1 120 ? 13.672 -7.875 -16.891 1 98.62 120 LEU B N 1
ATOM 3046 C CA . LEU B 1 120 ? 13.93 -6.477 -17.203 1 98.62 120 LEU B CA 1
ATOM 3047 C C . LEU B 1 120 ? 15.219 -6.336 -18.016 1 98.62 120 LEU B C 1
ATOM 3049 O O . LEU B 1 120 ? 15.562 -5.238 -18.453 1 98.62 120 LEU B O 1
ATOM 3053 N N . GLY B 1 121 ? 15.938 -7.406 -18.156 1 98.31 121 GLY B N 1
ATOM 3054 C CA . GLY B 1 121 ? 17.203 -7.363 -18.875 1 98.31 121 GLY B CA 1
ATOM 3055 C C . GLY B 1 121 ? 18.297 -6.676 -18.094 1 98.31 121 GLY B C 1
ATOM 3056 O O . GLY B 1 121 ? 19.172 -6.027 -18.672 1 98.31 121 GLY B O 1
ATOM 3057 N N . TRP B 1 122 ? 18.25 -6.746 -16.781 1 97.88 122 TRP B N 1
ATOM 3058 C CA . TRP B 1 122 ? 19.141 -5.957 -15.938 1 97.88 122 TRP B CA 1
ATOM 3059 C C . TRP B 1 122 ? 20.203 -6.84 -15.289 1 97.88 122 TRP B C 1
ATOM 3061 O O . TRP B 1 122 ? 20.891 -6.418 -14.359 1 97.88 122 TRP B O 1
ATOM 3071 N N . SER B 1 123 ? 20.359 -8.086 -15.742 1 98.25 123 SER B N 1
ATOM 3072 C CA . SER B 1 123 ? 21.281 -9.023 -15.117 1 98.25 123 SER B CA 1
ATOM 3073 C C . SER B 1 123 ? 22.703 -8.477 -15.102 1 98.25 123 SER B C 1
ATOM 3075 O O . SER B 1 123 ? 23.422 -8.617 -14.109 1 98.25 123 SER B O 1
ATOM 3077 N N . SER B 1 124 ? 23.094 -7.824 -16.172 1 97.31 124 SER B N 1
ATOM 3078 C CA . SER B 1 124 ? 24.453 -7.32 -16.281 1 97.31 124 SER B CA 1
ATOM 3079 C C . SER B 1 124 ? 24.656 -6.07 -15.43 1 97.31 124 SER B C 1
ATOM 3081 O O . SER B 1 124 ? 25.781 -5.648 -15.188 1 97.31 124 SER B O 1
ATOM 3083 N N . TYR B 1 125 ? 23.547 -5.512 -14.969 1 97.44 125 TYR B N 1
ATOM 3084 C CA . TYR B 1 125 ? 23.625 -4.277 -14.195 1 97.44 125 TYR B CA 1
ATOM 3085 C C . TYR B 1 125 ? 23.781 -4.574 -12.703 1 97.44 125 TYR B C 1
ATOM 3087 O O . TYR B 1 125 ? 24.078 -3.682 -11.914 1 97.44 125 TYR B O 1
ATOM 3095 N N . VAL B 1 126 ? 23.562 -5.824 -12.289 1 98.44 126 VAL B N 1
ATOM 3096 C CA . VAL B 1 126 ? 23.594 -6.164 -10.867 1 98.44 126 VAL B CA 1
ATOM 3097 C C . VAL B 1 126 ? 25.016 -6.051 -10.336 1 98.44 126 VAL B C 1
ATOM 3099 O O . VAL B 1 126 ? 25.938 -6.676 -10.875 1 98.44 126 VAL B O 1
ATOM 3102 N N . VAL B 1 127 ? 25.172 -5.285 -9.281 1 98.19 127 VAL B N 1
ATOM 3103 C CA . VAL B 1 127 ? 26.516 -5.098 -8.734 1 98.19 127 VAL B CA 1
ATOM 3104 C C . VAL B 1 127 ? 26.578 -5.688 -7.324 1 98.19 127 VAL B C 1
ATOM 3106 O O . VAL B 1 127 ? 27.672 -5.926 -6.801 1 98.19 127 VAL B O 1
ATOM 3109 N N . GLN B 1 128 ? 25.469 -5.871 -6.676 1 98.12 128 GLN B N 1
ATOM 3110 C CA . GLN B 1 128 ? 25.406 -6.445 -5.336 1 98.12 128 GLN B CA 1
ATOM 3111 C C . GLN B 1 128 ? 24.062 -7.102 -5.078 1 98.12 128 GLN B C 1
ATOM 3113 O O . GLN B 1 128 ? 23.016 -6.555 -5.453 1 98.12 128 GLN B O 1
ATOM 3118 N N . ARG B 1 129 ? 24.094 -8.266 -4.523 1 97.75 129 ARG B N 1
ATOM 3119 C CA . ARG B 1 129 ? 22.875 -8.961 -4.113 1 97.75 129 ARG B CA 1
ATOM 3120 C C . ARG B 1 129 ? 22.766 -8.992 -2.592 1 97.75 129 ARG B C 1
ATOM 3122 O O . ARG B 1 129 ? 23.656 -9.469 -1.9 1 97.75 129 ARG B O 1
ATOM 3129 N N . LYS B 1 130 ? 21.703 -8.406 -2.125 1 96.38 130 LYS B N 1
ATOM 3130 C CA . LYS B 1 130 ? 21.359 -8.445 -0.707 1 96.38 130 LYS B CA 1
ATOM 3131 C C . LYS B 1 130 ? 20.094 -9.281 -0.474 1 96.38 130 LYS B C 1
ATOM 3133 O O . LYS B 1 130 ? 19.328 -9.523 -1.405 1 96.38 130 LYS B O 1
ATOM 3138 N N . PRO B 1 131 ? 19.906 -9.695 0.751 1 94 131 PRO B N 1
ATOM 3139 C CA . PRO B 1 131 ? 18.688 -10.477 1.036 1 94 131 PRO B CA 1
ATOM 3140 C C . PRO B 1 131 ? 17.406 -9.719 0.7 1 94 131 PRO B C 1
ATOM 3142 O O . PRO B 1 131 ? 16.453 -10.312 0.218 1 94 131 PRO B O 1
ATOM 3145 N N . GLU B 1 132 ? 17.453 -8.414 0.882 1 95.88 132 GLU B N 1
ATOM 3146 C CA . GLU B 1 132 ? 16.219 -7.652 0.759 1 95.88 132 GLU B CA 1
ATOM 3147 C C . GLU B 1 132 ? 16.109 -6.977 -0.604 1 95.88 132 GLU B C 1
ATOM 3149 O O . GLU B 1 132 ? 15.047 -6.5 -0.99 1 95.88 132 GLU B O 1
ATOM 3154 N N . ALA B 1 133 ? 17.266 -6.906 -1.357 1 98 133 ALA B N 1
ATOM 3155 C CA . ALA B 1 133 ? 17.266 -6.117 -2.588 1 98 133 ALA B CA 1
ATOM 3156 C C . ALA B 1 133 ? 18.469 -6.48 -3.469 1 98 133 ALA B C 1
ATOM 3158 O O . ALA B 1 133 ? 19.5 -6.926 -2.971 1 98 133 ALA B O 1
ATOM 3159 N N . ASP B 1 134 ? 18.328 -6.359 -4.707 1 98.69 134 ASP B N 1
ATOM 3160 C CA . ASP B 1 134 ? 19.469 -6.312 -5.613 1 98.69 134 ASP B CA 1
ATOM 3161 C C . ASP B 1 134 ? 19.844 -4.871 -5.945 1 98.69 134 ASP B C 1
ATOM 3163 O O . ASP B 1 134 ? 18.984 -4.059 -6.277 1 98.69 134 ASP B O 1
ATOM 3167 N N . ILE B 1 135 ? 21.125 -4.555 -5.828 1 98.75 135 ILE B N 1
ATOM 3168 C CA . ILE B 1 135 ? 21.625 -3.24 -6.215 1 98.75 135 ILE B CA 1
ATOM 3169 C C . ILE B 1 135 ? 22.125 -3.285 -7.66 1 98.75 135 ILE B C 1
ATOM 3171 O O . ILE B 1 135 ? 22.891 -4.18 -8.031 1 98.75 135 ILE B O 1
ATOM 3175 N N . ILE B 1 136 ? 21.672 -2.34 -8.461 1 98.12 136 ILE B N 1
ATOM 3176 C CA . ILE B 1 136 ? 22.078 -2.309 -9.859 1 98.12 136 ILE B CA 1
ATOM 3177 C C . ILE B 1 136 ? 22.75 -0.968 -10.172 1 98.12 136 ILE B C 1
ATOM 3179 O O . ILE B 1 136 ? 22.469 0.037 -9.516 1 98.12 136 ILE B O 1
ATOM 3183 N N . SER B 1 137 ? 23.609 -0.996 -11.125 1 97.5 137 SER B N 1
ATOM 3184 C CA . SER B 1 137 ? 24.25 0.198 -11.664 1 97.5 137 SER B CA 1
ATOM 3185 C C . SER B 1 137 ? 24.047 0.305 -13.172 1 97.5 137 SER B C 1
ATOM 3187 O O . SER B 1 137 ? 24.469 -0.574 -13.93 1 97.5 137 SER B O 1
ATOM 3189 N N . PHE B 1 138 ? 23.375 1.407 -13.508 1 95.56 138 PHE B N 1
ATOM 3190 C CA . PHE B 1 138 ? 23.141 1.616 -14.93 1 95.56 138 PHE B CA 1
ATOM 3191 C C . PHE B 1 138 ? 24.391 2.125 -15.625 1 95.56 138 PHE B C 1
ATOM 3193 O O . PHE B 1 138 ? 25.172 2.873 -15.039 1 95.56 138 PHE B O 1
ATOM 3200 N N . ASP B 1 139 ? 24.719 1.662 -16.938 1 85.06 139 ASP B N 1
ATOM 3201 C CA . ASP B 1 139 ? 25.875 2.115 -17.703 1 85.06 139 ASP B CA 1
ATOM 3202 C C . ASP B 1 139 ? 25.688 3.553 -18.188 1 85.06 139 ASP B C 1
ATOM 3204 O O . ASP B 1 139 ? 26.625 4.344 -18.188 1 85.06 139 ASP B O 1
ATOM 3208 N N . ASP B 1 140 ? 24.516 3.779 -18.812 1 77.25 140 ASP B N 1
ATOM 3209 C CA . ASP B 1 140 ? 24.219 5.098 -19.359 1 77.25 140 ASP B CA 1
ATOM 3210 C C . ASP B 1 140 ? 23.297 5.887 -18.438 1 77.25 140 ASP B C 1
ATOM 3212 O O . ASP B 1 140 ? 22.641 5.309 -17.562 1 77.25 140 ASP B O 1
ATOM 3216 N N . HIS B 1 141 ? 23.422 7.113 -18.5 1 77.94 141 HIS B N 1
ATOM 3217 C CA . HIS B 1 141 ? 22.562 7.965 -17.672 1 77.94 141 HIS B CA 1
ATOM 3218 C C . HIS B 1 141 ? 21.109 7.887 -18.109 1 77.94 141 HIS B C 1
ATOM 3220 O O . HIS B 1 141 ? 20.703 8.594 -19.031 1 77.94 141 HIS B O 1
ATOM 3226 N N . MET B 1 142 ? 20.438 6.93 -17.547 1 90.94 142 MET B N 1
ATOM 3227 C CA . MET B 1 142 ? 19.016 6.777 -17.797 1 90.94 142 MET B CA 1
ATOM 3228 C C . MET B 1 142 ? 18.188 7.648 -16.844 1 90.94 142 MET B C 1
ATOM 3230 O O . MET B 1 142 ? 18.5 7.742 -15.664 1 90.94 142 MET B O 1
ATOM 3234 N N . THR B 1 143 ? 17.25 8.289 -17.406 1 96.75 143 THR B N 1
ATOM 3235 C CA . THR B 1 143 ? 16.375 9.078 -16.562 1 96.75 143 THR B CA 1
ATOM 3236 C C . THR B 1 143 ? 15.352 8.188 -15.859 1 96.75 143 THR B C 1
ATOM 3238 O O . THR B 1 143 ? 15.102 7.059 -16.297 1 96.75 143 THR B O 1
ATOM 3241 N N . VAL B 1 144 ? 14.805 8.648 -14.789 1 97.75 144 VAL B N 1
ATOM 3242 C CA . VAL B 1 144 ? 13.758 7.934 -14.07 1 97.75 144 VAL B CA 1
ATOM 3243 C C . VAL B 1 144 ? 12.602 7.625 -15.016 1 97.75 144 VAL B C 1
ATOM 3245 O O . VAL B 1 144 ? 12.047 6.523 -14.992 1 97.75 144 VAL B O 1
ATOM 3248 N N . GLN B 1 145 ? 12.312 8.586 -15.867 1 97.81 145 GLN B N 1
ATOM 3249 C CA . GLN B 1 145 ? 11.234 8.398 -16.828 1 97.81 145 GLN B CA 1
ATOM 3250 C C . GLN B 1 145 ? 11.516 7.219 -17.766 1 97.81 145 GLN B C 1
ATOM 3252 O O . GLN B 1 145 ? 10.648 6.375 -17.984 1 97.81 145 GLN B O 1
ATOM 3257 N N . ARG B 1 146 ? 12.664 7.152 -18.281 1 97.19 146 ARG B N 1
ATOM 3258 C CA . ARG B 1 146 ? 13.031 6.074 -19.188 1 97.19 146 ARG B CA 1
ATOM 3259 C C . ARG B 1 146 ? 13.016 4.727 -18.484 1 97.19 146 ARG B C 1
ATOM 3261 O O . ARG B 1 146 ? 12.586 3.723 -19.062 1 97.19 146 ARG B O 1
ATOM 3268 N N . ILE B 1 147 ? 13.492 4.738 -17.281 1 98 147 ILE B N 1
ATOM 3269 C CA . ILE B 1 147 ? 13.5 3.512 -16.484 1 98 147 ILE B CA 1
ATOM 3270 C C . ILE B 1 147 ? 12.07 3.045 -16.234 1 98 147 ILE B C 1
ATOM 3272 O O . ILE B 1 147 ? 11.75 1.868 -16.422 1 98 147 ILE B O 1
ATOM 3276 N N . ALA B 1 148 ? 11.227 3.967 -15.859 1 98.38 148 ALA B N 1
ATOM 3277 C CA . ALA B 1 148 ? 9.82 3.658 -15.609 1 98.38 148 ALA B CA 1
ATOM 3278 C C . ALA B 1 148 ? 9.141 3.121 -16.859 1 98.38 148 ALA B C 1
ATOM 3280 O O . ALA B 1 148 ? 8.398 2.141 -16.797 1 98.38 148 ALA B O 1
ATOM 3281 N N . GLU B 1 149 ? 9.391 3.721 -17.984 1 98.06 149 GLU B N 1
ATOM 3282 C CA . GLU B 1 149 ? 8.805 3.287 -19.25 1 98.06 149 GLU B CA 1
ATOM 3283 C C . GLU B 1 149 ? 9.289 1.889 -19.625 1 98.06 149 GLU B C 1
ATOM 3285 O O . GLU B 1 149 ? 8.516 1.081 -20.141 1 98.06 149 GLU B O 1
ATOM 3290 N N . HIS B 1 150 ? 10.547 1.655 -19.406 1 97.81 150 HIS B N 1
ATOM 3291 C CA . HIS B 1 150 ? 11.094 0.332 -19.672 1 97.81 150 HIS B CA 1
ATOM 3292 C C . HIS B 1 150 ? 10.406 -0.733 -18.828 1 97.81 150 HIS B C 1
ATOM 3294 O O . HIS B 1 150 ? 10.023 -1.788 -19.344 1 97.81 150 HIS B O 1
ATOM 3300 N N . ILE B 1 151 ? 10.211 -0.406 -17.531 1 98.44 151 ILE B N 1
ATOM 3301 C CA . ILE B 1 151 ? 9.547 -1.322 -16.625 1 98.44 151 ILE B CA 1
ATOM 3302 C C . ILE B 1 151 ? 8.125 -1.593 -17.109 1 98.44 151 ILE B C 1
ATOM 3304 O O . ILE B 1 151 ? 7.699 -2.748 -17.203 1 98.44 151 ILE B O 1
ATOM 3308 N N . LYS B 1 152 ? 7.418 -0.543 -17.5 1 97.81 152 LYS B N 1
ATOM 3309 C CA . LYS B 1 152 ? 6.039 -0.671 -17.953 1 97.81 152 LYS B CA 1
ATOM 3310 C C . LYS B 1 152 ? 5.957 -1.551 -19.203 1 97.81 152 LYS B C 1
ATOM 3312 O O . LYS B 1 152 ? 5.145 -2.477 -19.266 1 97.81 152 LYS B O 1
ATOM 3317 N N . ARG B 1 153 ? 6.773 -1.282 -20.078 1 97.56 153 ARG B N 1
ATOM 3318 C CA . ARG B 1 153 ? 6.758 -1.997 -21.359 1 97.56 153 ARG B CA 1
ATOM 3319 C C . ARG B 1 153 ? 7.133 -3.463 -21.172 1 97.56 153 ARG B C 1
ATOM 3321 O O . ARG B 1 153 ? 6.465 -4.355 -21.703 1 97.56 153 ARG B O 1
ATOM 3328 N N . THR B 1 154 ? 8.156 -3.67 -20.438 1 97.81 154 THR B N 1
ATOM 3329 C CA . THR B 1 154 ? 8.703 -5.016 -20.281 1 97.81 154 THR B CA 1
ATOM 3330 C C . THR B 1 154 ? 7.758 -5.895 -19.469 1 97.81 154 THR B C 1
ATOM 3332 O O . THR B 1 154 ? 7.566 -7.07 -19.797 1 97.81 154 THR B O 1
ATOM 3335 N N . LEU B 1 155 ? 7.133 -5.301 -18.438 1 97.31 155 LEU B N 1
ATOM 3336 C CA . LEU B 1 155 ? 6.273 -6.094 -17.562 1 97.31 155 LEU B CA 1
ATOM 3337 C C . LEU B 1 155 ? 4.832 -6.082 -18.062 1 97.31 155 LEU B C 1
ATOM 3339 O O . LEU B 1 155 ? 3.982 -6.801 -17.531 1 97.31 155 LEU B O 1
ATOM 3343 N N . GLY B 1 156 ? 4.551 -5.293 -19.031 1 95.62 156 GLY B N 1
ATOM 3344 C CA . GLY B 1 156 ? 3.207 -5.223 -19.578 1 95.62 156 GLY B CA 1
ATOM 3345 C C . GLY B 1 156 ? 2.203 -4.605 -18.625 1 95.62 156 GLY B C 1
ATOM 3346 O O . GLY B 1 156 ? 1.078 -5.094 -18.5 1 95.62 156 GLY B O 1
ATOM 3347 N N . VAL B 1 157 ? 2.641 -3.613 -17.844 1 95.44 157 VAL B N 1
ATOM 3348 C CA . VAL B 1 157 ? 1.734 -2.949 -16.922 1 95.44 157 VAL B CA 1
ATOM 3349 C C . VAL B 1 157 ? 1.363 -1.569 -17.453 1 95.44 157 VAL B C 1
ATOM 3351 O O . VAL B 1 157 ? 2.148 -0.941 -18.172 1 95.44 157 VAL B O 1
ATOM 3354 N N . GLU B 1 158 ? 0.224 -1.133 -17.078 1 94.62 158 GLU B N 1
ATOM 3355 C CA . GLU B 1 158 ? -0.326 0.089 -17.656 1 94.62 158 GLU B CA 1
ATOM 3356 C C . GLU B 1 158 ? 0.233 1.328 -16.953 1 94.62 158 GLU B C 1
ATOM 3358 O O . GLU B 1 158 ? 0.255 2.414 -17.547 1 94.62 158 GLU B O 1
ATOM 3363 N N . TYR B 1 159 ? 0.671 1.132 -15.742 1 96.62 159 TYR B N 1
ATOM 3364 C CA . TYR B 1 159 ? 1.139 2.311 -15.016 1 96.62 159 TYR B CA 1
ATOM 3365 C C . TYR B 1 159 ? 2.156 1.926 -13.953 1 96.62 159 TYR B C 1
ATOM 3367 O O . TYR B 1 159 ? 2.244 0.76 -13.555 1 96.62 159 TYR B O 1
ATOM 3375 N N . VAL B 1 160 ? 2.938 2.816 -13.57 1 98.19 160 VAL B N 1
ATOM 3376 C CA . VAL B 1 160 ? 3.746 2.785 -12.352 1 98.19 160 VAL B CA 1
ATOM 3377 C C . VAL B 1 160 ? 3.613 4.113 -11.609 1 98.19 160 VAL B C 1
ATOM 3379 O O . VAL B 1 160 ? 3.197 5.117 -12.188 1 98.19 160 VAL B O 1
ATOM 3382 N N . ARG B 1 161 ? 3.811 4.145 -10.359 1 98.31 161 ARG B N 1
ATOM 3383 C CA . ARG B 1 161 ? 3.775 5.352 -9.539 1 98.31 161 ARG B CA 1
ATOM 3384 C C . ARG B 1 161 ? 5.188 5.84 -9.227 1 98.31 161 ARG B C 1
ATOM 3386 O O . ARG B 1 161 ? 6.055 5.043 -8.859 1 98.31 161 ARG B O 1
ATOM 3393 N N . ILE B 1 162 ? 5.387 7.074 -9.375 1 98.5 162 ILE B N 1
ATOM 3394 C CA . ILE B 1 162 ? 6.734 7.621 -9.25 1 98.5 162 ILE B CA 1
ATOM 3395 C C . ILE B 1 162 ? 6.727 8.781 -8.25 1 98.5 162 ILE B C 1
ATOM 3397 O O . ILE B 1 162 ? 5.855 9.648 -8.312 1 98.5 162 ILE B O 1
ATOM 3401 N N . ALA B 1 163 ? 7.574 8.758 -7.312 1 98.31 163 ALA B N 1
ATOM 3402 C CA . ALA B 1 163 ? 7.918 9.922 -6.492 1 98.31 163 ALA B CA 1
ATOM 3403 C C . ALA B 1 163 ? 9.289 10.469 -6.863 1 98.31 163 ALA B C 1
ATOM 3405 O O . ALA B 1 163 ? 10.234 9.695 -7.074 1 98.31 163 ALA B O 1
ATOM 3406 N N . GLY B 1 164 ? 9.453 11.766 -6.883 1 97.25 164 GLY B N 1
ATOM 3407 C CA . GLY B 1 164 ? 10.68 12.398 -7.324 1 97.25 164 GLY B CA 1
ATOM 3408 C C . GLY B 1 164 ? 10.609 12.914 -8.75 1 97.25 164 GLY B C 1
ATOM 3409 O O . GLY B 1 164 ? 9.531 12.945 -9.352 1 97.25 164 GLY B O 1
ATOM 3410 N N . SER B 1 165 ? 11.734 13.312 -9.305 1 95.12 165 SER B N 1
ATOM 3411 C CA . SER B 1 165 ? 11.766 13.938 -10.617 1 95.12 165 SER B CA 1
ATOM 3412 C C . SER B 1 165 ? 11.914 12.891 -11.719 1 95.12 165 SER B C 1
ATOM 3414 O O . SER B 1 165 ? 12.844 12.078 -11.695 1 95.12 165 SER B O 1
ATOM 3416 N N . LEU B 1 166 ? 11.102 12.992 -12.695 1 95.94 166 LEU B N 1
ATOM 3417 C CA . LEU B 1 166 ? 11.125 12.094 -13.844 1 95.94 166 LEU B CA 1
ATOM 3418 C C . LEU B 1 166 ? 12.375 12.328 -14.688 1 95.94 166 LEU B C 1
ATOM 3420 O O . LEU B 1 166 ? 12.875 11.406 -15.344 1 95.94 166 LEU B O 1
ATOM 3424 N N . GLU B 1 167 ? 12.891 13.516 -14.57 1 95.38 167 GLU B N 1
ATOM 3425 C CA . GLU B 1 167 ? 13.984 13.922 -15.453 1 95.38 167 GLU B CA 1
ATOM 3426 C C . GLU B 1 167 ? 15.344 13.578 -14.844 1 95.38 167 GLU B C 1
ATOM 3428 O O . GLU B 1 167 ? 16.359 13.625 -15.531 1 95.38 167 GLU B O 1
ATOM 3433 N N . MET B 1 168 ? 15.297 13.242 -13.617 1 94.62 168 MET B N 1
ATOM 3434 C CA . MET B 1 168 ? 16.562 12.969 -12.953 1 94.62 168 MET B CA 1
ATOM 3435 C C . MET B 1 168 ? 17.25 11.75 -13.562 1 94.62 168 MET B C 1
ATOM 3437 O O . MET B 1 168 ? 16.594 10.766 -13.906 1 94.62 168 MET B O 1
ATOM 3441 N N . THR B 1 169 ? 18.531 11.859 -13.68 1 95 169 THR B N 1
ATOM 3442 C CA . THR B 1 169 ? 19.328 10.727 -14.156 1 95 169 THR B CA 1
ATOM 3443 C C . THR B 1 169 ? 19.688 9.797 -13 1 95 169 THR B C 1
ATOM 3445 O O . THR B 1 169 ? 19.969 10.258 -11.891 1 95 169 THR B O 1
ATOM 3448 N N . CYS B 1 170 ? 19.688 8.547 -13.32 1 95.81 170 CYS B N 1
ATOM 3449 C CA . CYS B 1 170 ? 19.969 7.531 -12.305 1 95.81 170 CYS B CA 1
ATOM 3450 C C . CYS B 1 170 ? 21.172 6.684 -12.703 1 95.81 170 CYS B C 1
ATOM 3452 O O . CYS B 1 170 ? 21.312 6.293 -13.859 1 95.81 170 CYS B O 1
ATOM 3454 N N . LYS B 1 171 ? 21.984 6.477 -11.758 1 95.62 171 LYS B N 1
ATOM 3455 C CA . LYS B 1 171 ? 23.125 5.594 -11.953 1 95.62 171 LYS B CA 1
ATOM 3456 C C . LYS B 1 171 ? 22.984 4.312 -11.133 1 95.62 171 LYS B C 1
ATOM 3458 O O . LYS B 1 171 ? 23.266 3.219 -11.625 1 95.62 171 LYS B O 1
ATOM 3463 N N . ARG B 1 172 ? 22.609 4.445 -9.875 1 97.19 172 ARG B N 1
ATOM 3464 C CA . ARG B 1 172 ? 22.484 3.305 -8.977 1 97.19 172 ARG B CA 1
ATOM 3465 C C . ARG B 1 172 ? 21.078 3.188 -8.422 1 97.19 172 ARG B C 1
ATOM 3467 O O . ARG B 1 172 ? 20.453 4.195 -8.07 1 97.19 172 ARG B O 1
ATOM 3474 N N . ALA B 1 173 ? 20.562 1.991 -8.414 1 98.31 173 ALA B N 1
ATOM 3475 C CA . ALA B 1 173 ? 19.219 1.736 -7.922 1 98.31 173 ALA B CA 1
ATOM 3476 C C . ALA B 1 173 ? 19.156 0.442 -7.117 1 98.31 173 ALA B C 1
ATOM 3478 O O . ALA B 1 173 ? 20.016 -0.424 -7.258 1 98.31 173 ALA B O 1
ATOM 3479 N N . ALA B 1 174 ? 18.25 0.352 -6.223 1 98.81 174 ALA B N 1
ATOM 3480 C CA . ALA B 1 174 ? 17.906 -0.907 -5.566 1 98.81 174 ALA B CA 1
ATOM 3481 C C . ALA B 1 174 ? 16.562 -1.438 -6.059 1 98.81 174 ALA B C 1
ATOM 3483 O O . ALA B 1 174 ? 15.602 -0.678 -6.211 1 98.81 174 ALA B O 1
ATOM 3484 N N . VAL B 1 175 ? 16.531 -2.691 -6.363 1 98.88 175 VAL B N 1
ATOM 3485 C CA . VAL B 1 175 ? 15.305 -3.375 -6.77 1 98.88 175 VAL B CA 1
ATOM 3486 C C . VAL B 1 175 ? 14.773 -4.227 -5.617 1 98.88 175 VAL B C 1
ATOM 3488 O O . VAL B 1 175 ? 15.453 -5.148 -5.16 1 98.88 175 VAL B O 1
ATOM 3491 N N . LEU B 1 176 ? 13.633 -3.865 -5.094 1 98.81 176 LEU B N 1
ATOM 3492 C CA . LEU B 1 176 ? 12.984 -4.57 -3.99 1 98.81 176 LEU B CA 1
ATOM 3493 C C . LEU B 1 176 ? 11.617 -5.098 -4.41 1 98.81 176 LEU B C 1
ATOM 3495 O O . LEU B 1 176 ? 10.766 -4.332 -4.871 1 98.81 176 LEU B O 1
ATOM 3499 N N . VAL B 1 177 ? 11.352 -6.383 -4.285 1 98.75 177 VAL B N 1
ATOM 3500 C CA . VAL B 1 177 ? 10.109 -6.992 -4.758 1 98.75 177 VAL B CA 1
ATOM 3501 C C . VAL B 1 177 ? 9.125 -7.117 -3.602 1 98.75 177 VAL B C 1
ATOM 3503 O O . VAL B 1 177 ? 9.516 -7.098 -2.434 1 98.75 177 VAL B O 1
ATOM 3506 N N . GLY B 1 178 ? 7.801 -7.262 -3.945 1 98.19 178 GLY B N 1
ATOM 3507 C CA . GLY B 1 178 ? 6.77 -7.473 -2.943 1 98.19 178 GLY B CA 1
ATOM 3508 C C . GLY B 1 178 ? 6.531 -6.258 -2.066 1 98.19 178 GLY B C 1
ATOM 3509 O O . GLY B 1 178 ? 6.34 -5.148 -2.57 1 98.19 178 GLY B O 1
ATOM 3510 N N . PHE B 1 179 ? 6.426 -6.477 -0.796 1 98.12 179 PHE B N 1
ATOM 3511 C CA . PHE B 1 179 ? 6.117 -5.422 0.161 1 98.12 179 PHE B CA 1
ATOM 3512 C C . PHE B 1 179 ? 7.379 -4.941 0.867 1 98.12 179 PHE B C 1
ATOM 3514 O O . PHE B 1 179 ? 7.375 -4.73 2.08 1 98.12 179 PHE B O 1
ATOM 3521 N N . ARG B 1 180 ? 8.453 -4.816 0.09 1 98.56 180 ARG B N 1
ATOM 3522 C CA . ARG B 1 180 ? 9.742 -4.465 0.674 1 98.56 180 ARG B CA 1
ATOM 3523 C C . ARG B 1 180 ? 10.062 -2.992 0.45 1 98.56 180 ARG B C 1
ATOM 3525 O O . ARG B 1 180 ? 11.203 -2.566 0.626 1 98.56 180 ARG B O 1
ATOM 3532 N N . GLY B 1 181 ? 9.047 -2.189 0.05 1 98.5 181 GLY B N 1
ATOM 3533 C CA . GLY B 1 181 ? 9.266 -0.78 -0.237 1 98.5 181 GLY B CA 1
ATOM 3534 C C . GLY B 1 181 ? 9.109 0.109 0.982 1 98.5 181 GLY B C 1
ATOM 3535 O O . GLY B 1 181 ? 8.906 1.317 0.853 1 98.5 181 GLY B O 1
ATOM 3536 N N . ASN B 1 182 ? 9.258 -0.406 2.186 1 97.81 182 ASN B N 1
ATOM 3537 C CA . ASN B 1 182 ? 9.031 0.328 3.426 1 97.81 182 ASN B CA 1
ATOM 3538 C C . ASN B 1 182 ? 10.266 1.12 3.842 1 97.81 182 ASN B C 1
ATOM 3540 O O . ASN B 1 182 ? 11.398 0.72 3.549 1 97.81 182 ASN B O 1
ATOM 3544 N N . GLY B 1 183 ? 10.016 2.145 4.562 1 97 183 GLY B N 1
ATOM 3545 C CA . GLY B 1 183 ? 11.047 3.123 4.883 1 97 183 GLY B CA 1
ATOM 3546 C C . GLY B 1 183 ? 12.211 2.535 5.652 1 97 183 GLY B C 1
ATOM 3547 O O . GLY B 1 183 ? 13.367 2.896 5.41 1 97 183 GLY B O 1
ATOM 3548 N N . ASN B 1 184 ? 11.914 1.604 6.566 1 94.88 184 ASN B N 1
ATOM 3549 C CA . ASN B 1 184 ? 12.961 1.041 7.406 1 94.88 184 ASN B CA 1
ATOM 3550 C C . ASN B 1 184 ? 13.992 0.268 6.582 1 94.88 184 ASN B C 1
ATOM 3552 O O . ASN B 1 184 ? 15.117 0.066 7.023 1 94.88 184 ASN B O 1
ATOM 3556 N N . LEU B 1 185 ? 13.602 -0.153 5.395 1 96.56 185 LEU B N 1
ATOM 3557 C CA . LEU B 1 185 ? 14.5 -0.87 4.496 1 96.56 185 LEU B CA 1
ATOM 3558 C C . LEU B 1 185 ? 15.086 0.074 3.453 1 96.56 185 LEU B C 1
ATOM 3560 O O . LEU B 1 185 ? 16.312 0.104 3.256 1 96.56 185 LEU B O 1
ATOM 3564 N N . THR B 1 186 ? 14.328 0.916 2.883 1 98.19 186 THR B N 1
ATOM 3565 C CA . THR B 1 186 ? 14.711 1.65 1.682 1 98.19 186 THR B CA 1
ATOM 3566 C C . THR B 1 186 ? 15.555 2.869 2.039 1 98.19 186 THR B C 1
ATOM 3568 O O . THR B 1 186 ? 16.5 3.213 1.318 1 98.19 186 THR B O 1
ATOM 3571 N N . ILE B 1 187 ? 15.219 3.541 3.129 1 97.62 187 ILE B N 1
ATOM 3572 C CA . ILE B 1 187 ? 15.883 4.797 3.453 1 97.62 187 ILE B CA 1
ATOM 3573 C C . ILE B 1 187 ? 17.344 4.527 3.826 1 97.62 187 ILE B C 1
ATOM 3575 O O . ILE B 1 187 ? 18.25 5.176 3.307 1 97.62 187 ILE B O 1
ATOM 3579 N N . PRO B 1 188 ? 17.609 3.502 4.688 1 96.38 188 PRO B N 1
ATOM 3580 C CA . PRO B 1 188 ? 19.016 3.162 4.918 1 96.38 188 PRO B CA 1
ATOM 3581 C C . PRO B 1 188 ? 19.734 2.738 3.641 1 96.38 188 PRO B C 1
ATOM 3583 O O . PRO B 1 188 ? 20.906 3.07 3.451 1 96.38 188 PRO B O 1
ATOM 3586 N N . LEU B 1 189 ? 19.109 2.012 2.752 1 96.94 189 LEU B N 1
ATOM 3587 C CA . LEU B 1 189 ? 19.703 1.598 1.489 1 96.94 189 LEU B CA 1
ATOM 3588 C C . LEU B 1 189 ? 20.109 2.809 0.654 1 96.94 189 LEU B C 1
ATOM 3590 O O . LEU B 1 189 ? 21.188 2.83 0.065 1 96.94 189 LEU B O 1
ATOM 3594 N N . LEU B 1 190 ? 19.219 3.836 0.586 1 97.38 190 LEU B N 1
ATOM 3595 C CA . LEU B 1 190 ? 19.484 5.051 -0.178 1 97.38 190 LEU B CA 1
ATOM 3596 C C . LEU B 1 190 ? 20.781 5.711 0.285 1 97.38 190 LEU B C 1
ATOM 3598 O O . LEU B 1 190 ? 21.594 6.125 -0.538 1 97.38 190 LEU B O 1
ATOM 3602 N N . HIS B 1 191 ? 20.922 5.746 1.546 1 94.44 191 HIS B N 1
ATOM 3603 C CA . HIS B 1 191 ? 22.078 6.414 2.133 1 94.44 191 HIS B CA 1
ATOM 3604 C C . HIS B 1 191 ? 23.328 5.539 2.041 1 94.44 191 HIS B C 1
ATOM 3606 O O . HIS B 1 191 ? 24.344 5.957 1.484 1 94.44 191 HIS B O 1
ATOM 3612 N N . ASN B 1 192 ? 23.234 4.27 2.518 1 95.31 192 ASN B N 1
ATOM 3613 C CA . ASN B 1 192 ? 24.375 3.387 2.67 1 95.31 192 ASN B CA 1
ATOM 3614 C C . ASN B 1 192 ? 24.938 2.963 1.316 1 95.31 192 ASN B C 1
ATOM 3616 O O . ASN B 1 192 ? 26.141 2.736 1.184 1 95.31 192 ASN B O 1
ATOM 3620 N N . GLU B 1 193 ? 24.078 2.869 0.344 1 96.31 193 GLU B N 1
ATOM 3621 C CA . GLU B 1 193 ? 24.516 2.369 -0.958 1 96.31 193 GLU B CA 1
ATOM 3622 C C . GLU B 1 193 ? 24.578 3.496 -1.984 1 96.31 193 GLU B C 1
ATOM 3624 O O . GLU B 1 193 ? 24.781 3.244 -3.176 1 96.31 193 GLU B O 1
ATOM 3629 N N . THR B 1 194 ? 24.375 4.742 -1.534 1 95.44 194 THR B N 1
ATOM 3630 C CA . THR B 1 194 ? 24.438 5.934 -2.377 1 95.44 194 THR B CA 1
ATOM 3631 C C . THR B 1 194 ? 23.562 5.77 -3.609 1 95.44 194 THR B C 1
ATOM 3633 O O . THR B 1 194 ? 24.016 5.98 -4.738 1 95.44 194 THR B O 1
ATOM 3636 N N . LEU B 1 195 ? 22.375 5.383 -3.342 1 97.69 195 LEU B N 1
ATOM 3637 C CA . LEU B 1 195 ? 21.422 5.129 -4.426 1 97.69 195 LEU B CA 1
ATOM 3638 C C . LEU B 1 195 ? 20.781 6.43 -4.898 1 97.69 195 LEU B C 1
ATOM 3640 O O . LEU B 1 195 ? 20.594 7.359 -4.109 1 97.69 195 LEU B O 1
ATOM 3644 N N . ASP B 1 196 ? 20.391 6.449 -6.215 1 97.44 196 ASP B N 1
ATOM 3645 C CA . ASP B 1 196 ? 19.578 7.516 -6.797 1 97.44 196 ASP B CA 1
ATOM 3646 C C . ASP B 1 196 ? 18.109 7.137 -6.809 1 97.44 196 ASP B C 1
ATOM 3648 O O . ASP B 1 196 ? 17.234 8.008 -6.777 1 97.44 196 ASP B O 1
ATOM 3652 N N . LEU B 1 197 ? 17.875 5.812 -6.883 1 98.38 197 LEU B N 1
ATOM 3653 C CA . LEU B 1 197 ? 16.531 5.344 -7.211 1 98.38 197 LEU B CA 1
ATOM 3654 C C . LEU B 1 197 ? 16.188 4.07 -6.445 1 98.38 197 LEU B C 1
ATOM 3656 O O . LEU B 1 197 ? 17.031 3.168 -6.344 1 98.38 197 LEU B O 1
ATOM 3660 N N . ILE B 1 198 ? 15.031 4.082 -5.812 1 98.88 198 ILE B N 1
ATOM 3661 C CA . ILE B 1 198 ? 14.422 2.857 -5.312 1 98.88 198 ILE B CA 1
ATOM 3662 C C . ILE B 1 198 ? 13.375 2.357 -6.305 1 98.88 198 ILE B C 1
ATOM 3664 O O . ILE B 1 198 ? 12.531 3.129 -6.766 1 98.88 198 ILE B O 1
ATOM 3668 N N . ILE B 1 199 ? 13.453 1.153 -6.723 1 98.94 199 ILE B N 1
ATOM 3669 C CA . ILE B 1 199 ? 12.422 0.453 -7.48 1 98.94 199 ILE B CA 1
ATOM 3670 C C . ILE B 1 199 ? 11.812 -0.654 -6.625 1 98.94 199 ILE B C 1
ATOM 3672 O O . ILE B 1 199 ? 12.492 -1.615 -6.266 1 98.94 199 ILE B O 1
ATOM 3676 N N . ALA B 1 200 ? 10.562 -0.503 -6.277 1 98.88 200 ALA B N 1
ATOM 3677 C CA . ALA B 1 200 ? 9.977 -1.438 -5.32 1 98.88 200 ALA B CA 1
ATOM 3678 C C . ALA B 1 200 ? 8.586 -1.878 -5.766 1 98.88 200 ALA B C 1
ATOM 3680 O O . ALA B 1 200 ? 8 -1.289 -6.68 1 98.88 200 ALA B O 1
ATOM 3681 N N . GLY B 1 201 ? 8.086 -2.965 -5.203 1 98.62 201 GLY B N 1
ATOM 3682 C CA . GLY B 1 201 ? 6.73 -3.424 -5.469 1 98.62 201 GLY B CA 1
ATOM 3683 C C . GLY B 1 201 ? 5.672 -2.619 -4.738 1 98.62 201 GLY B C 1
ATOM 3684 O O . GLY B 1 201 ? 4.855 -1.943 -5.367 1 98.62 201 GLY B O 1
ATOM 3685 N N . GLU B 1 202 ? 5.711 -2.719 -3.473 1 98.44 202 GLU B N 1
ATOM 3686 C CA . GLU B 1 202 ? 4.703 -2.109 -2.609 1 98.44 202 GLU B CA 1
ATOM 3687 C C . GLU B 1 202 ? 5.309 -1.652 -1.287 1 98.44 202 GLU B C 1
ATOM 3689 O O . GLU B 1 202 ? 6.32 -2.199 -0.84 1 98.44 202 GLU B O 1
ATOM 3694 N N . GLY B 1 203 ? 4.789 -0.657 -0.687 1 98.12 203 GLY B N 1
ATOM 3695 C CA . GLY B 1 203 ? 5.172 -0.122 0.609 1 98.12 203 GLY B CA 1
ATOM 3696 C C . GLY B 1 203 ? 4.203 0.916 1.139 1 98.12 203 GLY B C 1
ATOM 3697 O O . GLY B 1 203 ? 3.26 1.305 0.444 1 98.12 203 GLY B O 1
ATOM 3698 N N . PHE B 1 204 ? 4.508 1.357 2.316 1 97.94 204 PHE B N 1
ATOM 3699 C CA . PHE B 1 204 ? 3.652 2.365 2.93 1 97.94 204 PHE B CA 1
ATOM 3700 C C . PHE B 1 204 ? 3.848 3.721 2.264 1 97.94 204 PHE B C 1
ATOM 3702 O O . PHE B 1 204 ? 4.98 4.172 2.082 1 97.94 204 PHE B O 1
ATOM 3709 N N . GLU B 1 205 ? 2.729 4.367 2.002 1 97.38 205 GLU B N 1
ATOM 3710 C CA . GLU B 1 205 ? 2.787 5.621 1.254 1 97.38 205 GLU B CA 1
ATOM 3711 C C . GLU B 1 205 ? 3.312 6.758 2.123 1 97.38 205 GLU B C 1
ATOM 3713 O O . GLU B 1 205 ? 3.754 7.789 1.605 1 97.38 205 GLU B O 1
ATOM 3718 N N . TRP B 1 206 ? 3.33 6.617 3.453 1 95.88 206 TRP B N 1
ATOM 3719 C CA . TRP B 1 206 ? 3.697 7.711 4.348 1 95.88 206 TRP B CA 1
ATOM 3720 C C . TRP B 1 206 ? 5.148 7.582 4.801 1 95.88 206 TRP B C 1
ATOM 3722 O O . TRP B 1 206 ? 5.598 8.312 5.688 1 95.88 206 TRP B O 1
ATOM 3732 N N . GLU B 1 207 ? 5.875 6.613 4.242 1 97.31 207 GLU B N 1
ATOM 3733 C CA . GLU B 1 207 ? 7.27 6.402 4.629 1 97.31 207 GLU B CA 1
ATOM 3734 C C . GLU B 1 207 ? 8.219 6.773 3.492 1 97.31 207 GLU B C 1
ATOM 3736 O O . GLU B 1 207 ? 8.531 7.949 3.301 1 97.31 207 GLU B O 1
ATOM 3741 N N . THR B 1 208 ? 8.57 5.848 2.564 1 98.38 208 THR B N 1
ATOM 3742 C CA . THR B 1 208 ? 9.57 6.074 1.529 1 98.38 208 THR B CA 1
ATOM 3743 C C . THR B 1 208 ? 9.125 7.184 0.581 1 98.38 208 THR B C 1
ATOM 3745 O O . THR B 1 208 ? 9.914 8.07 0.248 1 98.38 208 THR B O 1
ATOM 3748 N N . PRO B 1 209 ? 7.867 7.195 0.144 1 98.38 209 PRO B N 1
ATOM 3749 C CA . PRO B 1 209 ? 7.465 8.266 -0.773 1 98.38 209 PRO B CA 1
ATOM 3750 C C . PRO B 1 209 ? 7.629 9.656 -0.164 1 98.38 209 PRO B C 1
ATOM 3752 O O . PRO B 1 209 ? 8.094 10.578 -0.837 1 98.38 209 PRO B O 1
ATOM 3755 N N . GLU B 1 210 ? 7.266 9.781 1.064 1 97.81 210 GLU B N 1
ATOM 3756 C CA . GLU B 1 210 ? 7.367 11.078 1.734 1 97.81 210 GLU B CA 1
ATOM 3757 C C . GLU B 1 210 ? 8.828 11.453 1.979 1 97.81 210 GLU B C 1
ATOM 3759 O O . GLU B 1 210 ? 9.18 12.633 1.934 1 97.81 210 GLU B O 1
ATOM 3764 N N . TYR B 1 211 ? 9.664 10.453 2.271 1 98.31 211 TYR B N 1
ATOM 3765 C CA . TYR B 1 211 ? 11.102 10.695 2.377 1 98.31 211 TYR B CA 1
ATOM 3766 C C . TYR B 1 211 ? 11.656 11.25 1.071 1 98.31 211 TYR B C 1
ATOM 3768 O O . TYR B 1 211 ? 12.406 12.227 1.075 1 98.31 211 TYR B O 1
ATOM 3776 N N . ILE B 1 212 ? 11.305 10.609 -0.04 1 98.62 212 ILE B N 1
ATOM 3777 C CA . ILE B 1 212 ? 11.758 11.039 -1.36 1 98.62 212 ILE B CA 1
ATOM 3778 C C . ILE B 1 212 ? 11.297 12.469 -1.63 1 98.62 212 ILE B C 1
ATOM 3780 O O . ILE B 1 212 ? 12.062 13.289 -2.146 1 98.62 212 ILE B O 1
ATOM 3784 N N . ARG B 1 213 ? 10.062 12.773 -1.279 1 97.81 213 ARG B N 1
ATOM 3785 C CA . ARG B 1 213 ? 9.531 14.125 -1.45 1 97.81 213 ARG B CA 1
ATOM 3786 C C . ARG B 1 213 ? 10.391 15.148 -0.719 1 97.81 213 ARG B C 1
ATOM 3788 O O . ARG B 1 213 ? 10.781 16.156 -1.297 1 97.81 213 ARG B O 1
ATOM 3795 N N . ASP B 1 214 ? 10.641 14.875 0.559 1 98.19 214 ASP B N 1
ATOM 3796 C CA . ASP B 1 214 ? 11.469 15.789 1.344 1 98.19 214 ASP B CA 1
ATOM 3797 C C . ASP B 1 214 ? 12.859 15.922 0.734 1 98.19 214 ASP B C 1
ATOM 3799 O O . ASP B 1 214 ? 13.414 17.031 0.681 1 98.19 214 ASP B O 1
ATOM 3803 N N . ALA B 1 215 ? 13.43 14.773 0.304 1 98.06 215 ALA B N 1
ATOM 3804 C CA . ALA B 1 215 ? 14.742 14.812 -0.329 1 98.06 215 ALA B CA 1
ATOM 3805 C C . ALA B 1 215 ? 14.742 15.75 -1.533 1 98.06 215 ALA B C 1
ATOM 3807 O O . ALA B 1 215 ? 15.617 16.609 -1.657 1 98.06 215 ALA B O 1
ATOM 3808 N N . VAL B 1 216 ? 13.781 15.648 -2.359 1 97.56 216 VAL B N 1
ATOM 3809 C CA . VAL B 1 216 ? 13.672 16.469 -3.566 1 97.56 216 VAL B CA 1
ATOM 3810 C C . VAL B 1 216 ? 13.484 17.938 -3.188 1 97.56 216 VAL B C 1
ATOM 3812 O O . VAL B 1 216 ? 14.117 18.812 -3.771 1 97.56 216 VAL B O 1
ATOM 3815 N N . GLN B 1 217 ? 12.633 18.203 -2.25 1 97.12 217 GLN B N 1
ATOM 3816 C CA . GLN B 1 217 ? 12.359 19.562 -1.811 1 97.12 217 GLN B CA 1
ATOM 3817 C C . GLN B 1 217 ? 13.602 20.203 -1.196 1 97.12 217 GLN B C 1
ATOM 3819 O O . GLN B 1 217 ? 13.75 21.422 -1.199 1 97.12 217 GLN B O 1
ATOM 3824 N N . GLN B 1 218 ? 14.531 19.391 -0.706 1 97.81 218 GLN B N 1
ATOM 3825 C CA . GLN B 1 218 ? 15.797 19.859 -0.136 1 97.81 218 GLN B CA 1
ATOM 3826 C C . GLN B 1 218 ? 16.875 19.969 -1.208 1 97.81 218 GLN B C 1
ATOM 3828 O O . GLN B 1 218 ? 18.031 20.281 -0.904 1 97.81 218 GLN B O 1
ATOM 3833 N N . GLY B 1 219 ? 16.5 19.625 -2.422 1 96.56 219 GLY B N 1
ATOM 3834 C CA . GLY B 1 219 ? 17.422 19.766 -3.531 1 96.56 219 GLY B CA 1
ATOM 3835 C C . GLY B 1 219 ? 18.234 18.5 -3.795 1 96.56 219 GLY B C 1
ATOM 3836 O O . GLY B 1 219 ? 19.203 18.531 -4.551 1 96.56 219 GLY B O 1
ATOM 3837 N N . LYS B 1 220 ? 17.828 17.438 -3.143 1 95.38 220 LYS B N 1
ATOM 3838 C CA . LYS B 1 220 ? 18.516 16.172 -3.359 1 95.38 220 LYS B CA 1
ATOM 3839 C C . LYS B 1 220 ? 17.844 15.352 -4.457 1 95.38 220 LYS B C 1
ATOM 3841 O O . LYS B 1 220 ? 16.609 15.328 -4.551 1 95.38 220 LYS B O 1
ATOM 3846 N N . GLN B 1 221 ? 18.609 14.75 -5.262 1 93.81 221 GLN B N 1
ATOM 3847 C CA . GLN B 1 221 ? 18.109 13.992 -6.402 1 93.81 221 GLN B CA 1
ATOM 3848 C C . GLN B 1 221 ? 17.859 12.531 -6.027 1 93.81 221 GLN B C 1
ATOM 3850 O O . GLN B 1 221 ? 18.781 11.711 -6.094 1 93.81 221 GLN B O 1
ATOM 3855 N N . LYS B 1 222 ? 16.703 12.219 -5.605 1 97.75 222 LYS B N 1
ATOM 3856 C CA . LYS B 1 222 ? 16.25 10.867 -5.273 1 97.75 222 LYS B CA 1
ATOM 3857 C C . LYS B 1 222 ? 14.898 10.562 -5.914 1 97.75 222 LYS B C 1
ATOM 3859 O O . LYS B 1 222 ? 14.102 11.469 -6.16 1 97.75 222 LYS B O 1
ATOM 3864 N N . ALA B 1 223 ? 14.664 9.289 -6.199 1 98.62 223 ALA B N 1
ATOM 3865 C CA . ALA B 1 223 ? 13.383 8.914 -6.789 1 98.62 223 ALA B CA 1
ATOM 3866 C C . ALA B 1 223 ? 12.945 7.531 -6.316 1 98.62 223 ALA B C 1
ATOM 3868 O O . ALA B 1 223 ? 13.734 6.785 -5.734 1 98.62 223 ALA B O 1
ATOM 3869 N N . LEU B 1 224 ? 11.695 7.289 -6.453 1 98.88 224 LEU B N 1
ATOM 3870 C CA . LEU B 1 224 ? 11.031 6.027 -6.125 1 98.88 224 LEU B CA 1
ATOM 3871 C C . LEU B 1 224 ? 10.086 5.602 -7.242 1 98.88 224 LEU B C 1
ATOM 3873 O O . LEU B 1 224 ? 9.297 6.41 -7.734 1 98.88 224 LEU B O 1
ATOM 3877 N N . ILE B 1 225 ? 10.219 4.391 -7.73 1 98.88 225 ILE B N 1
ATOM 3878 C CA . ILE B 1 225 ? 9.25 3.775 -8.625 1 98.88 225 ILE B CA 1
ATOM 3879 C C . ILE B 1 225 ? 8.562 2.609 -7.918 1 98.88 225 ILE B C 1
ATOM 3881 O O . ILE B 1 225 ? 9.219 1.665 -7.48 1 98.88 225 ILE B O 1
ATOM 3885 N N . MET B 1 226 ? 7.281 2.723 -7.754 1 98.75 226 MET B N 1
ATOM 3886 C CA . MET B 1 226 ? 6.465 1.621 -7.254 1 98.75 226 MET B CA 1
ATOM 3887 C C . MET B 1 226 ? 5.785 0.881 -8.398 1 98.75 226 MET B C 1
ATOM 3889 O O . MET B 1 226 ? 4.898 1.426 -9.055 1 98.75 226 MET B O 1
ATOM 3893 N N . MET B 1 227 ? 6.09 -0.392 -8.586 1 98.06 227 MET B N 1
ATOM 3894 C CA . MET B 1 227 ? 5.633 -1.134 -9.758 1 98.06 227 MET B CA 1
ATOM 3895 C C . MET B 1 227 ? 4.332 -1.875 -9.461 1 98.06 227 MET B C 1
ATOM 3897 O O . MET B 1 227 ? 3.619 -2.277 -10.375 1 98.06 227 MET B O 1
ATOM 3901 N N . GLY B 1 228 ? 4.066 -2.09 -8.195 1 97.94 228 GLY B N 1
ATOM 3902 C CA . GLY B 1 228 ? 2.984 -2.965 -7.781 1 97.94 228 GLY B CA 1
ATOM 3903 C C . GLY B 1 228 ? 3.469 -4.262 -7.156 1 97.94 228 GLY B C 1
ATOM 3904 O O . GLY B 1 228 ? 4.555 -4.746 -7.488 1 97.94 228 GLY B O 1
ATOM 3905 N N . HIS B 1 229 ? 2.664 -4.789 -6.258 1 98.38 229 HIS B N 1
ATOM 3906 C CA . HIS B 1 229 ? 3.045 -5.988 -5.52 1 98.38 229 HIS B CA 1
ATOM 3907 C C . HIS B 1 229 ? 3.164 -7.191 -6.449 1 98.38 229 HIS B C 1
ATOM 3909 O O . HIS B 1 229 ? 4.246 -7.762 -6.602 1 98.38 229 HIS B O 1
ATOM 3915 N N . ALA B 1 230 ? 2.113 -7.539 -7.07 1 98.12 230 ALA B N 1
ATOM 3916 C CA . ALA B 1 230 ? 2.084 -8.68 -7.98 1 98.12 230 ALA B CA 1
ATOM 3917 C C . ALA B 1 230 ? 3.039 -8.469 -9.156 1 98.12 230 ALA B C 1
ATOM 3919 O O . ALA B 1 230 ? 3.766 -9.391 -9.539 1 98.12 230 ALA B O 1
ATOM 3920 N N . GLU B 1 231 ? 3.059 -7.246 -9.656 1 98.12 231 GLU B N 1
ATOM 3921 C CA . GLU B 1 231 ? 3.857 -6.906 -10.828 1 98.12 231 GLU B CA 1
ATOM 3922 C C . GLU B 1 231 ? 5.348 -7.094 -10.555 1 98.12 231 GLU B C 1
ATOM 3924 O O . GLU B 1 231 ? 6.109 -7.457 -11.453 1 98.12 231 GLU B O 1
ATOM 3929 N N . SER B 1 232 ? 5.719 -6.93 -9.32 1 98.62 232 SER B N 1
ATOM 3930 C CA . SER B 1 232 ? 7.129 -7.051 -8.961 1 98.62 232 SER B CA 1
ATOM 3931 C C . SER B 1 232 ? 7.523 -8.508 -8.75 1 98.62 232 SER B C 1
ATOM 3933 O O . SER B 1 232 ? 8.711 -8.836 -8.703 1 98.62 232 SER B O 1
ATOM 3935 N N . GLU B 1 233 ? 6.512 -9.422 -8.656 1 98.69 233 GLU B N 1
ATOM 3936 C CA . GLU B 1 233 ? 6.879 -10.766 -8.219 1 98.69 233 GLU B CA 1
ATOM 3937 C C . GLU B 1 233 ? 6.492 -11.805 -9.258 1 98.69 233 GLU B C 1
ATOM 3939 O O . GLU B 1 233 ? 6.988 -12.938 -9.227 1 98.69 233 GLU B O 1
ATOM 3944 N N . ALA B 1 234 ? 5.668 -11.445 -10.203 1 98.56 234 ALA B N 1
ATOM 3945 C CA . ALA B 1 234 ? 5.148 -12.398 -11.18 1 98.56 234 ALA B CA 1
ATOM 3946 C C . ALA B 1 234 ? 6.27 -12.984 -12.031 1 98.56 234 ALA B C 1
ATOM 3948 O O . ALA B 1 234 ? 6.262 -14.172 -12.344 1 98.56 234 ALA B O 1
ATOM 3949 N N . ALA B 1 235 ? 7.223 -12.172 -12.359 1 98.69 235 ALA B N 1
ATOM 3950 C CA . ALA B 1 235 ? 8.32 -12.633 -13.203 1 98.69 235 ALA B CA 1
ATOM 3951 C C . ALA B 1 235 ? 9.133 -13.719 -12.5 1 98.69 235 ALA B C 1
ATOM 3953 O O . ALA B 1 235 ? 9.648 -14.633 -13.141 1 98.69 235 ALA B O 1
ATOM 3954 N N . GLY B 1 236 ? 9.258 -13.594 -11.172 1 98.75 236 GLY B N 1
ATOM 3955 C CA . GLY B 1 236 ? 9.93 -14.633 -10.406 1 98.75 236 GLY B CA 1
ATOM 3956 C C . GLY B 1 236 ? 9.234 -15.977 -10.477 1 98.75 236 GLY B C 1
ATOM 3957 O O . GLY B 1 236 ? 9.891 -17.016 -10.609 1 98.75 236 GLY B O 1
ATOM 3958 N N . MET B 1 237 ? 7.965 -15.953 -10.461 1 98.88 237 MET B N 1
ATOM 3959 C CA . MET B 1 237 ? 7.195 -17.203 -10.562 1 98.88 237 MET B CA 1
ATOM 3960 C C . MET B 1 237 ? 7.262 -17.766 -11.969 1 98.88 237 MET B C 1
ATOM 3962 O O . MET B 1 237 ? 7.262 -18.984 -12.148 1 98.88 237 MET B O 1
ATOM 3966 N N . LYS B 1 238 ? 7.297 -16.875 -12.93 1 98.81 238 LYS B N 1
ATOM 3967 C CA . LYS B 1 238 ? 7.477 -17.344 -14.305 1 98.81 238 LYS B CA 1
ATOM 3968 C C . LYS B 1 238 ? 8.812 -18.062 -14.477 1 98.81 238 LYS B C 1
ATOM 3970 O O . LYS B 1 238 ? 8.883 -19.109 -15.117 1 98.81 238 LYS B O 1
ATOM 3975 N N . LEU B 1 239 ? 9.836 -17.5 -13.883 1 98.75 239 LEU B N 1
ATOM 3976 C CA . LEU B 1 239 ? 11.141 -18.141 -13.914 1 98.75 239 LEU B CA 1
ATOM 3977 C C . LEU B 1 239 ? 11.094 -19.5 -13.227 1 98.75 239 LEU B C 1
ATOM 3979 O O . LEU B 1 239 ? 11.688 -20.469 -13.711 1 98.75 239 LEU B O 1
ATOM 3983 N N . LEU B 1 240 ? 10.398 -19.562 -12.125 1 98.75 240 LEU B N 1
ATOM 3984 C CA . LEU B 1 240 ? 10.25 -20.844 -11.422 1 98.75 240 LEU B CA 1
ATOM 3985 C C . LEU B 1 240 ? 9.586 -21.875 -12.312 1 98.75 240 LEU B C 1
ATOM 3987 O O . LEU B 1 240 ? 10 -23.047 -12.328 1 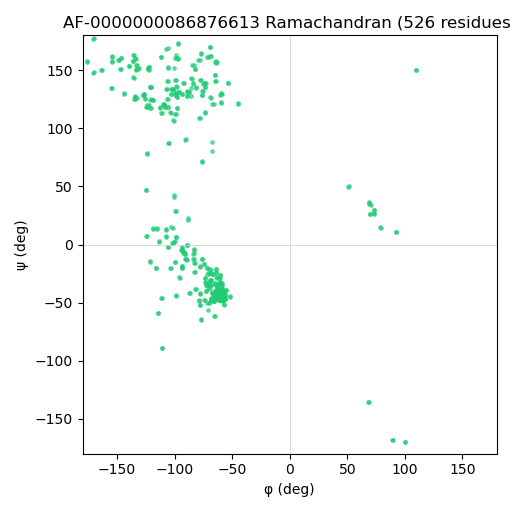98.75 240 LEU B O 1
ATOM 3991 N N . ALA B 1 241 ? 8.562 -21.469 -13.008 1 98.81 241 ALA B N 1
ATOM 3992 C CA . ALA B 1 241 ? 7.891 -22.391 -13.922 1 98.81 241 ALA B CA 1
ATOM 3993 C C . ALA B 1 241 ? 8.867 -22.953 -14.945 1 98.81 241 ALA B C 1
ATOM 3995 O O . ALA B 1 241 ? 8.867 -24.172 -15.203 1 98.81 241 ALA B O 1
ATOM 3996 N N . ALA B 1 242 ? 9.68 -22.141 -15.469 1 98.62 242 ALA B N 1
ATOM 3997 C CA . ALA B 1 242 ? 10.664 -22.562 -16.453 1 98.62 242 ALA B CA 1
ATOM 3998 C C . ALA B 1 242 ? 11.656 -23.562 -15.844 1 98.62 242 ALA B C 1
ATOM 4000 O O . ALA B 1 242 ? 12.008 -24.562 -16.469 1 98.62 242 ALA B O 1
ATOM 4001 N N . ARG B 1 243 ? 12.062 -23.312 -14.672 1 98.12 243 ARG B N 1
ATOM 4002 C CA . ARG B 1 243 ? 13.008 -24.172 -13.984 1 98.12 243 ARG B CA 1
ATOM 4003 C C . ARG B 1 243 ? 12.375 -25.531 -13.68 1 98.12 243 ARG B C 1
ATOM 4005 O O . ARG B 1 243 ? 13.023 -26.578 -13.82 1 98.12 243 ARG B O 1
ATOM 4012 N N . LEU B 1 244 ? 11.156 -25.516 -13.25 1 98.5 244 LEU B N 1
ATOM 4013 C CA . LEU B 1 244 ? 10.445 -26.766 -12.961 1 98.5 244 LEU B CA 1
ATOM 4014 C C . LEU B 1 244 ? 10.242 -27.578 -14.234 1 98.5 244 LEU B C 1
ATOM 4016 O O . LEU B 1 244 ? 10.359 -28.797 -14.219 1 98.5 244 LEU B O 1
ATOM 4020 N N . ASP B 1 245 ? 9.93 -26.844 -15.289 1 98.12 245 ASP B N 1
ATOM 4021 C CA . ASP B 1 245 ? 9.75 -27.516 -16.578 1 98.12 245 ASP B CA 1
ATOM 4022 C C . ASP B 1 245 ? 11.023 -28.234 -17 1 98.12 245 ASP B C 1
ATOM 4024 O O . ASP B 1 245 ? 10.969 -29.328 -17.562 1 98.12 245 ASP B O 1
ATOM 4028 N N . GLN B 1 246 ? 12.117 -27.656 -16.719 1 97.94 246 GLN B N 1
ATOM 4029 C CA . GLN B 1 246 ? 13.406 -28.25 -17.047 1 97.94 246 GLN B CA 1
ATOM 4030 C C . GLN B 1 246 ? 13.711 -29.438 -16.125 1 97.94 246 GLN B C 1
ATOM 4032 O O . GLN B 1 246 ? 14.227 -30.453 -16.562 1 97.94 246 GLN B O 1
ATOM 4037 N N . ALA B 1 247 ? 13.398 -29.312 -14.898 1 97.38 247 ALA B N 1
ATOM 4038 C CA . ALA B 1 247 ? 13.719 -30.328 -13.891 1 97.38 247 ALA B CA 1
ATOM 4039 C C . ALA B 1 247 ? 12.828 -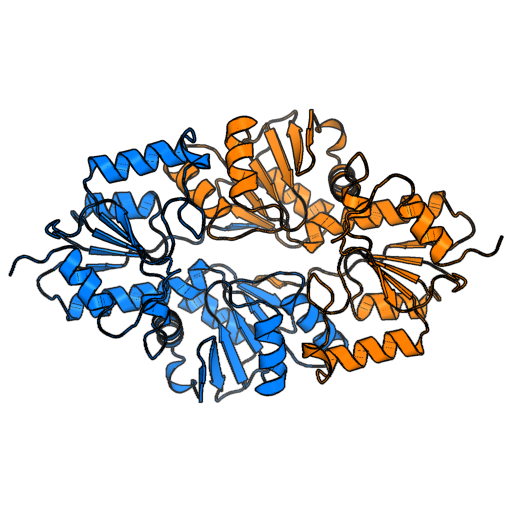31.547 -14.039 1 97.38 247 ALA B C 1
ATOM 4041 O O . ALA B 1 247 ? 13.242 -32.656 -13.719 1 97.38 247 ALA B O 1
ATOM 4042 N N . PHE B 1 248 ? 11.617 -31.281 -14.484 1 97.56 248 PHE B N 1
ATOM 4043 C CA . PHE B 1 248 ? 10.656 -32.375 -14.656 1 97.56 248 PHE B CA 1
ATOM 4044 C C . PHE B 1 248 ? 10.133 -32.406 -16.094 1 97.56 248 PHE B C 1
ATOM 4046 O O . PHE B 1 248 ? 8.961 -32.094 -16.328 1 97.56 248 PHE B O 1
ATOM 4053 N N . PRO B 1 249 ? 10.852 -32.906 -17.016 1 95.44 249 PRO B N 1
ATOM 4054 C CA . PRO B 1 249 ? 10.539 -32.781 -18.438 1 95.44 249 PRO B CA 1
ATOM 4055 C C . PRO B 1 249 ? 9.289 -33.562 -18.844 1 95.44 249 PRO B C 1
ATOM 4057 O O . PRO B 1 249 ? 8.68 -33.281 -19.875 1 95.44 249 PRO B O 1
ATOM 4060 N N . ARG B 1 250 ? 8.859 -34.562 -18.109 1 95.12 250 ARG B N 1
ATOM 4061 C CA . ARG B 1 250 ? 7.695 -35.344 -18.484 1 95.12 250 ARG B CA 1
ATOM 4062 C C . ARG B 1 250 ? 6.426 -34.812 -17.828 1 95.12 250 ARG B C 1
ATOM 4064 O O . ARG B 1 250 ? 5.332 -35.344 -18.062 1 95.12 250 ARG B O 1
ATOM 4071 N N . LEU B 1 251 ? 6.539 -33.812 -17.016 1 96.81 251 LEU B N 1
ATOM 4072 C CA . LEU B 1 251 ? 5.43 -33.188 -16.328 1 96.81 251 LEU B CA 1
ATOM 4073 C C . LEU B 1 251 ? 5.102 -31.828 -16.969 1 96.81 251 LEU B C 1
ATOM 4075 O O . LEU B 1 251 ? 5.973 -30.969 -17.094 1 96.81 251 LEU B O 1
ATOM 4079 N N . PRO B 1 252 ? 3.861 -31.688 -17.516 1 97.69 252 PRO B N 1
ATOM 4080 C CA . PRO B 1 252 ? 3.512 -30.359 -18.016 1 97.69 252 PRO B CA 1
ATOM 4081 C C . PRO B 1 252 ? 3.562 -29.281 -16.938 1 97.69 252 PRO B C 1
ATOM 4083 O O . PRO B 1 252 ? 2.918 -29.422 -15.898 1 97.69 252 PRO B O 1
ATOM 4086 N N . VAL B 1 253 ? 4.355 -28.234 -17.125 1 98.62 253 VAL B N 1
ATOM 4087 C CA . VAL B 1 253 ? 4.477 -27.094 -16.219 1 98.62 253 VAL B CA 1
ATOM 4088 C C . VAL B 1 253 ? 4.23 -25.797 -16.984 1 98.62 253 VAL B C 1
ATOM 4090 O O . VAL B 1 253 ? 4.859 -25.562 -18.031 1 98.62 253 VAL B O 1
ATOM 4093 N N . HIS B 1 254 ? 3.295 -24.984 -16.531 1 98.25 254 HIS B N 1
ATOM 4094 C CA . HIS B 1 254 ? 2.975 -23.719 -17.188 1 98.25 254 HIS B CA 1
ATOM 4095 C C . HIS B 1 254 ? 2.834 -22.594 -16.188 1 98.25 254 HIS B C 1
ATOM 4097 O O . HIS B 1 254 ? 2.342 -22.797 -15.07 1 98.25 254 HIS B O 1
ATOM 4103 N N . PHE B 1 255 ? 3.283 -21.438 -16.594 1 98.75 255 PHE B N 1
ATOM 4104 C CA . PHE B 1 255 ? 2.988 -20.219 -15.844 1 98.75 255 PHE B CA 1
ATOM 4105 C C . PHE B 1 255 ? 1.661 -19.609 -16.281 1 98.75 255 PHE B C 1
ATOM 4107 O O . PHE B 1 255 ? 1.384 -19.531 -17.484 1 98.75 255 PHE B O 1
ATOM 4114 N N . VAL B 1 256 ? 0.818 -19.281 -15.344 1 98.5 256 VAL B N 1
ATOM 4115 C CA . VAL B 1 256 ? -0.408 -18.547 -15.641 1 98.5 256 VAL B CA 1
ATOM 4116 C C . VAL B 1 256 ? -0.42 -17.234 -14.859 1 98.5 256 VAL B C 1
ATOM 4118 O O . VAL B 1 256 ? -0.363 -17.234 -13.625 1 98.5 256 VAL B O 1
ATOM 4121 N N . GLY B 1 257 ? -0.421 -16.125 -15.562 1 96 257 GLY B N 1
ATOM 4122 C CA . GLY B 1 257 ? -0.481 -14.805 -14.953 1 96 257 GLY B CA 1
ATOM 4123 C C . GLY B 1 257 ? -1.886 -14.227 -14.914 1 96 257 GLY B C 1
ATOM 4124 O O . GLY B 1 257 ? -2.84 -14.875 -15.352 1 96 257 GLY B O 1
ATOM 4125 N N . GLU B 1 258 ? -2.068 -13.141 -14.273 1 94 258 GLU B N 1
ATOM 4126 C CA . GLU B 1 258 ? -3.297 -12.359 -14.234 1 94 258 GLU B CA 1
ATOM 4127 C C . GLU B 1 258 ? -3.055 -10.93 -14.703 1 94 258 GLU B C 1
ATOM 4129 O O . GLU B 1 258 ? -1.929 -10.43 -14.648 1 94 258 GLU B O 1
ATOM 4134 N N . GLN B 1 259 ? -4.078 -10.367 -15.25 1 92.19 259 GLN B N 1
ATOM 4135 C CA . GLN B 1 259 ? -4.004 -8.938 -15.531 1 92.19 259 GLN B CA 1
ATOM 4136 C C . GLN B 1 259 ? -3.854 -8.133 -14.242 1 92.19 259 GLN B C 1
ATOM 4138 O O . GLN B 1 259 ? -4.246 -8.594 -13.164 1 92.19 259 GLN B O 1
ATOM 4143 N N . PRO B 1 260 ? -3.299 -6.922 -14.406 1 95.06 260 PRO B N 1
ATOM 4144 C CA . PRO B 1 260 ? -3.248 -6.078 -13.211 1 95.06 260 PRO B CA 1
ATOM 4145 C C . PRO B 1 260 ? -4.617 -5.906 -12.547 1 95.06 260 PRO B C 1
ATOM 4147 O O . PRO B 1 260 ? -5.629 -5.781 -13.242 1 95.06 260 PRO B O 1
ATOM 4150 N N . VAL B 1 261 ? -4.602 -5.953 -11.234 1 96.56 261 VAL B N 1
ATOM 4151 C CA . VAL B 1 261 ? -5.863 -5.934 -10.5 1 96.56 261 VAL B CA 1
ATOM 4152 C C . VAL B 1 261 ? -6.465 -4.531 -10.539 1 96.56 261 VAL B C 1
ATOM 4154 O O . VAL B 1 261 ? -7.688 -4.371 -10.5 1 96.56 261 VAL B O 1
ATOM 4157 N N . TYR B 1 262 ? -5.598 -3.521 -10.641 1 97.5 262 TYR B N 1
ATOM 4158 C CA . TYR B 1 262 ? -6.062 -2.139 -10.617 1 97.5 262 TYR B CA 1
ATOM 4159 C C . TYR B 1 262 ? -6.172 -1.58 -12.031 1 97.5 262 TYR B C 1
ATOM 4161 O O . TYR B 1 262 ? -5.312 -1.836 -12.875 1 97.5 262 TYR B O 1
ATOM 4169 N N . LYS B 1 263 ? -7.195 -0.924 -12.266 1 95.56 263 LYS B N 1
ATOM 4170 C CA . LYS B 1 263 ? -7.285 0.084 -13.32 1 95.56 263 LYS B CA 1
ATOM 4171 C C . LYS B 1 263 ? -7.113 1.489 -12.75 1 95.56 263 LYS B C 1
ATOM 4173 O O . LYS B 1 263 ? -7.555 1.77 -11.633 1 95.56 263 LYS B O 1
ATOM 4178 N N . VAL B 1 264 ? -6.422 2.316 -13.508 1 96.06 264 VAL B N 1
ATOM 4179 C CA . VAL B 1 264 ? -6.207 3.68 -13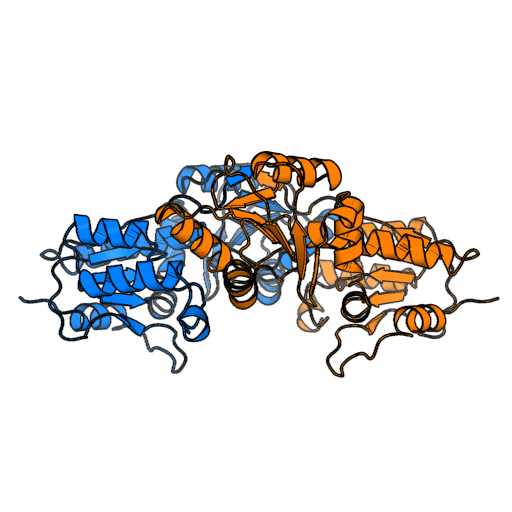.039 1 96.06 264 VAL B CA 1
ATOM 4180 C C . VAL B 1 264 ? -7.137 4.637 -13.781 1 96.06 264 VAL B C 1
ATOM 4182 O O . VAL B 1 264 ? -7.277 4.551 -15.008 1 96.06 264 VAL B O 1
ATOM 4185 N N . LEU B 1 265 ? -7.816 5.422 -13.094 1 94.69 265 LEU B N 1
ATOM 4186 C CA . LEU B 1 265 ? -8.641 6.484 -13.664 1 94.69 265 LEU B CA 1
ATOM 4187 C C . LEU B 1 265 ? -8.094 7.855 -13.289 1 94.69 265 LEU B C 1
ATOM 4189 O O . LEU B 1 265 ? -7.82 8.125 -12.117 1 94.69 265 LEU B O 1
#

Radius of gyration: 24.4 Å; Cα contacts (8 Å, |Δi|>4): 1141; chains: 2; bounding box: 56×78×49 Å

Foldseek 3Di:
DFDFQLNVVCVLQVPDDADPLDLWDWPDADRGHTWQAEEFFAECEPVNLVVCLVVVTQEYEYQQYHAPDRNPDCPVPVPPPRVVVSVVSNVVSNHIYTHDHVSQLGDVPRLQQVLLCVLLVQVVQFDDGDSFWTKGFDPDFDFQLNSQVSLCVSLVADDKDKAFDRGHTFTMEIEGAAASQEQVRVVCCCVVVVGQEYEYAHYDCCHNRVVSNVCVVVVHRHMYIHQHHRSSGGSSRQVVQVVVCVVPVVHHGYYDYDHDPDDDD/DFDFQLNVVCVLQVPDDADPLDLWDWPDADRGHTWQAEEFFAECEPVNLVVCLVVVTQEYEYQQYHAPDRNPDCVVVVPPPRVVVSVVSNVVSNHIYTHDHVSQLGDVPNLQQVLLCVLLVQVVQFDDGDSFWTKGFDPDFDFQLRSQVSLCVSLVADDKDKAFDRGHTFTMEIEGAAASQFQVRVVCCCVVVVGLEYEYAHYDCCHNRVVSNVCVVVVHRHMYIHQHHRSSGGSSRQVVQVVVCVVPVVHHGYYDYDHDPDDDD

Solvent-accessible surface area (backbone atoms only — not comparable to full-atom values): 27232 Å² total; per-residue (Å²): 133,94,47,30,45,42,56,54,52,46,64,64,37,67,82,47,84,78,57,94,84,50,71,50,40,75,76,40,71,53,55,76,39,74,56,66,16,36,33,22,20,42,53,52,42,58,67,49,51,52,49,26,56,74,70,55,24,33,32,35,42,15,41,41,56,74,64,36,37,88,80,59,66,51,81,91,39,71,83,36,65,62,54,47,54,52,50,49,51,38,61,75,66,59,35,23,34,33,27,53,41,54,48,42,52,60,34,86,70,35,38,33,56,48,19,34,35,53,68,68,67,39,62,87,28,53,76,44,81,50,95,74,31,39,33,31,44,53,91,61,87,40,24,43,45,56,52,51,51,50,51,26,63,66,70,69,44,88,52,36,37,31,22,49,56,51,77,42,67,34,45,29,33,36,45,18,48,30,76,47,30,28,25,89,54,43,53,54,45,36,63,79,65,64,36,28,30,41,36,20,6,27,54,50,71,71,15,37,45,46,50,27,46,36,27,37,76,72,71,40,80,32,31,36,39,37,54,30,39,65,70,30,34,36,40,9,30,42,46,48,22,54,51,48,29,67,75,35,74,90,44,57,50,41,60,50,84,77,76,75,66,59,45,78,81,131,92,47,29,44,41,56,54,52,46,64,66,38,66,83,47,82,79,57,92,84,50,69,49,42,76,76,39,71,54,57,76,38,74,55,66,16,35,32,22,19,43,52,54,41,59,67,48,50,50,49,27,57,75,70,53,24,33,31,35,44,15,42,41,56,71,65,37,39,88,80,60,66,52,78,91,39,70,83,37,65,61,53,45,52,51,52,49,52,38,60,76,68,58,35,22,33,34,27,52,40,54,49,43,53,60,34,87,69,35,37,31,57,49,20,35,35,52,67,68,68,39,62,86,27,54,76,44,82,52,95,73,31,41,33,31,42,52,91,57,82,40,27,45,44,57,51,51,50,49,52,24,64,67,68,70,44,88,51,35,37,31,22,50,57,51,77,42,66,33,46,29,32,37,45,18,48,31,76,47,30,29,24,89,55,46,53,55,45,37,62,78,66,64,35,27,31,42,36,20,7,28,54,52,70,71,14,36,44,47,49,26,47,36,28,37,76,73,72,39,80,32,32,36,39,37,54,30,40,64,69,30,33,37,41,9,31,43,45,48,21,53,51,50,29,66,75,35,71,90,46,55,50,40,61,51,86,76,76,76,66,59,45,79,80

Secondary structure (DSSP, 8-state):
---BHHHHHHHHHTT----TT---EEEES-TTPBPS-EEEESS--HHHHHHHHHHT--EEEESS-SSSSTT---GGGTT-HHHHHHHHHHHHHT-EEEE-SHHHHHSSS-HHHHHHHHHTT-GGGEEEE-SS-EEEEEEEEEEHHHHHHHHHHHHT-S--EEEE-TT-EEEEEEEE-SS---HHHHHHHHHHTT-SEEEES---TTSHHHHHHHHHHTT---EEEE--HHHHHHHHHHHHHHHHHHH-TTS-EEE-----SPEE-/---BHHHHHHHHHTT----TT---EEEES-TTPBPS-EEEESS--HHHHHHHHHHT--EEEESS-SSSSTT---GGGTT-HHHHHHHHHHHHHT-EEEE-SHHHHHSSS-HHHHHHHHHTT-GGGEEEE-SS-EEEEEEEEEEHHHHHHHHHHHHT-S--EEEE-TT-EEEEEEEE-SS---HHHHHHHHHHTT-SEEEES---TTSHHHHHHHHHHTT---EEEE--HHHHHHHHHHHHHHHHHHH-TTS-EEE-----SPEE-